Protein AF-A0A178K6M6-F1 (afdb_monomer)

Organism: NCBI:txid858640

Sequence (583 aa):
MIAKQQGAAAIYFIFIIGAIMSMGVLAIEGSRYIGKKARLGDAMEAASIAVAEADITKADFNQAKANHLAKQWLGHLVTDAQKMEISTSRKIKENHYGISNNSPTKFAYYRYDIEAVSTHESWFKFTNWPAFDKEVKVANTGAAGRIQGAPIDIVFVADFSESMDNDQKGYQPNGKEDDDDKIDLLKKIVTDVTTALHKNNPESSFAFIPFTKRIVIQRTDAKGKLRFYCVSPLLSPQGSVFESVRKSPAFPKLVLTMHKKDHKCKTSDTEAYGRKERTHIYNDYCFTKEQISVAERYLFWLCPFEDSDSKSHFDLKDNDDDCDEDEDYIIGHECSKMPFRYKNNLRIDYNPTDMTNSPQWNNHIDIKRTAKEINLSKLPLFSSIIPYDHLQDGLFDDDDDDGIDFERHCAEWEDDDNVPEHYVLDRRKYYSTKDLNKHFLDKIEEMEEDGGTDMYQGLLAAPSQFYGATNKERVIVVLSDGLENNDMFDKLEKAGLCKNIKRALSHNSKGESHNVHLLFVKFSHREKAKGDDDDDEELDHHNSLPVYKRCFGENIIDANKHDKISDAILNHLTDETGHNFYR

Foldseek 3Di:
DPPPPPPVVVVVVVVVVQVVVLVVQCVVVVVVLVVLLVLLAVLQQVLQLVLQVPDDPPDDGPFVVSQVSSCVSSCVSRVQFPDKDKGKDKDWDWDFDDPDPPDTDIFIKIKIKMKMKGKHARPDPDDPGNHDDRIDIHIDMFMWIFTQQFAAEEEEEEEQACLQAPPPPDDDPPPDPDDQGSLRLVLVLCVLLVVVSCSRPLNHKYKYFYDFLAAKAWDQDPVRDIFIWTFFLFDFPPPDLLLVLLLQPCLLVLLVVLLVVPVPVDDPVCPVVSVVVLVVSCVVSVDDPSNSVSSVLLSQLQWDDDPPPPPPDDDDDDDDDDDPPPAFDDDPPDTDGDDPPDDRNVQNRDQDPPPPVCCVSGRRTDLLCLLAVQDQALDDSGSHIHTLFPPPPPSCDPPDPGHRVSCQNYFPDDPPPSDGLDHIQAMDRAPDPVSCCVRPSVRSVSHHGYHHDDSVRSVSVQNNSCRVPPTQHYEYEYEEQQQHPDCSLVSNVVSPRLVNSQVSVQQDPVGHGGHYAYAYEHEHDDPPPPDDPDPDPPPCRPPRVVSCCSRHPPRYHYCVVSVCPSVVVVCVSRVVTMDRDDD

Nearest PDB structures (foldseek):
  6yfj-assembly1_AA  TM=5.794E-01  e=1.294E-01  Leviviridae sp.
  7nyd-assembly1_H  TM=2.644E-01  e=1.752E+00  Homo sapiens
  8jyw-assembly1_A  TM=2.861E-01  e=7.219E+00  Trichoplax adhaerens
  5iuy-assembly1_A  TM=1.462E-01  e=5.139E+00  Pseudomonas aeruginosa PAO1

Secondary structure (DSSP, 8-state):
--SS-HHHHHHHHHHHHHHHHHHHHHHHHHHHHHHHHHHHHHHHHHHHHHHHHH--TTS---HHHHHHHHHHHHHHH-TT-SEEEEEEEEEEEEEEE-SSTT-PEEEEEEEEEEEEEEEEE-S---SSSS---SEEEEEEEEEEEEEPPPPEEEEEEEE-SGGG--TTTT--STT-TT---HHHHHHHHHHHHHHHHHHH-TT-EEEEEEESSSEEEEEE-TTS-EEEEEEE-PPPPTT-HHHHHHT-TTHHHHHHHHHHH-TT---TTTHHHHHHHHHHHHHHTT--HHHHHHHHHHHHHHS----TT-------------S-TTTEEEETTEEEE-----SSSTTSSS--S--TT-GGGTTSS-HHHHHH----SSS---SEEEEE---STTSS-TT-TTS---GGGS--EETTTTEESS--EEEEE-SSHHHHIIIIIHHHHT----S---HHHHHHHHHHHTTT---SEEEEEEEE----SSSHHHHHHHTTHHHHHHHHHHB-TT--B-EEEEEEEEPPP----TT-------------HHHHHHHHTT-EEETT-GGGHHHHHHHHHHTTS-EE---

Structure (mmCIF, N/CA/C/O backbone):
data_AF-A0A178K6M6-F1
#
_entry.id   AF-A0A178K6M6-F1
#
loop_
_atom_site.group_PDB
_atom_site.id
_atom_site.type_symbol
_atom_site.label_atom_id
_atom_site.label_alt_id
_atom_site.label_comp_id
_atom_site.label_asym_id
_atom_site.label_entity_id
_atom_site.label_seq_id
_atom_site.pdbx_PDB_ins_code
_atom_site.Cartn_x
_atom_site.Cartn_y
_atom_site.Cartn_z
_atom_site.occupancy
_atom_site.B_iso_or_equiv
_atom_site.auth_seq_id
_atom_site.auth_comp_id
_atom_site.auth_asym_id
_atom_site.auth_atom_id
_atom_site.pdbx_PDB_model_num
ATOM 1 N N . MET A 1 1 ? -65.646 -40.165 69.489 1.00 41.38 1 MET A N 1
ATOM 2 C CA . MET A 1 1 ? -64.236 -39.909 69.871 1.00 41.38 1 MET A CA 1
ATOM 3 C C . MET A 1 1 ? -63.538 -38.901 68.930 1.00 41.38 1 MET A C 1
ATOM 5 O O . MET A 1 1 ? -62.335 -38.987 68.762 1.00 41.38 1 MET A O 1
ATOM 9 N N . ILE A 1 2 ? -64.258 -37.925 68.338 1.00 48.34 2 ILE A N 1
ATOM 10 C CA . ILE A 1 2 ? -63.731 -37.029 67.271 1.00 48.34 2 ILE A CA 1
ATOM 11 C C . ILE A 1 2 ? -63.681 -35.537 67.689 1.00 48.34 2 ILE A C 1
ATOM 13 O O . ILE A 1 2 ? -63.162 -34.698 66.968 1.00 48.34 2 ILE A O 1
ATOM 17 N N . ALA A 1 3 ? -64.125 -35.171 68.896 1.00 50.31 3 ALA A N 1
ATOM 18 C CA . ALA A 1 3 ? -64.266 -33.758 69.284 1.00 50.31 3 ALA A CA 1
ATOM 19 C C . ALA A 1 3 ? -63.093 -33.155 70.097 1.00 50.31 3 ALA A C 1
ATOM 21 O O . ALA A 1 3 ? -63.228 -32.047 70.603 1.00 50.31 3 ALA A O 1
ATOM 22 N N . LYS A 1 4 ? -61.949 -33.845 70.267 1.00 53.12 4 LYS A N 1
ATOM 23 C CA . LYS A 1 4 ? -60.872 -33.402 71.192 1.00 53.12 4 LYS A CA 1
ATOM 24 C C . LYS A 1 4 ? -59.502 -33.080 70.566 1.00 53.12 4 LYS A C 1
ATOM 26 O O . LYS A 1 4 ? -58.571 -32.810 71.313 1.00 53.12 4 LYS A O 1
ATOM 31 N N . GLN A 1 5 ? -59.363 -33.063 69.234 1.00 57.53 5 GLN A N 1
ATOM 32 C CA . GLN A 1 5 ? -58.074 -32.793 68.554 1.00 57.53 5 GLN A CA 1
ATOM 33 C C . GLN A 1 5 ? -58.055 -31.575 67.604 1.00 57.53 5 GLN A C 1
ATOM 35 O O . GLN A 1 5 ? -57.073 -31.363 66.899 1.00 57.53 5 GLN A O 1
ATOM 40 N N . GLN A 1 6 ? -59.082 -30.721 67.605 1.00 57.69 6 GLN A N 1
ATOM 41 C CA . GLN A 1 6 ? -59.156 -29.581 66.672 1.00 57.69 6 GLN A CA 1
ATOM 42 C C . GLN A 1 6 ? -58.151 -28.441 66.962 1.00 57.69 6 GLN A C 1
ATOM 44 O O . GLN A 1 6 ? -57.889 -27.631 66.081 1.00 57.69 6 GLN A O 1
ATOM 49 N N . GLY A 1 7 ? -57.535 -28.395 68.152 1.00 62.03 7 GLY A N 1
ATOM 50 C CA . GLY A 1 7 ? -56.570 -27.344 68.519 1.00 62.03 7 GLY A CA 1
ATOM 51 C C . GLY A 1 7 ? -55.125 -27.598 68.069 1.00 62.03 7 GLY A C 1
ATOM 52 O O . GLY A 1 7 ? -54.448 -26.677 67.625 1.00 62.03 7 GLY A O 1
ATOM 53 N N . ALA A 1 8 ? -54.642 -28.844 68.138 1.00 72.06 8 ALA A N 1
ATOM 54 C CA . ALA A 1 8 ? -53.250 -29.165 67.798 1.00 72.06 8 ALA A CA 1
ATOM 55 C C . ALA A 1 8 ? -52.990 -29.098 66.283 1.00 72.06 8 ALA A C 1
ATOM 57 O O . ALA A 1 8 ? -51.960 -28.584 65.852 1.00 72.06 8 ALA A O 1
ATOM 58 N N . ALA A 1 9 ? -53.948 -29.552 65.467 1.00 75.62 9 ALA A N 1
ATOM 59 C CA . ALA A 1 9 ? -53.846 -29.499 64.009 1.00 75.62 9 ALA A CA 1
ATOM 60 C C . ALA A 1 9 ? -53.767 -28.056 63.476 1.00 75.62 9 ALA A C 1
ATOM 62 O O . ALA A 1 9 ? -53.012 -27.792 62.544 1.00 75.62 9 ALA A O 1
ATOM 63 N N . ALA A 1 10 ? -54.479 -27.111 64.103 1.00 80.06 10 ALA A N 1
ATOM 64 C CA . ALA A 1 10 ? -54.427 -25.696 63.739 1.00 80.06 10 ALA A CA 1
ATOM 65 C C . ALA A 1 10 ? -53.040 -25.076 63.995 1.00 80.06 10 ALA A C 1
ATOM 67 O O . ALA A 1 10 ? -52.550 -24.303 63.176 1.00 80.06 10 ALA A O 1
ATOM 68 N N . ILE A 1 11 ? -52.377 -25.460 65.091 1.00 81.88 11 ILE A N 1
ATOM 69 C CA . ILE A 1 11 ? -51.025 -24.985 65.421 1.00 81.88 11 ILE A CA 1
ATOM 70 C C . ILE A 1 11 ? -50.016 -25.476 64.373 1.00 81.88 11 ILE A C 1
ATOM 72 O O . ILE A 1 11 ? -49.270 -24.670 63.820 1.00 81.88 11 ILE A O 1
ATOM 76 N N . TYR A 1 12 ? -50.028 -26.771 64.036 1.00 84.69 12 TYR A N 1
ATOM 77 C CA . TYR A 1 12 ? -49.154 -27.315 62.987 1.00 84.69 12 TYR A CA 1
ATOM 78 C C . TYR A 1 12 ? -49.420 -26.691 61.616 1.00 84.69 12 TYR A C 1
ATOM 80 O O . TYR A 1 12 ? -48.482 -26.403 60.876 1.00 84.69 12 TYR A O 1
ATOM 88 N N . PHE A 1 13 ? -50.687 -26.442 61.290 1.00 86.25 13 PHE A N 1
ATOM 89 C CA . PHE A 1 13 ? -51.074 -25.806 60.037 1.00 86.25 13 PHE A CA 1
ATOM 90 C C . PHE A 1 13 ? -50.501 -24.390 59.901 1.00 86.25 13 PHE A C 1
ATOM 92 O O . PHE A 1 13 ? -49.966 -24.058 58.847 1.00 86.25 13 PHE A O 1
ATOM 99 N N . ILE A 1 14 ? -50.530 -23.587 60.972 1.00 85.81 14 ILE A N 1
ATOM 100 C CA . ILE A 1 14 ? -49.935 -22.240 60.990 1.00 85.81 14 ILE A CA 1
ATOM 101 C C . ILE A 1 14 ? -48.424 -22.302 60.728 1.00 85.81 14 ILE A C 1
ATOM 103 O O . ILE A 1 14 ? -47.916 -21.525 59.922 1.00 85.81 14 ILE A O 1
ATOM 107 N N . PHE A 1 15 ? -47.708 -23.247 61.345 1.00 86.06 15 PHE A N 1
ATOM 108 C CA . PHE A 1 15 ? -46.267 -23.403 61.116 1.00 86.06 15 PHE A CA 1
ATOM 109 C C . PHE A 1 15 ? -45.936 -23.868 59.691 1.00 86.06 15 PHE A C 1
ATOM 111 O O . PHE A 1 15 ? -45.015 -23.332 59.077 1.00 86.06 15 PHE A O 1
ATOM 118 N N . ILE A 1 16 ? -46.691 -24.827 59.144 1.00 89.75 16 ILE A N 1
ATOM 119 C CA . ILE A 1 16 ? -46.464 -25.350 57.786 1.00 89.75 16 ILE A CA 1
ATOM 120 C C . ILE A 1 16 ? -46.780 -24.289 56.734 1.00 89.75 16 ILE A C 1
ATOM 122 O O . ILE A 1 16 ? -45.963 -24.052 55.846 1.00 89.75 16 ILE A O 1
ATOM 126 N N . ILE A 1 17 ? -47.929 -23.617 56.843 1.00 88.88 17 ILE A N 1
ATOM 127 C CA . ILE A 1 17 ? -48.256 -22.494 55.957 1.00 88.88 17 ILE A CA 1
ATOM 128 C C . ILE A 1 17 ? -47.196 -21.410 56.070 1.00 88.88 17 ILE A C 1
ATOM 130 O O . ILE A 1 17 ? -46.807 -20.836 55.053 1.00 88.88 17 ILE A O 1
ATOM 134 N N . GLY A 1 18 ? -46.707 -21.156 57.285 1.00 85.75 18 GLY A N 1
ATOM 135 C CA . GLY A 1 18 ? -45.676 -20.162 57.486 1.00 85.75 18 GLY A CA 1
ATOM 136 C C . GLY A 1 18 ? -44.391 -20.486 56.731 1.00 85.75 18 GLY A C 1
ATOM 137 O O . GLY A 1 18 ? -43.883 -19.661 55.973 1.00 85.75 18 GLY A O 1
ATOM 138 N N . ALA A 1 19 ? -43.935 -21.733 56.843 1.00 87.31 19 ALA A N 1
ATOM 139 C CA . ALA A 1 19 ? -42.780 -22.234 56.110 1.00 87.31 19 ALA A CA 1
ATOM 140 C C . ALA A 1 19 ? -42.975 -22.179 54.583 1.00 87.31 19 ALA A C 1
ATOM 142 O O . ALA A 1 19 ? -42.078 -21.724 53.872 1.00 87.31 19 ALA A O 1
ATOM 143 N N . ILE A 1 20 ? -44.144 -22.591 54.076 1.00 90.56 20 ILE A N 1
ATOM 144 C CA . ILE A 1 20 ? -44.454 -22.562 52.637 1.00 90.56 20 ILE A CA 1
ATOM 145 C C . ILE A 1 20 ? -44.460 -21.122 52.112 1.00 90.56 20 ILE A C 1
ATOM 147 O O . ILE A 1 20 ? -43.874 -20.856 51.063 1.00 90.56 20 ILE A O 1
ATOM 151 N N . MET A 1 21 ? -45.073 -20.181 52.838 1.00 87.06 21 MET A N 1
ATOM 152 C CA . MET A 1 21 ? -45.082 -18.771 52.444 1.00 87.06 21 MET A CA 1
ATOM 153 C C . MET A 1 21 ? -43.674 -18.170 52.442 1.00 87.06 21 MET A C 1
ATOM 155 O O . MET A 1 21 ? -43.315 -17.510 51.471 1.00 87.06 21 MET A O 1
ATOM 159 N N . SER A 1 22 ? -42.849 -18.441 53.459 1.00 88.00 22 SER A N 1
ATOM 160 C CA . SER A 1 22 ? -41.450 -17.989 53.476 1.00 88.00 22 SER A CA 1
ATOM 161 C C . SER A 1 22 ? -40.639 -18.556 52.310 1.00 88.00 22 SER A C 1
ATOM 163 O O . SER A 1 22 ? -39.913 -17.811 51.655 1.00 88.00 22 SER A O 1
ATOM 165 N N . MET A 1 23 ? -40.789 -19.847 51.996 1.00 89.75 23 MET A N 1
ATOM 166 C CA . MET A 1 23 ? -40.137 -20.438 50.821 1.00 89.75 23 MET A CA 1
ATOM 167 C C . MET A 1 23 ? -40.626 -19.801 49.519 1.00 89.75 23 MET A C 1
ATOM 169 O O . MET A 1 23 ? -39.811 -19.505 48.650 1.00 89.75 23 MET A O 1
ATOM 173 N N . GLY A 1 24 ? -41.931 -19.546 49.392 1.00 90.06 24 GLY A N 1
ATOM 174 C CA . GLY A 1 24 ? -42.506 -18.866 48.232 1.00 90.06 24 GLY A CA 1
ATOM 175 C C . GLY A 1 24 ? -41.950 -17.453 48.050 1.00 90.06 24 GLY A C 1
ATOM 176 O O . GLY A 1 24 ? -41.531 -17.097 46.952 1.00 90.06 24 GLY A O 1
ATOM 177 N N . VAL A 1 25 ? -41.869 -16.674 49.132 1.00 90.38 25 VAL A N 1
ATOM 178 C CA . VAL A 1 25 ? -41.295 -15.318 49.137 1.00 90.38 25 VAL A CA 1
ATOM 179 C C . VAL A 1 25 ? -39.830 -15.345 48.709 1.00 90.38 25 VAL A C 1
ATOM 181 O O . VAL A 1 25 ? -39.446 -14.619 47.792 1.00 90.38 25 VAL A O 1
ATOM 184 N N . LEU A 1 26 ? -39.027 -16.229 49.308 1.00 89.06 26 LEU A N 1
ATOM 185 C CA . LEU A 1 26 ? -37.615 -16.379 48.958 1.00 89.06 26 LEU A CA 1
ATOM 186 C C . LEU A 1 26 ? -37.425 -16.850 47.512 1.00 89.06 26 LEU A C 1
ATOM 188 O O . LEU A 1 26 ? -36.519 -16.369 46.837 1.00 89.06 26 LEU A O 1
ATOM 192 N N . ALA A 1 27 ? -38.272 -17.751 47.012 1.00 91.69 27 ALA A N 1
ATOM 193 C CA . ALA A 1 27 ? -38.206 -18.228 45.633 1.00 91.69 27 ALA A CA 1
ATOM 194 C C . ALA A 1 27 ? -38.553 -17.118 44.628 1.00 91.69 27 ALA A C 1
ATOM 196 O O . ALA A 1 27 ? -37.830 -16.916 43.648 1.00 91.69 27 ALA A O 1
ATOM 197 N N . ILE A 1 28 ? -39.620 -16.358 44.884 1.00 91.50 28 ILE A N 1
ATOM 198 C CA . ILE A 1 28 ? -40.048 -15.252 44.019 1.00 91.50 28 ILE A CA 1
ATOM 199 C C . ILE A 1 28 ? -38.983 -14.151 44.006 1.00 91.50 28 ILE A C 1
ATOM 201 O O . ILE A 1 28 ? -38.515 -13.762 42.937 1.00 91.50 28 ILE A O 1
ATOM 205 N N . GLU A 1 29 ? -38.539 -13.675 45.169 1.00 91.38 29 GLU A N 1
ATOM 206 C CA . GLU A 1 29 ? -37.521 -12.622 45.219 1.00 91.38 29 GLU A CA 1
ATOM 207 C C . GLU A 1 29 ? -36.148 -13.105 44.755 1.00 91.38 29 GLU A C 1
ATOM 209 O O . GLU A 1 29 ? -35.472 -12.392 44.014 1.00 91.38 29 GLU A O 1
ATOM 214 N N . GLY A 1 30 ? -35.756 -14.326 45.117 1.00 90.88 30 GLY A N 1
ATOM 215 C CA . GLY A 1 30 ? -34.501 -14.933 44.685 1.00 90.88 30 GLY A CA 1
ATOM 216 C C . GLY A 1 30 ? -34.424 -15.043 43.165 1.00 90.88 30 GLY A C 1
ATOM 217 O O . GLY A 1 30 ? -33.447 -14.587 42.570 1.00 90.88 30 GLY A O 1
ATOM 218 N N . SER A 1 31 ? -35.480 -15.551 42.517 1.00 92.56 31 SER A N 1
ATOM 219 C CA . SER A 1 31 ? -35.548 -15.613 41.049 1.00 92.56 31 SER A CA 1
ATOM 220 C C . SER A 1 31 ? -35.467 -14.222 40.408 1.00 92.56 31 SER A C 1
ATOM 222 O O . SER A 1 31 ? -34.730 -14.024 39.438 1.00 92.56 31 SER A O 1
ATOM 224 N N . ARG A 1 32 ? -36.126 -13.221 41.006 1.00 91.44 32 ARG A N 1
ATOM 225 C CA . ARG A 1 32 ? -36.060 -11.826 40.559 1.00 91.44 32 ARG A CA 1
ATOM 226 C C . ARG A 1 32 ? -34.644 -11.257 40.655 1.00 91.44 32 ARG A C 1
ATOM 228 O O . ARG A 1 32 ? -34.192 -10.609 39.713 1.00 91.44 32 ARG A O 1
ATOM 235 N N . TYR A 1 33 ? -33.932 -11.482 41.761 1.00 92.00 33 TYR A N 1
ATOM 236 C CA . TYR A 1 33 ? -32.566 -10.975 41.935 1.00 92.00 33 TYR A CA 1
ATOM 237 C C . TYR A 1 33 ? -31.550 -11.690 41.045 1.00 92.00 33 TYR A C 1
ATOM 239 O O . TYR A 1 33 ? -30.637 -11.037 40.541 1.00 92.00 33 TYR A O 1
ATOM 247 N N . ILE A 1 34 ? -31.730 -12.988 40.782 1.00 91.06 34 ILE A N 1
ATOM 248 C CA . ILE A 1 34 ? -30.932 -13.717 39.784 1.00 91.06 34 ILE A CA 1
ATOM 249 C C . ILE A 1 34 ? -31.122 -13.085 38.399 1.00 91.06 34 ILE A C 1
ATOM 251 O O . ILE A 1 34 ? -30.136 -12.780 37.729 1.00 91.06 34 ILE A O 1
ATOM 255 N N . GLY A 1 35 ? -32.368 -12.801 38.004 1.00 90.56 35 GLY A N 1
ATOM 256 C CA . GLY A 1 35 ? -32.665 -12.112 36.745 1.00 90.56 35 GLY A CA 1
ATOM 257 C C . GLY A 1 35 ? -32.067 -10.701 36.674 1.00 90.56 35 GLY A C 1
ATOM 258 O O . GLY A 1 35 ? -31.459 -10.340 35.668 1.00 90.56 35 GLY A O 1
ATOM 259 N N . LYS A 1 36 ? -32.161 -9.919 37.759 1.00 90.50 36 LYS A N 1
ATOM 260 C CA . LYS A 1 36 ? -31.523 -8.591 37.858 1.00 90.50 36 LYS A CA 1
ATOM 261 C C . LYS A 1 36 ? -30.000 -8.683 37.741 1.00 90.50 36 LYS A C 1
ATOM 263 O O . LYS A 1 36 ? -29.393 -7.844 37.084 1.00 90.50 36 LYS A O 1
ATOM 268 N N . LYS A 1 37 ? -29.378 -9.710 38.332 1.00 92.00 37 LYS A N 1
ATOM 269 C CA . LYS A 1 37 ? -27.933 -9.944 38.216 1.00 92.00 37 LYS A CA 1
ATOM 270 C C . LYS A 1 37 ? -27.523 -10.276 36.782 1.00 92.00 37 LYS A C 1
ATOM 272 O O . LYS A 1 37 ? -26.513 -9.746 36.331 1.00 92.00 37 LYS A O 1
ATOM 277 N N . ALA A 1 38 ? -28.295 -11.111 36.084 1.00 90.25 38 ALA A N 1
ATOM 278 C CA . ALA A 1 38 ? -28.049 -11.448 34.681 1.00 90.25 38 ALA A CA 1
ATOM 279 C C . ALA A 1 38 ? -28.136 -10.204 33.783 1.00 90.25 38 ALA A C 1
ATOM 281 O O . ALA A 1 38 ? -27.158 -9.877 33.125 1.00 90.25 38 ALA A O 1
ATOM 282 N N . ARG A 1 39 ? -29.225 -9.425 33.885 1.00 90.88 39 ARG A N 1
ATOM 283 C CA . ARG A 1 39 ? -29.380 -8.157 33.143 1.00 90.88 39 ARG A CA 1
ATOM 284 C C . ARG A 1 39 ? -28.265 -7.157 33.429 1.00 90.88 39 ARG A C 1
ATOM 286 O O . ARG A 1 39 ? -27.792 -6.490 32.518 1.00 90.88 39 ARG A O 1
ATOM 293 N N . LEU A 1 40 ? -27.841 -7.055 34.692 1.00 92.25 40 LEU A N 1
ATOM 294 C CA . LEU A 1 40 ? -26.694 -6.227 35.054 1.00 92.25 40 LEU A CA 1
ATOM 295 C C . LEU A 1 40 ? -25.410 -6.738 34.384 1.00 92.25 40 LEU A C 1
ATOM 297 O O . LEU A 1 40 ? -24.587 -5.927 33.997 1.00 92.25 40 LEU A O 1
ATOM 301 N N . GLY A 1 41 ? -25.243 -8.053 34.224 1.00 89.88 41 GLY A N 1
ATOM 302 C CA . GLY A 1 41 ? -24.118 -8.641 33.490 1.00 89.88 41 GLY A CA 1
ATOM 303 C C . GLY A 1 41 ? -24.102 -8.218 32.027 1.00 89.88 41 GLY A C 1
ATOM 304 O O . GLY A 1 41 ? -23.128 -7.611 31.594 1.00 89.88 41 GLY A O 1
ATOM 305 N N . ASP A 1 42 ? -25.209 -8.436 31.319 1.00 89.88 42 ASP A N 1
ATOM 306 C CA . ASP A 1 42 ? -25.345 -8.076 29.901 1.00 89.88 42 ASP A CA 1
ATOM 307 C C . ASP A 1 42 ? -25.109 -6.569 29.686 1.00 89.88 42 ASP A C 1
ATOM 309 O O . ASP A 1 42 ? -24.374 -6.145 28.793 1.00 89.88 42 ASP A O 1
ATOM 313 N N . ALA A 1 43 ? -25.679 -5.740 30.566 1.00 91.38 43 ALA A N 1
ATOM 314 C CA . ALA A 1 43 ? -25.503 -4.294 30.520 1.00 91.38 43 ALA A CA 1
ATOM 315 C C . ALA A 1 43 ? -24.048 -3.865 30.763 1.00 91.38 43 ALA A C 1
ATOM 317 O O . ALA A 1 43 ? -23.582 -2.885 30.181 1.00 91.38 43 ALA A O 1
ATOM 318 N N . MET A 1 44 ? -23.324 -4.584 31.621 1.00 90.88 44 MET A N 1
ATOM 319 C CA . MET A 1 44 ? -21.919 -4.311 31.909 1.00 90.88 44 MET A CA 1
ATOM 320 C C . MET A 1 44 ? -20.985 -4.745 30.788 1.00 90.88 44 MET A C 1
ATOM 322 O O . MET A 1 44 ? -19.984 -4.066 30.572 1.00 90.88 44 MET A O 1
ATOM 326 N N . GLU A 1 45 ? -21.299 -5.821 30.068 1.00 88.19 45 GLU A N 1
ATOM 327 C CA . GLU A 1 45 ? -20.562 -6.200 28.858 1.00 88.19 45 GLU A CA 1
ATOM 328 C C . GLU A 1 45 ? -20.667 -5.088 27.810 1.00 88.19 45 GLU A C 1
ATOM 330 O O . GLU A 1 45 ? -19.642 -4.532 27.407 1.00 88.19 45 GLU A O 1
ATOM 335 N N . ALA A 1 46 ? -21.890 -4.653 27.487 1.00 89.81 46 ALA A N 1
ATOM 336 C CA . ALA A 1 46 ? -22.122 -3.542 26.563 1.00 89.81 46 ALA A CA 1
ATOM 337 C C . ALA A 1 46 ? -21.430 -2.243 27.019 1.00 89.81 46 ALA A C 1
ATOM 339 O O . ALA A 1 46 ? -20.748 -1.583 26.233 1.00 89.81 46 ALA A O 1
ATOM 340 N N . ALA A 1 47 ? -21.541 -1.897 28.307 1.00 90.88 47 ALA A N 1
ATOM 341 C CA . ALA A 1 47 ? -20.875 -0.722 28.863 1.00 90.88 47 ALA A CA 1
ATOM 342 C C . ALA A 1 47 ? -19.342 -0.828 28.785 1.00 90.88 47 ALA A C 1
ATOM 344 O O . ALA A 1 47 ? -18.676 0.176 28.542 1.00 90.88 47 ALA A O 1
ATOM 345 N N . SER A 1 48 ? -18.771 -2.021 28.985 1.00 90.38 48 SER A N 1
ATOM 346 C CA . SER A 1 48 ? -17.320 -2.230 28.931 1.00 90.38 48 SER A CA 1
ATOM 347 C C . SER A 1 48 ? -16.762 -2.064 27.524 1.00 90.38 48 SER A C 1
ATOM 349 O O . SER A 1 48 ? -15.724 -1.421 27.373 1.00 90.38 48 SER A O 1
ATOM 351 N N . ILE A 1 49 ? -17.491 -2.527 26.504 1.00 84.56 49 ILE A N 1
ATOM 352 C CA . ILE A 1 49 ? -17.156 -2.285 25.096 1.00 84.56 49 ILE A CA 1
ATOM 353 C C . ILE A 1 49 ? -17.231 -0.784 24.799 1.00 84.56 49 ILE A C 1
ATOM 355 O O . ILE A 1 49 ? -16.266 -0.206 24.309 1.00 84.56 49 ILE A O 1
ATOM 359 N N . ALA A 1 50 ? -18.324 -0.117 25.178 1.00 87.56 50 ALA A N 1
ATOM 360 C CA . ALA A 1 50 ? -18.482 1.315 24.928 1.00 87.56 50 ALA A CA 1
ATOM 361 C C . ALA A 1 50 ? -17.381 2.165 25.589 1.00 87.56 50 ALA A C 1
ATOM 363 O O . ALA A 1 50 ? -16.908 3.140 25.006 1.00 87.56 50 ALA A O 1
ATOM 364 N N . VAL A 1 51 ? -16.950 1.797 26.801 1.00 88.56 51 VAL A N 1
ATOM 365 C CA . VAL A 1 51 ? -15.820 2.447 27.480 1.00 88.56 51 VAL A CA 1
ATOM 366 C C . VAL A 1 51 ? -14.494 2.166 26.770 1.00 88.56 51 VAL A C 1
ATOM 368 O O . VAL A 1 51 ? -13.678 3.080 26.676 1.00 88.56 51 VAL A O 1
ATOM 371 N N . ALA A 1 52 ? -14.274 0.948 26.265 1.00 83.44 52 ALA A N 1
ATOM 372 C CA . ALA A 1 52 ? -13.065 0.595 25.521 1.00 83.44 52 ALA A CA 1
ATOM 373 C C . ALA A 1 52 ? -12.939 1.373 24.197 1.00 83.44 52 ALA A C 1
ATOM 375 O O . ALA A 1 52 ? -11.846 1.832 23.848 1.00 83.44 52 ALA A O 1
ATOM 376 N N . GLU A 1 53 ? -14.061 1.571 23.502 1.00 76.75 53 GLU A N 1
ATOM 377 C CA . GLU A 1 53 ? -14.129 2.339 22.254 1.00 76.75 53 GLU A CA 1
ATOM 378 C C . GLU A 1 53 ? -13.946 3.844 22.480 1.00 76.75 53 GLU A C 1
ATOM 380 O O . GLU A 1 53 ? -13.189 4.507 21.772 1.00 76.75 53 GLU A O 1
ATOM 385 N N . ALA A 1 54 ? -14.585 4.397 23.514 1.00 81.81 54 ALA A N 1
ATOM 386 C CA . ALA A 1 54 ? -14.522 5.831 23.802 1.00 81.81 54 ALA A CA 1
ATOM 387 C C . ALA A 1 54 ? -13.194 6.295 24.433 1.00 81.81 54 ALA A C 1
ATOM 389 O O . ALA A 1 54 ? -12.972 7.506 24.582 1.00 81.81 54 ALA A O 1
ATOM 390 N N . ASP A 1 55 ? -12.342 5.363 24.868 1.00 78.12 55 ASP A N 1
ATOM 391 C CA . ASP A 1 55 ? -11.056 5.672 25.486 1.00 78.12 55 ASP A CA 1
ATOM 392 C C . ASP A 1 55 ? -10.000 6.091 24.453 1.00 78.12 55 ASP A C 1
ATOM 394 O O . ASP A 1 55 ? -9.867 5.515 23.371 1.00 78.12 55 ASP A O 1
ATOM 398 N N . ILE A 1 56 ? -9.193 7.084 24.830 1.00 67.75 56 ILE A N 1
ATOM 399 C CA . ILE A 1 56 ? -8.038 7.533 24.052 1.00 67.75 56 ILE A CA 1
ATOM 400 C C . ILE A 1 56 ? -6.801 6.906 24.695 1.00 67.75 56 ILE A C 1
ATOM 402 O O . ILE A 1 56 ? -6.295 7.378 25.713 1.00 67.75 56 ILE A O 1
ATOM 406 N N . THR A 1 57 ? -6.305 5.832 24.088 1.00 60.50 57 THR A N 1
ATOM 407 C CA . THR A 1 57 ? -5.247 4.967 24.640 1.00 60.50 57 THR A CA 1
ATOM 408 C C . THR A 1 57 ? -3.918 5.683 24.911 1.00 60.50 57 THR A C 1
ATOM 410 O O . THR A 1 57 ? -3.173 5.264 25.796 1.00 60.50 57 THR A O 1
ATOM 413 N N . LYS A 1 58 ? -3.638 6.785 24.197 1.00 55.53 58 LYS A N 1
ATOM 414 C CA . LYS A 1 58 ? -2.431 7.618 24.357 1.00 55.53 58 LYS A CA 1
ATOM 415 C C . LYS A 1 58 ? -2.448 8.555 25.571 1.00 55.53 58 LYS A C 1
ATOM 417 O O . LYS A 1 58 ? -1.390 9.040 25.95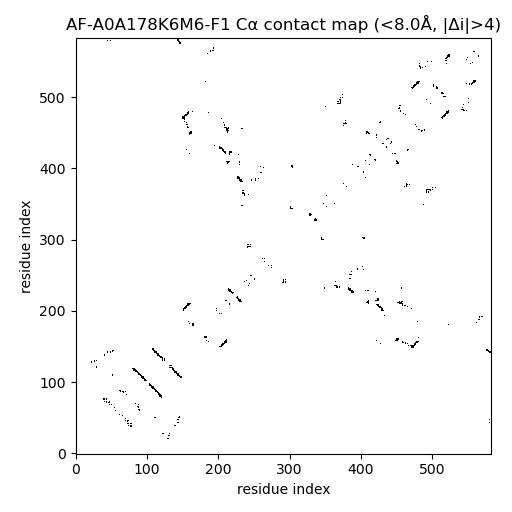8 1.00 55.53 58 LYS A O 1
ATOM 422 N N . ALA A 1 59 ? -3.616 8.835 26.147 1.00 61.34 59 ALA A N 1
ATOM 423 C CA . ALA A 1 59 ? -3.756 9.697 27.318 1.00 61.34 59 ALA A CA 1
ATOM 424 C C . ALA A 1 59 ? -3.909 8.868 28.602 1.00 61.34 59 ALA A C 1
ATOM 426 O O . ALA A 1 59 ? -4.282 7.687 28.563 1.00 61.34 59 ALA A O 1
ATOM 427 N N . ASP A 1 60 ? -3.657 9.495 29.755 1.00 74.62 60 ASP A N 1
ATOM 428 C CA . ASP A 1 60 ? -3.997 8.905 31.048 1.00 74.62 60 ASP A CA 1
ATOM 429 C C . ASP A 1 60 ? -5.488 8.560 31.091 1.00 74.62 60 ASP A C 1
ATOM 431 O O . ASP A 1 60 ? -6.341 9.318 30.623 1.00 74.62 60 ASP A O 1
ATOM 435 N N . PHE A 1 61 ? -5.802 7.383 31.636 1.00 81.50 61 PHE A N 1
ATOM 436 C CA . PHE A 1 61 ? -7.172 6.887 31.667 1.00 81.50 61 PHE A CA 1
ATOM 437 C C . PHE A 1 61 ? -8.056 7.829 32.487 1.00 81.50 61 PHE A C 1
ATOM 439 O O . PHE A 1 61 ? -7.939 7.912 33.713 1.00 81.50 61 PHE A O 1
ATOM 446 N N . ASN A 1 62 ? -8.973 8.527 31.815 1.00 85.19 62 ASN A N 1
ATOM 447 C CA . ASN A 1 62 ? -9.906 9.422 32.482 1.00 85.19 62 ASN A CA 1
ATOM 448 C C . ASN A 1 62 ? -11.057 8.616 33.095 1.00 85.19 62 ASN A C 1
ATOM 450 O O . ASN A 1 62 ? -12.124 8.441 32.499 1.00 85.19 62 ASN A O 1
ATOM 454 N N . GLN A 1 63 ? -10.834 8.161 34.326 1.00 87.25 63 GLN A N 1
ATOM 455 C CA . GLN A 1 63 ? -11.798 7.364 35.077 1.00 87.25 63 GLN A CA 1
ATOM 456 C C . GLN A 1 63 ? -13.143 8.085 35.269 1.00 87.25 63 GLN A C 1
ATOM 458 O O . GLN A 1 63 ? -14.189 7.442 35.270 1.00 87.25 63 GLN A O 1
ATOM 463 N N . ALA A 1 64 ? -13.157 9.418 35.385 1.00 86.81 64 ALA A N 1
ATOM 464 C CA . ALA A 1 64 ? -14.397 10.178 35.540 1.00 86.81 64 ALA A CA 1
ATOM 465 C C . ALA A 1 64 ? -15.261 10.130 34.268 1.00 86.81 64 ALA A C 1
ATOM 467 O O . ALA A 1 64 ? -16.465 9.874 34.352 1.00 86.81 64 ALA A O 1
ATOM 468 N N . LYS A 1 65 ? -14.647 10.308 33.089 1.00 87.75 65 LYS A N 1
ATOM 469 C CA . LYS A 1 65 ? -15.332 10.198 31.790 1.00 87.75 65 LYS A CA 1
ATOM 470 C C . LYS A 1 65 ? -15.827 8.769 31.548 1.00 87.75 65 LYS A C 1
ATOM 472 O O . LYS A 1 65 ? -16.976 8.585 31.151 1.00 87.75 65 LYS A O 1
ATOM 477 N N . ALA A 1 66 ? -14.995 7.771 31.848 1.00 89.19 66 ALA A N 1
ATOM 478 C CA . ALA A 1 66 ? -15.356 6.361 31.725 1.00 89.19 66 ALA A CA 1
ATOM 479 C C . ALA A 1 66 ? -16.512 5.971 32.664 1.00 89.19 66 ALA A C 1
ATOM 481 O O . ALA A 1 66 ? -17.476 5.350 32.221 1.00 89.19 66 ALA A O 1
ATOM 482 N N . ASN A 1 67 ? -16.480 6.405 33.931 1.00 91.00 67 ASN A N 1
ATOM 483 C CA . ASN A 1 67 ? -17.575 6.191 34.883 1.00 91.00 67 ASN A CA 1
ATOM 484 C C . ASN A 1 67 ? -18.872 6.862 34.418 1.00 91.00 67 ASN A C 1
ATOM 486 O O . ASN A 1 67 ? -19.945 6.279 34.561 1.00 91.00 67 ASN A O 1
ATOM 490 N N . HIS A 1 68 ? -18.790 8.077 33.865 1.00 91.19 68 HIS A N 1
ATOM 491 C CA . HIS A 1 68 ? -19.957 8.782 33.340 1.00 91.19 68 HIS A CA 1
ATOM 492 C C . HIS A 1 68 ? -20.594 8.026 32.168 1.00 91.19 68 HIS A C 1
ATOM 494 O O . HIS A 1 68 ? -21.803 7.797 32.177 1.00 91.19 68 HIS A O 1
ATOM 500 N N . LEU A 1 69 ? -19.784 7.582 31.201 1.00 91.12 69 LEU A N 1
ATOM 501 C CA . LEU A 1 69 ? -20.259 6.805 30.056 1.00 91.12 69 LEU A CA 1
ATOM 502 C C . LEU A 1 69 ? -20.859 5.463 30.498 1.00 91.12 69 LEU A C 1
ATOM 504 O O . LEU A 1 69 ? -21.993 5.151 30.140 1.00 91.12 69 LEU A O 1
ATOM 508 N N . ALA A 1 70 ? -20.153 4.712 31.348 1.00 92.12 70 ALA A N 1
ATOM 509 C CA . ALA A 1 70 ? -20.655 3.458 31.906 1.00 92.12 70 ALA A CA 1
ATOM 510 C C . ALA A 1 70 ? -21.992 3.656 32.640 1.00 92.12 70 ALA A C 1
ATOM 512 O O . ALA A 1 70 ? -22.903 2.845 32.500 1.00 92.12 70 ALA A O 1
ATOM 513 N N . LYS A 1 71 ? -22.152 4.765 33.375 1.00 91.62 71 LYS A N 1
ATOM 514 C CA . LYS A 1 71 ? -23.404 5.100 34.065 1.00 91.62 71 LYS A CA 1
ATOM 515 C C . LYS A 1 71 ? -24.557 5.377 33.111 1.00 91.62 71 LYS A C 1
ATOM 517 O O . LYS A 1 71 ? -25.675 4.965 33.408 1.00 91.62 71 LYS A O 1
ATOM 522 N N . GLN A 1 72 ? -24.307 6.051 31.991 1.00 90.88 72 GLN A N 1
ATOM 523 C CA . GLN A 1 72 ? -25.334 6.284 30.974 1.00 90.88 72 GLN A CA 1
ATOM 524 C C . GLN A 1 72 ? -25.801 4.967 30.344 1.00 90.88 72 GLN A C 1
ATOM 526 O O . GLN A 1 72 ? -27.004 4.718 30.283 1.00 90.88 72 GLN A O 1
ATOM 531 N N . TRP A 1 73 ? -24.863 4.093 29.966 1.00 90.69 73 TRP A N 1
ATOM 532 C CA . TRP A 1 73 ? -25.174 2.774 29.406 1.00 90.69 73 TRP A CA 1
ATOM 533 C C . TRP A 1 73 ? -25.936 1.885 30.391 1.00 90.69 73 TRP A C 1
ATOM 535 O O . TRP A 1 73 ? -27.000 1.356 30.068 1.00 90.69 73 TRP A O 1
ATOM 545 N N . LEU A 1 74 ? -25.440 1.769 31.625 1.00 90.94 74 LEU A N 1
ATOM 546 C CA . LEU A 1 74 ? -26.088 0.962 32.656 1.00 90.94 74 LEU A CA 1
ATOM 547 C C . LEU A 1 74 ? -27.449 1.531 33.070 1.00 90.94 74 LEU A C 1
ATOM 549 O O . LEU A 1 74 ? -28.373 0.760 33.304 1.00 90.94 74 LEU A O 1
ATOM 553 N N . GLY A 1 75 ? -27.607 2.856 33.124 1.00 87.75 75 GLY A N 1
ATOM 554 C CA . GLY A 1 75 ? -28.893 3.493 33.421 1.00 87.75 75 GLY A CA 1
ATOM 555 C C . GLY A 1 75 ? -29.946 3.267 32.334 1.00 87.75 75 GLY A C 1
ATOM 556 O O . GLY A 1 75 ? -31.133 3.190 32.644 1.00 87.75 75 GLY A O 1
ATOM 557 N N . HIS A 1 76 ? -29.522 3.117 31.075 1.00 88.25 76 HIS A N 1
ATOM 558 C CA . HIS A 1 76 ? -30.419 2.797 29.966 1.00 88.25 76 HIS A CA 1
ATOM 559 C C . HIS A 1 76 ? -30.849 1.322 29.965 1.00 88.25 76 HIS A C 1
ATOM 561 O O . HIS A 1 76 ? -32.008 1.016 29.697 1.00 88.25 76 HIS A O 1
ATOM 567 N N . LEU A 1 77 ? -29.931 0.406 30.291 1.00 85.88 77 LEU A N 1
ATOM 568 C CA . LEU A 1 77 ? -30.168 -1.042 30.222 1.00 85.88 77 LEU A CA 1
ATOM 569 C C . LEU A 1 77 ? -30.703 -1.647 31.535 1.00 85.88 77 LEU A C 1
ATOM 571 O O . LEU A 1 77 ? -31.348 -2.696 31.518 1.00 85.88 77 LEU A O 1
ATOM 575 N N . VAL A 1 78 ? -30.475 -0.989 32.676 1.00 88.06 78 VAL A N 1
ATOM 576 C CA . VAL A 1 78 ? -30.930 -1.405 34.014 1.00 88.06 78 VAL A CA 1
ATOM 577 C C . VAL A 1 78 ? -31.780 -0.289 34.629 1.00 88.06 78 VAL A C 1
ATOM 579 O O . VAL A 1 78 ? -31.338 0.480 35.481 1.00 88.06 78 VAL A O 1
ATOM 582 N N . THR A 1 79 ? -33.030 -0.198 34.179 1.00 82.94 79 THR A N 1
ATOM 583 C CA . THR A 1 79 ? -33.948 0.910 34.501 1.00 82.94 79 THR A CA 1
ATOM 584 C C . THR A 1 79 ? -34.597 0.821 35.884 1.00 82.94 79 THR A C 1
ATOM 586 O O . THR A 1 79 ? -35.225 1.772 36.337 1.00 82.94 79 THR A O 1
ATOM 589 N N . ASP A 1 80 ? -34.514 -0.331 36.549 1.00 81.06 80 ASP A N 1
ATOM 590 C CA . ASP A 1 80 ? -35.241 -0.642 37.784 1.00 81.06 80 ASP A CA 1
ATOM 591 C C . ASP A 1 80 ? -34.393 -0.506 39.062 1.00 81.06 80 ASP A C 1
ATOM 593 O O . ASP A 1 80 ? -34.866 -0.832 40.154 1.00 81.06 80 ASP A O 1
ATOM 597 N N . ALA A 1 81 ? -33.152 -0.028 38.938 1.00 80.69 81 ALA A N 1
ATOM 598 C CA . ALA A 1 81 ? -32.252 0.224 40.059 1.00 80.69 81 ALA A CA 1
ATOM 599 C C . ALA A 1 81 ? -32.490 1.617 40.665 1.00 80.69 81 ALA A C 1
ATOM 601 O O . ALA A 1 81 ? -32.463 2.625 39.963 1.00 80.69 81 ALA A O 1
ATOM 602 N N . GLN A 1 82 ? -32.647 1.696 41.989 1.00 80.88 82 GLN A N 1
ATOM 603 C CA . GLN A 1 82 ? -32.813 2.981 42.689 1.00 80.88 82 GLN A CA 1
ATOM 604 C C . GLN A 1 82 ? -31.497 3.739 42.852 1.00 80.88 82 GLN A C 1
ATOM 606 O O . GLN A 1 82 ? -31.450 4.967 42.813 1.00 80.88 82 GLN A O 1
ATOM 611 N N . LYS A 1 83 ? -30.415 2.987 43.060 1.00 85.75 83 LYS A N 1
ATOM 612 C CA . LYS A 1 83 ? -29.061 3.510 43.199 1.00 85.75 83 LYS A CA 1
ATOM 613 C C . LYS A 1 83 ? -28.099 2.610 42.445 1.00 85.75 83 LYS A C 1
ATOM 615 O O . LYS A 1 83 ? -28.241 1.386 42.476 1.00 85.75 83 LYS A O 1
ATOM 620 N N . MET A 1 84 ? -27.110 3.230 41.812 1.00 87.19 84 MET A N 1
ATOM 621 C CA . MET A 1 84 ? -26.061 2.542 41.077 1.00 87.19 84 MET A CA 1
ATOM 622 C C . MET A 1 84 ? -24.697 3.144 41.407 1.00 87.19 84 MET A C 1
ATOM 624 O O . MET A 1 84 ? -24.486 4.349 41.249 1.00 87.19 84 MET A O 1
ATOM 628 N N . GLU A 1 85 ? -23.793 2.300 41.890 1.00 89.94 85 GLU A N 1
ATOM 629 C CA . GLU A 1 85 ? -22.390 2.623 42.159 1.00 89.94 85 GLU A CA 1
ATOM 630 C C . GLU A 1 85 ? -21.534 1.950 41.089 1.00 89.94 85 GLU A C 1
ATOM 632 O O . GLU A 1 85 ? -21.756 0.777 40.792 1.00 89.94 85 GLU A O 1
ATOM 637 N N . ILE A 1 86 ? -20.612 2.697 40.476 1.00 89.50 86 ILE A N 1
ATOM 638 C CA . ILE A 1 86 ? -19.831 2.246 39.318 1.00 89.50 86 ILE A CA 1
ATOM 639 C C . ILE A 1 86 ? -18.364 2.597 39.533 1.00 89.50 86 ILE A C 1
ATOM 641 O O . ILE A 1 86 ? -18.041 3.716 39.937 1.00 89.50 86 ILE A O 1
ATOM 645 N N . SER A 1 87 ? -17.496 1.648 39.211 1.00 90.12 87 SER A N 1
ATOM 646 C CA . SER A 1 87 ? -16.052 1.824 39.135 1.00 90.12 87 SER A CA 1
ATOM 647 C C . SER A 1 87 ? -15.552 1.297 37.794 1.00 90.12 87 SER A C 1
ATOM 649 O O . SER A 1 87 ? -15.969 0.231 37.346 1.00 90.12 87 SER A O 1
ATOM 651 N N . THR A 1 88 ? -14.658 2.042 37.151 1.00 88.94 88 THR A N 1
ATOM 652 C CA . THR A 1 88 ? -13.993 1.644 35.907 1.00 88.94 88 THR A CA 1
ATOM 653 C C . THR A 1 88 ? -12.483 1.659 36.098 1.00 88.94 88 THR A C 1
ATOM 655 O O . THR A 1 88 ? -11.952 2.483 36.846 1.00 88.94 88 THR A O 1
ATOM 658 N N . SER A 1 89 ? -11.770 0.752 35.434 1.00 87.62 89 SER A N 1
ATOM 659 C CA . SER A 1 89 ? -10.305 0.751 35.419 1.00 87.62 89 SER A CA 1
ATOM 660 C C . SER A 1 89 ? -9.754 0.247 34.088 1.00 87.62 89 SER A C 1
ATOM 662 O O . SER A 1 89 ? -10.331 -0.653 33.479 1.00 87.62 89 SER A O 1
ATOM 664 N N . ARG A 1 90 ? -8.617 0.810 33.662 1.00 85.38 90 ARG A N 1
ATOM 665 C CA . ARG A 1 90 ? -7.843 0.356 32.500 1.00 85.38 90 ARG A CA 1
ATOM 666 C C . ARG A 1 90 ? -6.546 -0.293 32.970 1.00 85.38 90 ARG A C 1
ATOM 668 O O . ARG A 1 90 ? -5.802 0.304 33.747 1.00 85.38 90 ARG A O 1
ATOM 675 N N . LYS A 1 91 ? -6.254 -1.496 32.479 1.00 83.25 91 LYS A N 1
ATOM 676 C CA . LYS A 1 91 ? -4.996 -2.221 32.722 1.00 83.25 91 LYS A CA 1
ATOM 677 C C . LYS A 1 91 ? -4.377 -2.614 31.390 1.00 83.25 91 LYS A C 1
ATOM 679 O O . LYS A 1 91 ? -5.090 -3.045 30.492 1.00 83.25 91 LYS A O 1
ATOM 684 N N . ILE A 1 92 ? -3.059 -2.513 31.273 1.00 68.00 92 ILE A N 1
ATOM 685 C CA . ILE A 1 92 ? -2.334 -3.115 30.150 1.00 68.00 92 ILE A CA 1
ATOM 686 C C . ILE A 1 92 ? -2.104 -4.581 30.513 1.00 68.00 92 ILE A C 1
ATOM 688 O O . ILE A 1 92 ? -1.579 -4.874 31.591 1.00 68.00 92 ILE A O 1
ATOM 692 N N . LYS A 1 93 ? -2.542 -5.500 29.654 1.00 63.84 93 LYS A N 1
ATOM 693 C CA . LYS A 1 93 ? -2.270 -6.931 29.798 1.00 63.84 93 LYS A CA 1
ATOM 694 C C . LYS A 1 93 ? -1.623 -7.456 28.523 1.00 63.84 93 LYS A C 1
ATOM 696 O O . LYS A 1 93 ? -2.000 -7.088 27.417 1.00 63.84 93 LYS A O 1
ATOM 701 N N . GLU A 1 94 ? -0.678 -8.365 28.696 1.00 51.03 94 GLU A N 1
ATOM 702 C CA . GLU A 1 94 ? -0.151 -9.198 27.620 1.00 51.03 94 GLU A CA 1
ATOM 703 C C . GLU A 1 94 ? -0.775 -10.584 27.795 1.00 51.03 94 GLU A C 1
ATOM 705 O O . GLU A 1 94 ? -0.600 -11.203 28.845 1.00 51.03 94 GLU A O 1
ATOM 710 N N . ASN A 1 95 ? -1.542 -11.068 26.813 1.00 48.72 95 ASN A N 1
ATOM 711 C CA . ASN A 1 95 ? -1.975 -12.468 26.795 1.00 48.72 95 ASN A CA 1
ATOM 712 C C . ASN A 1 95 ? -1.437 -13.181 25.563 1.00 48.72 95 ASN A C 1
ATOM 714 O O . ASN A 1 95 ? -1.186 -12.597 24.511 1.00 48.72 95 ASN A O 1
ATOM 718 N N . HIS A 1 96 ? -1.304 -14.491 25.727 1.00 43.84 96 HIS A N 1
ATOM 719 C CA . HIS A 1 96 ? -1.022 -15.427 24.658 1.00 43.84 96 HIS A CA 1
ATOM 720 C C . HIS A 1 96 ? -2.368 -15.866 24.079 1.00 43.84 96 HIS A C 1
ATOM 722 O O . HIS A 1 96 ? -3.145 -16.502 24.793 1.00 43.84 96 HIS A O 1
ATOM 728 N N . TYR A 1 97 ? -2.658 -15.529 22.822 1.00 35.22 97 TYR A N 1
ATOM 729 C CA . TYR A 1 97 ? -3.783 -16.127 22.104 1.00 35.22 97 TYR A CA 1
ATOM 730 C C . TYR A 1 97 ? -3.206 -17.071 21.049 1.00 35.22 97 TYR A C 1
ATOM 732 O O . TYR A 1 97 ? -2.547 -16.655 20.099 1.00 35.22 97 TYR A O 1
ATOM 740 N N . GLY A 1 98 ? -3.367 -18.372 21.277 1.00 33.69 98 GLY A N 1
ATOM 741 C CA . GLY A 1 98 ? -2.947 -19.416 20.352 1.00 33.69 98 GLY A CA 1
ATOM 742 C C . GLY A 1 98 ? -4.152 -20.264 19.985 1.00 33.69 98 GLY A C 1
ATOM 743 O O . GLY A 1 98 ? -4.609 -21.055 20.802 1.00 33.69 98 GLY A O 1
ATOM 744 N N . ILE A 1 99 ? -4.644 -20.129 18.752 1.00 35.50 99 ILE A N 1
ATOM 745 C CA . ILE A 1 99 ? -5.638 -21.053 18.171 1.00 35.50 99 ILE A CA 1
ATOM 746 C C . ILE A 1 99 ? -4.970 -22.407 17.825 1.00 35.50 99 ILE A C 1
ATOM 748 O O . ILE A 1 99 ? -5.638 -23.398 17.546 1.00 35.50 99 ILE A O 1
ATOM 752 N N . SER A 1 100 ? -3.637 -22.508 17.936 1.00 34.88 100 SER A N 1
ATOM 753 C CA . SER A 1 100 ? -2.915 -23.782 17.935 1.00 34.88 100 SER A CA 1
ATOM 754 C C . SER A 1 100 ? -1.795 -23.799 18.979 1.00 34.88 100 SER A C 1
ATOM 756 O O . SER A 1 100 ? -1.091 -22.806 19.176 1.00 34.88 100 SER A O 1
ATOM 758 N N . ASN A 1 101 ? -1.591 -24.956 19.615 1.00 38.12 101 ASN A N 1
ATOM 759 C CA . ASN A 1 101 ? -0.558 -25.184 20.634 1.00 38.12 101 ASN A CA 1
ATOM 760 C C . ASN A 1 101 ? 0.888 -25.023 20.122 1.00 38.12 101 ASN A C 1
ATOM 762 O O . ASN A 1 101 ? 1.818 -25.068 20.924 1.00 38.12 101 ASN A O 1
ATOM 766 N N . ASN A 1 102 ? 1.097 -24.828 18.815 1.00 36.31 102 ASN A N 1
ATOM 767 C CA . ASN A 1 102 ? 2.431 -24.846 18.216 1.00 36.31 102 ASN A CA 1
ATOM 768 C C . ASN A 1 102 ? 3.031 -23.461 17.939 1.00 36.31 102 ASN A C 1
ATOM 770 O O . ASN A 1 102 ? 4.206 -23.397 17.586 1.00 36.31 102 ASN A O 1
ATOM 774 N N . SER A 1 103 ? 2.291 -22.356 18.101 1.00 36.62 103 SER A N 1
ATOM 775 C CA . SER A 1 103 ? 2.828 -20.986 17.968 1.00 36.62 103 SER A CA 1
ATOM 776 C C . SER A 1 103 ? 1.878 -19.955 18.603 1.00 36.62 103 SER A C 1
ATOM 778 O O . SER A 1 103 ? 1.005 -19.436 17.911 1.00 36.62 103 SER A O 1
ATOM 780 N N . PRO A 1 104 ? 1.984 -19.649 19.909 1.00 37.66 104 PRO A N 1
ATOM 781 C CA . PRO A 1 104 ? 1.176 -18.592 20.508 1.00 37.66 104 PRO A CA 1
ATOM 782 C C . PRO A 1 104 ? 1.652 -17.220 20.015 1.00 37.66 104 PRO A C 1
ATOM 784 O O . PRO A 1 104 ? 2.792 -16.822 20.272 1.00 37.66 104 PRO A O 1
ATOM 787 N N . THR A 1 105 ? 0.777 -16.478 19.337 1.00 36.75 105 THR A N 1
ATOM 788 C CA . THR A 1 105 ? 1.053 -15.087 18.971 1.00 36.75 105 THR A CA 1
ATOM 789 C C . THR A 1 105 ? 0.812 -14.205 20.197 1.00 36.75 105 THR A C 1
ATOM 791 O O . THR A 1 105 ? -0.214 -14.305 20.873 1.00 36.75 105 THR A O 1
ATOM 794 N N . LYS A 1 106 ? 1.812 -13.389 20.548 1.00 45.38 106 LYS A N 1
ATOM 795 C CA . LYS A 1 106 ? 1.745 -12.450 21.673 1.00 45.38 106 LYS A CA 1
ATOM 796 C C . LYS A 1 106 ? 1.189 -11.122 21.175 1.00 45.38 106 LYS A C 1
ATOM 798 O O . LYS A 1 106 ? 1.805 -10.524 20.295 1.00 45.38 106 LYS A O 1
ATOM 803 N N . PHE A 1 107 ? 0.100 -10.660 21.777 1.00 47.62 107 PHE A N 1
ATOM 804 C CA . PHE A 1 107 ? -0.439 -9.323 21.546 1.00 47.62 107 PHE A CA 1
ATOM 805 C C . PHE A 1 107 ? -0.666 -8.620 22.887 1.00 47.62 107 PHE A C 1
ATOM 807 O O . PHE A 1 107 ? -1.129 -9.227 23.861 1.00 47.62 107 PHE A O 1
ATOM 814 N N . ALA A 1 108 ? -0.308 -7.339 22.943 1.00 54.69 108 ALA A N 1
ATOM 815 C CA . ALA A 1 108 ? -0.629 -6.470 24.065 1.00 54.69 108 ALA A CA 1
ATOM 816 C C . ALA A 1 108 ? -2.028 -5.878 23.851 1.00 54.69 108 ALA A C 1
ATOM 818 O O . ALA A 1 108 ? -2.385 -5.482 22.742 1.00 54.69 108 ALA A O 1
ATOM 819 N N . TYR A 1 109 ? -2.833 -5.817 24.907 1.00 63.06 109 TYR A N 1
ATOM 820 C CA . TYR A 1 109 ? -4.171 -5.238 24.849 1.00 63.06 109 TYR A CA 1
ATOM 821 C C . TYR A 1 109 ? -4.456 -4.400 26.096 1.00 63.06 109 TYR A C 1
ATOM 823 O O . TYR A 1 109 ? -3.964 -4.667 27.200 1.00 63.06 109 TYR A O 1
ATOM 831 N N . TYR A 1 110 ? -5.276 -3.369 25.922 1.00 75.44 110 TYR A N 1
ATOM 832 C CA . TYR A 1 110 ? -5.882 -2.649 27.033 1.00 75.44 110 TYR A CA 1
ATOM 833 C C . TYR A 1 110 ? -7.107 -3.427 27.497 1.00 75.44 110 TYR A C 1
ATOM 835 O O . TYR A 1 110 ? -8.007 -3.686 26.705 1.00 75.44 110 TYR A O 1
ATOM 843 N N . ARG A 1 111 ? -7.153 -3.798 28.777 1.00 82.75 111 ARG A N 1
ATOM 844 C CA . ARG A 1 111 ? -8.326 -4.382 29.431 1.00 82.75 111 ARG A CA 1
ATOM 845 C C . ARG A 1 111 ? -9.065 -3.306 30.215 1.00 82.75 111 ARG A C 1
ATOM 847 O O . ARG A 1 111 ? -8.459 -2.637 31.055 1.00 82.75 111 ARG A O 1
ATOM 854 N N . TYR A 1 112 ? -10.364 -3.202 29.977 1.00 86.44 112 TYR A N 1
ATOM 855 C CA . TYR A 1 112 ? -11.280 -2.295 30.654 1.00 86.44 112 TYR A CA 1
ATOM 856 C C . TYR A 1 112 ? -12.173 -3.119 31.573 1.00 86.44 112 TYR A C 1
ATOM 858 O O . TYR A 1 112 ? -13.025 -3.862 31.096 1.00 86.44 112 TYR A O 1
ATOM 866 N N . ASP A 1 113 ? -11.953 -3.019 32.883 1.00 89.06 113 ASP A N 1
ATOM 867 C CA . ASP A 1 113 ? -12.799 -3.668 33.885 1.00 89.06 113 ASP A CA 1
ATOM 868 C C . ASP A 1 113 ? -13.834 -2.647 34.391 1.00 89.06 113 ASP A C 1
ATOM 870 O O . ASP A 1 113 ? -13.466 -1.546 34.821 1.00 89.06 113 ASP A O 1
ATOM 874 N N . ILE A 1 114 ? -15.114 -3.018 34.365 1.00 91.38 114 ILE A N 1
ATOM 875 C CA . ILE A 1 114 ? -16.215 -2.269 34.980 1.00 91.38 114 ILE A CA 1
ATOM 876 C C . ILE A 1 114 ? -16.769 -3.088 36.143 1.00 91.38 114 ILE A C 1
ATOM 878 O O . ILE A 1 114 ? -17.050 -4.280 36.004 1.00 91.38 114 ILE A O 1
ATOM 882 N N . GLU A 1 115 ? -16.976 -2.440 37.282 1.00 92.94 115 GLU A N 1
ATOM 883 C CA . GLU A 1 115 ? -17.651 -2.992 38.455 1.00 92.94 115 GLU A CA 1
ATOM 884 C C . GLU A 1 115 ? -18.877 -2.137 38.765 1.00 92.94 115 GLU A C 1
ATOM 886 O O . GLU A 1 115 ? -18.778 -0.909 38.819 1.00 92.94 115 GLU A O 1
ATOM 891 N N . ALA A 1 116 ? -20.035 -2.770 38.953 1.00 92.81 116 ALA A N 1
ATOM 892 C CA . ALA A 1 116 ? -21.268 -2.058 39.249 1.00 92.81 116 ALA A CA 1
ATOM 893 C C . ALA A 1 116 ? -22.066 -2.758 40.346 1.00 92.81 116 ALA A C 1
ATOM 895 O O . ALA A 1 116 ? -22.212 -3.984 40.365 1.00 92.81 116 ALA A O 1
ATOM 896 N N . VAL A 1 117 ? -22.623 -1.947 41.243 1.00 93.94 117 VAL A N 1
ATOM 897 C CA . VAL A 1 117 ? -23.524 -2.380 42.311 1.00 93.94 117 VAL A CA 1
ATOM 898 C C . VAL A 1 117 ? -24.842 -1.635 42.160 1.00 93.94 117 VAL A C 1
ATOM 900 O O . VAL A 1 117 ? -24.898 -0.411 42.277 1.00 93.94 117 VAL A O 1
ATOM 903 N N . SER A 1 118 ? -25.911 -2.385 41.904 1.00 92.38 118 SER A N 1
ATOM 904 C CA . SER A 1 118 ? -27.280 -1.875 41.813 1.00 92.38 118 SER A CA 1
ATOM 905 C C . SER A 1 118 ? -28.054 -2.183 43.096 1.00 92.38 118 SER A C 1
ATOM 907 O O . SER A 1 118 ? -27.935 -3.276 43.651 1.00 92.38 118 SER A O 1
ATOM 909 N N . THR A 1 119 ? -28.831 -1.220 43.590 1.00 93.25 119 THR A N 1
ATOM 910 C CA . THR A 1 119 ? -29.660 -1.375 44.798 1.00 93.25 119 THR A CA 1
ATOM 911 C C . THR A 1 119 ? -31.134 -1.455 44.419 1.00 93.25 119 THR A C 1
ATOM 913 O O . THR A 1 119 ? -31.625 -0.621 43.653 1.00 93.25 119 THR A O 1
ATOM 916 N N . HIS A 1 120 ? -31.827 -2.458 44.960 1.00 90.31 120 HIS A N 1
ATOM 917 C CA . HIS A 1 120 ? -33.220 -2.777 44.648 1.00 90.31 120 HIS A CA 1
ATOM 918 C C . HIS A 1 120 ? -34.041 -2.947 45.926 1.00 90.31 120 HIS A C 1
ATOM 920 O O . HIS A 1 120 ? -33.595 -3.615 46.856 1.00 90.31 120 HIS A O 1
ATOM 926 N N . GLU A 1 121 ? -35.264 -2.418 45.957 1.00 90.38 121 GLU A N 1
ATOM 927 C CA . GLU A 1 121 ? -36.180 -2.659 47.078 1.00 90.38 121 GLU A CA 1
ATOM 928 C C . GLU A 1 121 ? -36.771 -4.068 47.045 1.00 90.38 121 GLU A C 1
ATOM 930 O O . GLU A 1 121 ? -37.247 -4.536 46.001 1.00 90.38 121 GLU A O 1
ATOM 935 N N . SER A 1 122 ? -36.823 -4.710 48.211 1.00 88.75 122 SER A N 1
ATOM 936 C CA . SER A 1 122 ? -37.610 -5.925 48.418 1.00 88.75 122 SER A CA 1
ATOM 937 C C . SER A 1 122 ? -39.109 -5.639 48.276 1.00 88.75 122 SER A C 1
ATOM 939 O O . SER A 1 122 ? -39.632 -4.633 48.767 1.00 88.75 122 SER A O 1
ATOM 941 N N . TRP A 1 123 ? -39.806 -6.547 47.590 1.00 88.25 123 TRP A N 1
ATOM 942 C CA . TRP A 1 123 ? -41.266 -6.544 47.493 1.00 88.25 123 TRP A CA 1
ATOM 943 C C . TRP A 1 123 ? -41.924 -6.975 48.808 1.00 88.25 123 TRP A C 1
ATOM 945 O O . TRP A 1 123 ? -43.051 -6.567 49.086 1.00 88.25 123 TRP A O 1
ATOM 955 N N . PHE A 1 124 ? -41.226 -7.758 49.633 1.00 86.75 124 PHE A N 1
ATOM 956 C CA . PHE A 1 124 ? -41.762 -8.343 50.859 1.00 86.75 124 PHE A CA 1
ATOM 957 C C . PHE A 1 124 ? -41.012 -7.842 52.099 1.00 86.75 124 PHE A C 1
ATOM 959 O O . PHE A 1 124 ? -39.991 -8.382 52.507 1.00 86.75 124 PHE A O 1
ATOM 966 N N . LYS A 1 125 ? -41.563 -6.824 52.768 1.00 80.31 125 LYS A N 1
ATOM 967 C CA . LYS A 1 125 ? -40.939 -6.161 53.932 1.00 80.31 125 LYS A CA 1
ATOM 968 C C . LYS A 1 125 ? -41.275 -6.854 55.265 1.00 80.31 125 LYS A C 1
ATOM 970 O O . LYS A 1 125 ? -41.703 -6.195 56.214 1.00 80.31 125 LYS A O 1
ATOM 975 N N . PHE A 1 126 ? -41.132 -8.178 55.342 1.00 77.75 126 PHE A N 1
ATOM 976 C CA . PHE A 1 126 ? -41.415 -8.928 56.573 1.00 77.75 126 PHE A CA 1
ATOM 977 C C . PHE A 1 126 ? -40.322 -8.707 57.630 1.00 77.75 126 PHE A C 1
ATOM 979 O O . PHE A 1 126 ? -39.139 -8.771 57.324 1.00 77.75 126 PHE A O 1
ATOM 986 N N . THR A 1 127 ? -40.706 -8.463 58.888 1.00 71.62 127 THR A N 1
ATOM 987 C CA . THR A 1 127 ? -39.752 -8.280 60.005 1.00 71.62 127 THR A CA 1
ATOM 988 C C . THR A 1 127 ? -39.560 -9.527 60.861 1.00 71.62 127 THR A C 1
ATOM 990 O O . THR A 1 127 ? -38.511 -9.692 61.471 1.00 71.62 127 THR A O 1
ATOM 993 N N . ASN A 1 128 ? -40.567 -10.400 60.926 1.00 76.44 128 ASN A N 1
ATOM 994 C CA . ASN A 1 128 ? -40.591 -11.528 61.866 1.00 76.44 128 ASN A CA 1
ATOM 995 C C . ASN A 1 128 ? -40.431 -12.890 61.172 1.00 76.44 128 ASN A C 1
ATOM 997 O O . ASN A 1 128 ? -40.530 -13.925 61.827 1.00 76.44 128 ASN A O 1
ATOM 1001 N N . TRP A 1 129 ? -40.304 -12.897 59.844 1.00 74.88 129 TRP A N 1
ATOM 1002 C CA . TRP A 1 129 ? -40.319 -14.092 59.003 1.00 74.88 129 TRP A CA 1
ATOM 1003 C C . TRP A 1 129 ? -39.123 -14.045 58.046 1.00 74.88 129 TRP A C 1
ATOM 1005 O O . TRP A 1 129 ? -38.758 -12.947 57.626 1.00 74.88 129 TRP A O 1
ATOM 1015 N N . PRO A 1 130 ? -38.521 -15.194 57.684 1.00 78.69 130 PRO A N 1
ATOM 1016 C CA . PRO A 1 130 ? -37.423 -15.234 56.723 1.00 78.69 130 PRO A CA 1
ATOM 1017 C C . PRO A 1 130 ? -37.821 -14.592 55.387 1.00 78.69 130 PRO A C 1
ATOM 1019 O O . PRO A 1 130 ? -38.749 -15.059 54.724 1.00 78.69 130 PRO A O 1
ATOM 1022 N N . ALA A 1 131 ? -37.118 -13.525 55.022 1.00 82.94 131 ALA A N 1
ATOM 1023 C CA . ALA A 1 131 ? -37.263 -12.759 53.789 1.00 82.94 131 ALA A CA 1
ATOM 1024 C C . ALA A 1 131 ? -35.927 -12.061 53.482 1.00 82.94 131 ALA A C 1
ATOM 1026 O O . ALA A 1 131 ? -35.010 -12.089 54.307 1.00 82.94 131 ALA A O 1
ATOM 1027 N N . PHE A 1 132 ? -35.804 -11.459 52.300 1.00 86.81 132 PHE A N 1
ATOM 1028 C CA . PHE A 1 132 ? -34.646 -10.625 51.990 1.00 86.81 132 PHE A CA 1
ATOM 1029 C C . PHE A 1 132 ? -34.685 -9.304 52.767 1.00 86.81 132 PHE A C 1
ATOM 1031 O O . PHE A 1 132 ? -35.734 -8.860 53.238 1.00 86.81 132 PHE A O 1
ATOM 1038 N N . ASP A 1 133 ? -33.525 -8.656 52.874 1.00 86.75 133 ASP A N 1
ATOM 1039 C CA . ASP A 1 133 ? -33.428 -7.313 53.434 1.00 86.75 133 ASP A CA 1
ATOM 1040 C C . ASP A 1 133 ? -34.274 -6.309 52.636 1.00 86.75 133 ASP A C 1
ATOM 1042 O O . ASP A 1 133 ? -34.538 -6.482 51.445 1.00 86.75 133 ASP A O 1
ATOM 1046 N N . LYS A 1 134 ? -34.666 -5.207 53.290 1.00 86.38 134 LYS A N 1
ATOM 1047 C CA . LYS A 1 134 ? -35.472 -4.141 52.664 1.00 86.38 134 LYS A CA 1
ATOM 1048 C C . LYS A 1 134 ? -34.824 -3.588 51.391 1.00 86.38 134 LYS A C 1
ATOM 1050 O O . LYS A 1 134 ? -35.538 -3.264 50.445 1.00 86.38 134 LYS A O 1
ATOM 1055 N N . GLU A 1 135 ? -33.497 -3.510 51.383 1.00 89.25 135 GLU A N 1
ATOM 1056 C CA . GLU A 1 135 ? -32.683 -3.136 50.232 1.00 89.25 135 GLU A CA 1
ATOM 1057 C C . GLU A 1 135 ? -31.706 -4.266 49.921 1.00 89.25 135 GLU A C 1
ATOM 1059 O O . GLU A 1 135 ? -30.889 -4.647 50.759 1.00 89.25 135 GLU A O 1
ATOM 1064 N N . VAL A 1 136 ? -31.766 -4.781 48.696 1.00 90.62 136 VAL A N 1
ATOM 1065 C CA . VAL A 1 136 ? -30.878 -5.841 48.223 1.00 90.62 136 VAL A CA 1
ATOM 1066 C C . VAL A 1 136 ? -29.904 -5.261 47.209 1.00 90.62 136 VAL A C 1
ATOM 1068 O O . VAL A 1 136 ? -30.299 -4.687 46.190 1.00 90.62 136 VAL A O 1
ATOM 1071 N N . LYS A 1 137 ? -28.611 -5.432 47.490 1.00 92.06 137 LYS A N 1
ATOM 1072 C CA . LYS A 1 137 ? -27.524 -5.033 46.595 1.00 92.06 137 LYS A CA 1
ATOM 1073 C C . LYS A 1 137 ? -27.178 -6.178 45.652 1.00 92.06 137 LYS A C 1
ATOM 1075 O O . LYS A 1 137 ? -26.851 -7.279 46.088 1.00 92.06 137 LYS A O 1
ATOM 1080 N N . VAL A 1 138 ? -27.212 -5.899 44.356 1.00 91.50 138 VAL A N 1
ATOM 1081 C CA . VAL A 1 138 ? -26.833 -6.829 43.293 1.00 91.50 138 VAL A CA 1
ATOM 10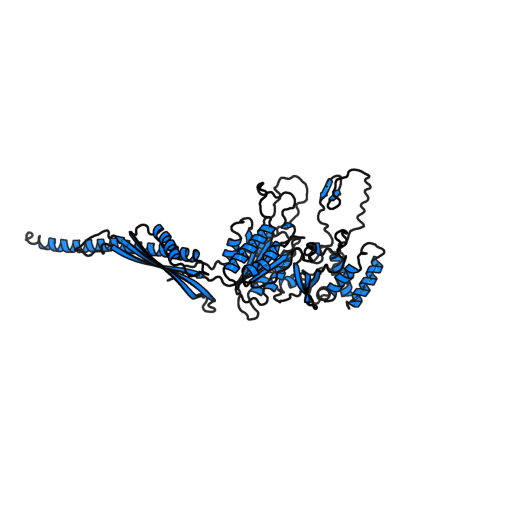82 C C . VAL A 1 138 ? -25.586 -6.286 42.610 1.00 91.50 138 VAL A C 1
ATOM 1084 O O . VAL A 1 138 ? -25.628 -5.217 42.001 1.00 91.50 138 VAL A O 1
ATOM 1087 N N . ALA A 1 139 ? -24.487 -7.030 42.720 1.00 92.31 139 ALA A N 1
ATOM 1088 C CA . ALA A 1 139 ? -23.198 -6.686 42.132 1.00 92.31 139 ALA A CA 1
ATOM 1089 C C . ALA A 1 139 ? -22.864 -7.595 40.944 1.00 92.31 139 ALA A C 1
ATOM 1091 O O . ALA A 1 139 ? -23.124 -8.807 40.977 1.00 92.31 139 ALA A O 1
ATOM 1092 N N . ASN A 1 140 ? -22.260 -7.012 39.912 1.00 92.31 140 ASN A N 1
ATOM 1093 C CA . ASN A 1 140 ? -21.684 -7.741 38.789 1.00 92.31 140 ASN A CA 1
ATOM 1094 C C . ASN A 1 140 ? -20.420 -7.016 38.279 1.00 92.31 140 ASN A C 1
ATOM 1096 O O . ASN A 1 140 ? -20.098 -5.919 38.739 1.00 92.31 140 ASN A O 1
ATOM 1100 N N . THR A 1 141 ? -19.677 -7.657 37.376 1.00 89.88 141 THR A N 1
ATOM 1101 C CA . THR A 1 141 ? -18.488 -7.100 36.709 1.00 89.88 141 THR A CA 1
ATOM 1102 C C . THR A 1 141 ? -18.560 -7.382 35.209 1.00 89.88 141 THR A C 1
ATOM 1104 O O . THR A 1 141 ? -19.109 -8.408 34.811 1.00 89.88 141 THR A O 1
ATOM 1107 N N . GLY A 1 142 ? -18.018 -6.486 34.393 1.00 86.69 142 GLY A N 1
ATOM 1108 C CA . GLY A 1 142 ? -17.895 -6.635 32.942 1.00 86.69 142 GLY A CA 1
ATOM 1109 C C . GLY A 1 142 ? -16.469 -6.315 32.518 1.00 86.69 142 GLY A C 1
ATOM 1110 O O . GLY A 1 142 ? -15.800 -5.515 33.177 1.00 86.69 142 GLY A O 1
ATOM 1111 N N . ALA A 1 143 ? -15.989 -6.963 31.460 1.00 86.44 143 ALA A N 1
ATOM 1112 C CA . ALA A 1 143 ? -14.656 -6.719 30.936 1.00 86.44 143 ALA A CA 1
ATOM 1113 C C . ALA A 1 143 ? -14.659 -6.727 29.409 1.00 86.44 143 ALA A C 1
ATOM 1115 O O . ALA A 1 143 ? -15.145 -7.669 28.790 1.00 86.44 143 ALA A O 1
ATOM 1116 N N . ALA A 1 144 ? -14.028 -5.713 28.829 1.00 82.38 144 ALA A N 1
ATOM 1117 C CA . ALA A 1 144 ? -13.729 -5.647 27.407 1.00 82.38 144 ALA A CA 1
ATOM 1118 C C . ALA A 1 144 ? -12.230 -5.450 27.219 1.00 82.38 144 ALA A C 1
ATOM 1120 O O . ALA A 1 144 ? -11.517 -5.024 28.139 1.00 82.38 144 ALA A O 1
ATOM 1121 N N . GLY A 1 145 ? -11.735 -5.745 26.024 1.00 70.94 145 GLY A N 1
ATOM 1122 C CA . GLY A 1 145 ? -10.367 -5.412 25.691 1.00 70.94 145 GLY A CA 1
ATOM 1123 C C . GLY A 1 145 ? -10.209 -4.921 24.269 1.00 70.94 145 GLY A C 1
ATOM 1124 O O . GLY A 1 145 ? -10.932 -5.314 23.356 1.00 70.94 145 GLY A O 1
ATOM 1125 N N . ARG A 1 146 ? -9.223 -4.045 24.120 1.00 70.06 146 ARG A N 1
ATOM 1126 C CA . ARG A 1 146 ? -8.847 -3.413 22.867 1.00 70.06 146 ARG A CA 1
ATOM 1127 C C . ARG A 1 146 ? -7.403 -3.771 22.577 1.00 70.06 146 ARG A C 1
ATOM 1129 O O . ARG A 1 146 ? -6.518 -3.434 23.370 1.00 70.06 146 ARG A O 1
ATOM 1136 N N . ILE A 1 147 ? -7.179 -4.488 21.483 1.00 61.47 147 ILE A N 1
ATOM 1137 C CA . ILE A 1 147 ? -5.833 -4.826 21.027 1.00 61.47 147 ILE A CA 1
ATOM 1138 C C . ILE A 1 147 ? -5.087 -3.515 20.753 1.00 61.47 147 ILE A C 1
ATOM 1140 O O . ILE A 1 147 ? -5.641 -2.576 20.176 1.00 61.47 147 ILE A O 1
ATOM 1144 N N . GLN A 1 148 ? -3.857 -3.401 21.263 1.00 59.31 148 GLN A N 1
ATOM 1145 C CA . GLN A 1 148 ? -2.984 -2.296 20.880 1.00 59.31 148 GLN A CA 1
ATOM 1146 C C . GLN A 1 148 ? -2.698 -2.474 19.397 1.00 59.31 148 GLN A C 1
ATOM 1148 O O . GLN A 1 148 ? -2.136 -3.503 19.029 1.00 59.31 148 GLN A O 1
ATOM 1153 N N . GLY A 1 149 ? -3.114 -1.511 18.563 1.00 60.09 149 GLY A N 1
ATOM 1154 C CA . GLY A 1 149 ? -2.842 -1.575 17.130 1.00 60.09 149 GLY A CA 1
ATOM 1155 C C . GLY A 1 149 ? -1.362 -1.887 16.936 1.00 60.09 149 GLY A C 1
ATOM 1156 O O . GLY A 1 149 ? -0.515 -1.204 17.512 1.00 60.09 149 GLY A O 1
ATOM 1157 N N . ALA A 1 150 ? -1.042 -2.961 16.228 1.00 66.62 150 ALA A N 1
ATOM 1158 C CA . ALA A 1 150 ? 0.346 -3.267 15.942 1.00 66.62 150 ALA A CA 1
ATOM 1159 C C . ALA A 1 150 ? 0.907 -2.173 15.014 1.00 66.62 150 ALA A C 1
ATOM 1161 O O . ALA A 1 150 ? 0.156 -1.594 14.224 1.00 66.62 150 ALA A O 1
ATOM 1162 N N . PRO A 1 151 ? 2.206 -1.847 15.099 1.00 80.81 151 PRO A N 1
ATOM 1163 C CA . PRO A 1 151 ? 2.817 -1.012 14.080 1.00 80.81 151 PRO A CA 1
ATOM 1164 C C . PRO A 1 151 ? 2.704 -1.713 12.725 1.00 80.81 151 PRO A C 1
ATOM 1166 O O . PRO A 1 151 ? 2.915 -2.925 12.624 1.00 80.81 151 PRO A O 1
ATOM 1169 N N . ILE A 1 152 ? 2.363 -0.934 11.705 1.00 86.00 152 ILE A N 1
ATOM 1170 C CA . ILE A 1 152 ? 2.063 -1.410 10.357 1.00 86.00 152 ILE A CA 1
ATOM 1171 C C . ILE A 1 152 ? 3.028 -0.783 9.355 1.00 86.00 152 ILE A C 1
ATOM 1173 O O . ILE A 1 152 ? 3.400 0.385 9.476 1.00 86.00 152 ILE A O 1
ATOM 1177 N N . ASP A 1 153 ? 3.452 -1.570 8.373 1.00 92.31 153 ASP A N 1
ATOM 1178 C CA . ASP A 1 153 ? 4.145 -1.067 7.192 1.00 92.31 153 ASP A CA 1
ATOM 1179 C C . ASP A 1 153 ? 3.135 -1.001 6.044 1.00 92.31 153 ASP A C 1
ATOM 1181 O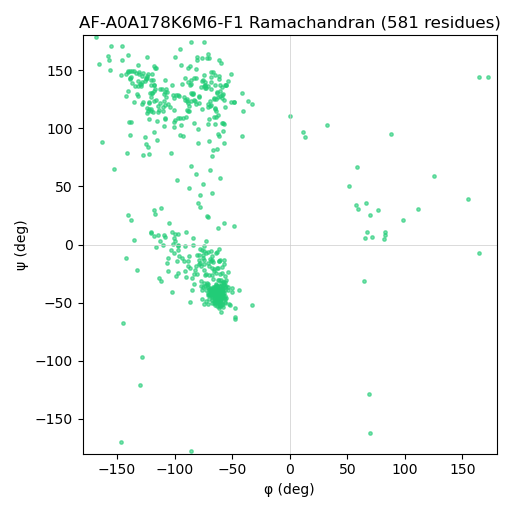 O . ASP A 1 153 ? 2.611 -2.033 5.622 1.00 92.31 153 ASP A O 1
ATOM 1185 N N . ILE A 1 154 ? 2.848 0.207 5.561 1.00 93.69 154 ILE A N 1
ATOM 1186 C CA . ILE A 1 154 ? 1.890 0.445 4.480 1.00 93.69 154 ILE A CA 1
ATOM 1187 C C . ILE A 1 154 ? 2.587 1.064 3.270 1.00 93.69 154 ILE A C 1
ATOM 1189 O O . ILE A 1 154 ? 3.438 1.947 3.396 1.00 93.69 154 ILE A O 1
ATOM 1193 N N . VAL A 1 155 ? 2.228 0.567 2.093 1.00 97.19 155 VAL A N 1
ATOM 1194 C CA . VAL A 1 155 ? 2.671 1.079 0.800 1.00 97.19 155 VAL A CA 1
ATOM 1195 C C . VAL A 1 155 ? 1.424 1.429 0.007 1.00 97.19 155 VAL A C 1
ATOM 1197 O O . VAL A 1 155 ? 0.625 0.546 -0.315 1.00 97.19 155 VAL A O 1
ATOM 1200 N N . PHE A 1 156 ? 1.261 2.712 -0.282 1.00 97.50 156 PHE A N 1
ATOM 1201 C CA . PHE A 1 156 ? 0.234 3.189 -1.194 1.00 97.50 156 PHE A CA 1
ATOM 1202 C C . PHE A 1 156 ? 0.770 3.101 -2.619 1.00 97.50 156 PHE A C 1
ATOM 1204 O O . PHE A 1 156 ? 1.889 3.533 -2.891 1.00 97.50 156 PHE A O 1
ATOM 1211 N N . VAL A 1 157 ? -0.013 2.497 -3.500 1.00 97.12 157 VAL A N 1
ATOM 1212 C CA . VAL A 1 157 ? 0.234 2.422 -4.938 1.00 97.12 157 VAL A CA 1
ATOM 1213 C C . VAL A 1 157 ? -0.901 3.195 -5.582 1.00 97.12 157 VAL A C 1
ATOM 1215 O O . VAL A 1 157 ? -2.044 2.746 -5.538 1.00 97.12 157 VAL A O 1
ATOM 1218 N N . ALA A 1 158 ? -0.604 4.384 -6.073 1.00 95.31 158 ALA A N 1
ATOM 1219 C CA . ALA A 1 158 ? -1.609 5.368 -6.423 1.00 95.31 158 ALA A CA 1
ATOM 1220 C C . ALA A 1 158 ? -1.570 5.676 -7.912 1.00 95.31 158 ALA A C 1
ATOM 1222 O O . ALA A 1 158 ? -0.496 5.874 -8.473 1.00 95.31 158 ALA A O 1
ATOM 1223 N N . ASP A 1 159 ? -2.746 5.689 -8.512 1.00 92.06 159 ASP A N 1
ATOM 1224 C CA . ASP A 1 159 ? -2.962 6.060 -9.897 1.00 92.06 159 ASP A CA 1
ATOM 1225 C C . ASP A 1 159 ? -2.885 7.577 -10.037 1.00 92.06 159 ASP A C 1
ATOM 1227 O O . ASP A 1 159 ? -3.667 8.289 -9.409 1.00 92.06 159 ASP A O 1
ATOM 1231 N N . PHE A 1 160 ? -1.900 8.032 -10.802 1.00 90.06 160 PHE A N 1
ATOM 1232 C CA . PHE A 1 160 ? -1.696 9.430 -11.182 1.00 90.06 160 PHE A CA 1
ATOM 1233 C C . PHE A 1 160 ? -1.803 9.556 -12.702 1.00 90.06 160 PHE A C 1
ATOM 1235 O O . PHE A 1 160 ? -1.111 10.362 -13.294 1.00 90.06 160 PHE A O 1
ATOM 1242 N N . SER A 1 161 ? -2.592 8.700 -13.357 1.00 83.44 161 SER A N 1
ATOM 1243 C CA . SER A 1 161 ? -2.869 8.849 -14.786 1.00 83.44 161 SER A CA 1
ATOM 1244 C C . SER A 1 161 ? -3.948 9.896 -15.045 1.00 83.44 161 SER A C 1
ATOM 1246 O O . SER A 1 161 ? -4.797 10.131 -14.187 1.00 83.44 161 SER A O 1
ATOM 1248 N N . GLU A 1 162 ? -3.988 10.438 -16.262 1.00 78.19 162 GLU A N 1
ATOM 1249 C CA . GLU A 1 162 ? -5.006 11.402 -16.714 1.00 78.19 162 GLU A CA 1
ATOM 1250 C C . GLU A 1 162 ? -6.451 10.911 -16.502 1.00 78.19 162 GLU A C 1
ATOM 1252 O O . GLU A 1 162 ? -7.375 11.707 -16.396 1.00 78.19 162 GLU A O 1
ATOM 1257 N N . SER A 1 163 ? -6.709 9.598 -16.410 1.00 75.00 163 SER A N 1
ATOM 1258 C CA . SER A 1 163 ? -8.071 9.106 -16.130 1.00 75.00 163 SER A CA 1
ATOM 1259 C C . SER A 1 163 ? -8.551 9.404 -14.699 1.00 75.00 163 SER A C 1
ATOM 1261 O O . SER A 1 163 ? -9.746 9.259 -14.385 1.00 75.00 163 SER A O 1
ATOM 1263 N N . MET A 1 164 ? -7.626 9.813 -13.830 1.00 79.12 164 MET A N 1
ATOM 1264 C CA . MET A 1 164 ? -7.874 10.281 -12.471 1.00 79.12 164 MET A CA 1
ATOM 1265 C C . MET A 1 164 ? -8.164 11.787 -12.403 1.00 79.12 164 MET A C 1
ATOM 1267 O O . MET A 1 164 ? -8.659 12.231 -11.364 1.00 79.12 164 MET A O 1
ATOM 1271 N N . ASP A 1 165 ? -7.958 12.517 -13.500 1.00 75.50 165 ASP A N 1
ATOM 1272 C CA . ASP A 1 165 ? -8.434 13.885 -13.692 1.00 75.50 165 ASP A CA 1
ATOM 1273 C C . ASP A 1 165 ? -9.919 13.879 -14.132 1.00 75.50 165 ASP A C 1
ATOM 1275 O O . ASP A 1 165 ? -10.395 12.984 -14.847 1.00 75.50 165 ASP A O 1
ATOM 1279 N N . ASN A 1 166 ? -10.697 14.850 -13.656 1.00 57.03 166 ASN A N 1
ATOM 1280 C CA . ASN A 1 166 ? -12.091 15.069 -14.046 1.00 57.03 166 ASN A CA 1
ATOM 1281 C C . ASN A 1 166 ? -12.272 16.245 -15.024 1.00 57.03 166 ASN A C 1
ATOM 1283 O O . ASN A 1 166 ? -13.398 16.422 -15.517 1.00 57.03 166 ASN A O 1
ATOM 1287 N N . ASP A 1 167 ? -11.220 16.999 -15.358 1.00 50.56 167 ASP A N 1
ATOM 1288 C CA . ASP A 1 167 ? -11.290 18.143 -16.278 1.00 50.56 167 ASP A CA 1
ATOM 1289 C C . ASP A 1 167 ? -11.477 17.743 -17.755 1.00 50.56 167 ASP A C 1
ATOM 1291 O O . ASP A 1 167 ? -11.684 18.591 -18.634 1.00 50.56 167 ASP A O 1
ATOM 1295 N N . GLN A 1 168 ? -11.616 16.441 -18.041 1.00 44.28 168 GLN A N 1
ATOM 1296 C CA . GLN A 1 168 ? -12.245 15.945 -19.269 1.00 44.28 168 GLN A CA 1
ATOM 1297 C C . GLN A 1 168 ? -13.732 16.363 -19.353 1.00 44.28 168 GLN A C 1
ATOM 1299 O O . GLN A 1 168 ? -14.653 15.607 -19.027 1.00 44.28 168 GLN A O 1
ATOM 1304 N N . LYS A 1 169 ? -13.950 17.609 -19.804 1.00 37.78 169 LYS A N 1
ATOM 1305 C CA . LYS A 1 169 ? -15.209 18.299 -20.151 1.00 37.78 169 LYS A CA 1
ATOM 1306 C C . LYS A 1 169 ? -16.489 17.587 -19.678 1.00 37.78 169 LYS A C 1
ATOM 1308 O O . LYS A 1 169 ? -17.125 16.815 -20.399 1.00 37.78 169 LYS A O 1
ATOM 1313 N N . GLY A 1 170 ? -16.954 17.973 -18.488 1.00 39.94 170 GLY A N 1
ATOM 1314 C CA . GLY A 1 170 ? -18.377 17.911 -18.135 1.00 39.94 170 GLY A CA 1
ATOM 1315 C C . GLY A 1 170 ? -18.779 16.895 -17.068 1.00 39.94 170 GLY A C 1
ATOM 1316 O O . GLY A 1 170 ? -19.911 16.396 -17.116 1.00 39.94 170 GLY A O 1
ATOM 1317 N N . TYR A 1 171 ? -17.910 16.580 -16.106 1.00 39.09 171 TYR A N 1
ATOM 1318 C CA . TYR A 1 171 ? -18.344 15.976 -14.848 1.00 39.09 171 TYR A CA 1
ATOM 1319 C C . TYR A 1 171 ? -18.908 17.069 -13.922 1.00 39.09 171 TYR A C 1
ATOM 1321 O O . TYR A 1 171 ? -18.185 17.801 -13.267 1.00 39.09 171 TYR A O 1
ATOM 1329 N N . GLN A 1 172 ? -20.238 17.193 -13.885 1.00 37.16 172 GLN A N 1
ATOM 1330 C CA . GLN A 1 172 ? -20.946 17.824 -12.769 1.00 37.16 172 GLN A CA 1
ATOM 1331 C C . GLN A 1 172 ? -21.807 16.759 -12.089 1.00 37.16 172 GLN A C 1
ATOM 1333 O O . GLN A 1 172 ? -22.968 16.563 -12.471 1.00 37.16 172 GLN A O 1
ATOM 1338 N N . PRO A 1 173 ? -21.288 16.046 -11.083 1.00 37.25 173 PRO A N 1
ATOM 1339 C CA . PRO A 1 173 ? -22.132 15.265 -10.201 1.00 37.25 173 PRO A CA 1
ATOM 1340 C C . PRO A 1 173 ? -23.025 16.255 -9.441 1.00 37.25 173 PRO A C 1
ATOM 1342 O O . PRO A 1 173 ? -22.623 16.956 -8.525 1.00 37.25 173 PRO A O 1
ATOM 1345 N N . ASN A 1 174 ? -24.287 16.348 -9.849 1.00 36.44 174 ASN A N 1
ATOM 1346 C CA . ASN A 1 174 ? -25.323 17.129 -9.162 1.00 36.44 174 ASN A CA 1
ATOM 1347 C C . ASN A 1 174 ? -25.214 18.666 -9.212 1.00 36.44 174 ASN A C 1
ATOM 1349 O O . ASN A 1 174 ? -25.800 19.322 -8.346 1.00 36.44 174 ASN A O 1
ATOM 1353 N N . GLY A 1 175 ? -24.560 19.257 -10.217 1.00 36.78 175 GLY A N 1
ATOM 1354 C CA . GLY A 1 175 ? -24.626 20.711 -10.443 1.00 36.78 175 GLY A CA 1
ATOM 1355 C C . GLY A 1 175 ? -24.172 21.551 -9.243 1.00 36.78 175 GLY A C 1
ATOM 1356 O O . GLY A 1 175 ? -24.749 22.607 -8.971 1.00 36.78 175 GLY A O 1
ATOM 1357 N N . LYS A 1 176 ? -23.186 21.053 -8.492 1.00 35.62 176 LYS A N 1
ATOM 1358 C CA . LYS A 1 176 ? -22.476 21.801 -7.456 1.00 35.62 176 LYS A CA 1
ATOM 1359 C C . LYS A 1 176 ? -20.999 21.826 -7.821 1.00 35.62 176 LYS A C 1
ATOM 1361 O O . LYS A 1 176 ? -20.423 20.781 -8.075 1.00 35.62 176 LYS A O 1
ATOM 1366 N N . GLU A 1 177 ? -20.435 23.022 -7.855 1.00 39.75 177 GLU A N 1
ATOM 1367 C CA . GLU A 1 177 ? -19.049 23.343 -8.226 1.00 39.75 177 GLU A CA 1
ATOM 1368 C C . GLU A 1 177 ? -18.004 22.890 -7.171 1.00 39.75 177 GLU A C 1
ATOM 1370 O O . GLU A 1 177 ? -16.936 23.475 -7.108 1.00 39.75 177 GLU A O 1
ATOM 1375 N N . ASP A 1 178 ? -18.308 21.896 -6.321 1.00 39.84 178 ASP A N 1
ATOM 1376 C CA . ASP A 1 178 ? -17.578 21.599 -5.065 1.00 39.84 178 ASP A CA 1
ATOM 1377 C C . ASP A 1 178 ? -17.338 20.080 -4.824 1.00 39.84 178 ASP A C 1
ATOM 1379 O O . ASP A 1 178 ? -17.170 19.657 -3.677 1.00 39.84 178 ASP A O 1
ATOM 1383 N N . ASP A 1 179 ? -17.387 19.221 -5.849 1.00 48.00 179 ASP A N 1
ATOM 1384 C CA . ASP A 1 179 ? -17.071 17.790 -5.670 1.00 48.00 179 ASP A CA 1
ATOM 1385 C C . ASP A 1 179 ? -15.562 17.570 -5.903 1.00 48.00 179 ASP A C 1
ATOM 1387 O O . ASP A 1 179 ? -15.114 17.700 -7.035 1.00 48.00 179 ASP A O 1
ATOM 1391 N N . ASP A 1 180 ? -14.813 17.260 -4.827 1.00 53.81 180 ASP A N 1
ATOM 1392 C CA . ASP A 1 180 ? -13.375 16.912 -4.831 1.00 53.81 180 ASP A CA 1
ATOM 1393 C C . ASP A 1 180 ? -13.039 15.977 -6.022 1.00 53.81 180 ASP A C 1
ATOM 1395 O O . ASP A 1 180 ? -13.699 14.940 -6.202 1.00 53.81 180 ASP A O 1
ATOM 1399 N N . ASP A 1 181 ? -12.004 16.299 -6.806 1.00 72.00 181 ASP A N 1
ATOM 1400 C CA . ASP A 1 181 ? -11.578 15.470 -7.936 1.00 72.00 181 ASP A CA 1
ATOM 1401 C C . ASP A 1 181 ? -11.145 14.066 -7.497 1.00 72.00 181 ASP A C 1
ATOM 1403 O O . ASP A 1 181 ? -10.848 13.822 -6.323 1.00 72.00 181 ASP A O 1
ATOM 1407 N N . LYS A 1 182 ? -11.136 13.068 -8.402 1.00 80.00 182 LYS A N 1
ATOM 1408 C CA . LYS A 1 182 ? -10.747 11.699 -7.988 1.00 80.00 182 LYS A CA 1
ATOM 1409 C C . LYS A 1 182 ? -9.329 11.699 -7.418 1.00 80.00 182 LYS A C 1
ATOM 1411 O O . LYS A 1 182 ? -9.066 10.954 -6.467 1.00 80.00 182 LYS A O 1
ATOM 1416 N N . ILE A 1 183 ? -8.451 12.529 -7.983 1.00 84.94 183 ILE A N 1
ATOM 1417 C CA . ILE A 1 183 ? -7.093 12.733 -7.494 1.00 84.94 183 ILE A CA 1
ATOM 1418 C C . ILE A 1 183 ? -7.075 13.397 -6.108 1.00 84.94 183 ILE A C 1
ATOM 1420 O O . ILE A 1 183 ? -6.405 12.895 -5.204 1.00 84.94 183 ILE A O 1
ATOM 1424 N N . ASP A 1 184 ? -7.904 14.413 -5.865 1.00 83.56 184 ASP A N 1
ATOM 1425 C CA . ASP A 1 184 ? -8.041 15.048 -4.548 1.00 83.56 184 ASP A CA 1
ATOM 1426 C C . ASP A 1 184 ? -8.576 14.076 -3.498 1.00 83.56 184 ASP A C 1
ATOM 1428 O O . ASP A 1 184 ? -8.060 13.981 -2.379 1.00 83.56 184 ASP A O 1
ATOM 1432 N N . LEU A 1 185 ? -9.575 13.271 -3.860 1.00 81.31 185 LEU A N 1
ATOM 1433 C CA . LEU A 1 185 ? -10.087 12.213 -3.000 1.00 81.31 185 LEU A CA 1
ATOM 1434 C C . LEU A 1 185 ? -9.006 11.166 -2.701 1.00 81.31 185 LEU A C 1
ATOM 1436 O O . LEU A 1 185 ? -8.893 10.702 -1.561 1.00 81.31 185 LEU A O 1
ATOM 1440 N N . LEU A 1 186 ? -8.188 10.794 -3.686 1.00 88.69 186 LEU A N 1
ATOM 1441 C CA . LEU A 1 186 ? -7.043 9.909 -3.484 1.00 88.69 186 LEU A CA 1
ATOM 1442 C C . LEU A 1 186 ? -6.063 10.514 -2.469 1.00 88.69 186 LEU A C 1
ATOM 1444 O O . LEU A 1 186 ? -5.729 9.845 -1.479 1.00 88.69 186 LEU A O 1
ATOM 1448 N N . LYS A 1 187 ? -5.648 11.772 -2.668 1.00 89.94 187 LYS A N 1
ATOM 1449 C CA . LYS A 1 187 ? -4.742 12.516 -1.772 1.00 89.94 187 LYS A CA 1
ATOM 1450 C C . LYS A 1 187 ? -5.318 12.595 -0.353 1.00 89.94 187 LYS A C 1
ATOM 1452 O O . LYS A 1 187 ? -4.631 12.292 0.633 1.00 89.94 187 LYS A O 1
ATOM 1457 N N . LYS A 1 188 ? -6.620 12.858 -0.233 1.00 84.75 188 LYS A N 1
ATOM 1458 C CA . LYS A 1 188 ? -7.372 12.900 1.030 1.00 84.75 188 LYS A CA 1
ATOM 1459 C C . LYS A 1 188 ? -7.416 11.553 1.748 1.00 84.75 188 LYS A C 1
ATOM 1461 O O . LYS A 1 188 ? -7.119 11.497 2.942 1.00 84.75 188 LYS A O 1
ATOM 1466 N N . ILE A 1 189 ? -7.714 10.453 1.046 1.00 84.56 189 ILE A N 1
ATOM 1467 C CA . ILE A 1 189 ? -7.711 9.094 1.625 1.00 84.56 189 ILE A CA 1
ATOM 1468 C C . ILE A 1 189 ? -6.330 8.765 2.191 1.00 84.56 189 ILE A C 1
ATOM 1470 O O . ILE A 1 189 ? -6.213 8.258 3.312 1.00 84.56 189 ILE A O 1
ATOM 1474 N N . VAL A 1 190 ? -5.276 9.059 1.430 1.00 90.50 190 VAL A N 1
ATOM 1475 C CA . VAL A 1 190 ? -3.896 8.812 1.857 1.00 90.50 190 VAL A CA 1
ATOM 1476 C C . VAL A 1 190 ? -3.573 9.644 3.097 1.00 90.50 190 VAL A C 1
ATOM 1478 O O . VAL A 1 190 ? -3.052 9.094 4.074 1.00 90.50 190 VAL A O 1
ATOM 1481 N N . THR A 1 191 ? -3.949 10.922 3.113 1.00 88.94 191 THR A N 1
ATOM 1482 C CA . THR A 1 191 ? -3.778 11.828 4.257 1.00 88.94 191 THR A CA 1
ATOM 1483 C C . THR A 1 191 ? -4.502 11.338 5.508 1.00 88.94 191 THR A C 1
ATOM 1485 O O . THR A 1 191 ? -3.883 11.233 6.577 1.00 88.94 191 THR A O 1
ATOM 1488 N N . ASP A 1 192 ? -5.774 10.970 5.391 1.00 81.31 192 ASP A N 1
ATOM 1489 C CA . ASP A 1 192 ? -6.604 10.520 6.507 1.00 81.31 192 ASP A CA 1
ATOM 1490 C C . ASP A 1 192 ? -6.094 9.207 7.106 1.00 81.31 192 ASP A C 1
ATOM 1492 O O . ASP A 1 192 ? -5.871 9.110 8.321 1.00 81.31 192 ASP A O 1
ATOM 1496 N N . VAL A 1 193 ? -5.858 8.198 6.260 1.00 82.31 193 VAL A N 1
ATOM 1497 C CA . VAL A 1 193 ? -5.379 6.878 6.691 1.00 82.31 193 VAL A CA 1
ATOM 1498 C C . VAL A 1 193 ? -4.001 7.004 7.336 1.00 82.31 193 VAL A C 1
ATOM 1500 O O . VAL A 1 193 ? -3.777 6.488 8.435 1.00 82.31 193 VAL A O 1
ATOM 1503 N N . THR A 1 194 ? -3.080 7.730 6.702 1.00 88.56 194 THR A N 1
ATOM 1504 C CA . THR A 1 194 ? -1.714 7.918 7.210 1.00 88.56 194 THR A CA 1
ATOM 1505 C C . THR A 1 194 ? -1.722 8.666 8.543 1.00 88.56 194 THR A C 1
ATOM 1507 O O . THR A 1 194 ? -1.076 8.234 9.505 1.00 88.56 194 THR A O 1
ATOM 1510 N N . THR A 1 195 ? -2.504 9.744 8.652 1.00 83.81 195 THR A N 1
ATOM 1511 C CA . THR A 1 195 ? -2.626 10.530 9.886 1.00 83.81 195 THR A CA 1
ATOM 1512 C C . THR A 1 195 ? -3.227 9.698 11.014 1.00 83.81 195 THR A C 1
ATOM 1514 O O . THR A 1 195 ? -2.699 9.710 12.132 1.00 83.81 195 THR A O 1
ATOM 1517 N N . ALA A 1 196 ? -4.290 8.937 10.743 1.00 74.12 196 ALA A N 1
ATOM 1518 C CA . ALA A 1 196 ? -4.926 8.068 11.728 1.00 74.12 196 ALA A CA 1
ATOM 1519 C C . ALA A 1 196 ? -3.975 6.961 12.212 1.00 74.12 196 ALA A C 1
ATOM 1521 O O . ALA A 1 196 ? -3.817 6.765 13.423 1.00 74.12 196 ALA A O 1
ATOM 1522 N N . LEU A 1 197 ? -3.279 6.284 11.294 1.00 80.94 197 LEU A N 1
ATOM 1523 C CA . LEU A 1 197 ? -2.323 5.225 11.626 1.00 80.94 197 LEU A CA 1
ATOM 1524 C C . LEU A 1 197 ? -1.116 5.762 12.401 1.00 80.94 197 LEU A C 1
ATOM 1526 O O . LEU A 1 197 ? -0.749 5.186 13.426 1.00 80.94 197 LEU A O 1
ATOM 1530 N N . HIS A 1 198 ? -0.541 6.895 11.991 1.00 84.81 198 HIS A N 1
ATOM 1531 C CA . HIS A 1 198 ? 0.579 7.519 12.699 1.00 84.81 198 HIS A CA 1
ATOM 1532 C C . HIS A 1 198 ? 0.158 8.018 14.094 1.00 84.81 198 HIS A C 1
ATOM 1534 O O . HIS A 1 198 ? 0.852 7.808 15.101 1.00 84.81 198 HIS A O 1
ATOM 1540 N N . LYS A 1 199 ? -1.041 8.611 14.195 1.00 78.62 199 LYS A N 1
ATOM 1541 C CA . LYS A 1 199 ? -1.646 9.011 15.472 1.00 78.62 199 LYS A CA 1
ATOM 1542 C C . LYS A 1 199 ? -1.979 7.820 16.361 1.00 78.62 199 LYS A C 1
ATOM 1544 O O . LYS A 1 199 ? -2.010 8.019 17.570 1.00 78.62 199 LYS A O 1
ATOM 1549 N N . ASN A 1 200 ? -2.155 6.614 15.842 1.00 72.62 200 ASN A N 1
ATOM 1550 C CA . ASN A 1 200 ? -2.327 5.422 16.668 1.00 72.62 200 ASN A CA 1
ATOM 1551 C C . ASN A 1 200 ? -0.968 4.814 17.049 1.00 72.62 200 ASN A C 1
ATOM 1553 O O . ASN A 1 200 ? -0.695 4.653 18.239 1.00 72.62 200 ASN A O 1
ATOM 1557 N N . ASN A 1 201 ? -0.068 4.615 16.082 1.00 76.62 201 ASN A N 1
ATOM 1558 C CA . ASN A 1 201 ? 1.250 4.008 16.268 1.00 76.62 201 ASN A CA 1
ATOM 1559 C C . ASN A 1 201 ? 2.348 4.751 15.489 1.00 76.62 201 ASN A C 1
ATOM 1561 O O . ASN A 1 201 ? 2.474 4.551 14.279 1.00 76.62 201 ASN A O 1
ATOM 1565 N N . PRO A 1 202 ? 3.211 5.530 16.172 1.00 83.06 202 PRO A N 1
ATOM 1566 C CA . PRO A 1 202 ? 4.335 6.232 15.540 1.00 83.06 202 PRO A CA 1
ATOM 1567 C C . PRO A 1 202 ? 5.385 5.306 14.910 1.00 83.06 202 PRO A C 1
ATOM 1569 O O . PRO A 1 202 ? 6.143 5.729 14.048 1.00 83.06 202 PRO A O 1
ATOM 1572 N N . GLU A 1 203 ? 5.420 4.037 15.327 1.00 85.56 203 GLU A N 1
ATOM 1573 C CA . GLU A 1 203 ? 6.312 3.008 14.778 1.00 85.56 203 GLU A CA 1
ATOM 1574 C C . GLU A 1 203 ? 5.859 2.463 13.411 1.00 85.56 203 GLU A C 1
ATOM 1576 O O . GLU A 1 203 ? 6.570 1.651 12.808 1.00 85.56 203 GLU A O 1
ATOM 1581 N N . SER A 1 204 ? 4.691 2.895 12.929 1.00 88.69 204 SER A N 1
ATOM 1582 C CA . SER A 1 204 ? 4.220 2.602 11.575 1.00 88.69 204 SER A CA 1
ATOM 1583 C C . SER A 1 204 ? 5.077 3.335 10.546 1.00 88.69 204 SER A C 1
ATOM 1585 O O . SER A 1 204 ? 5.599 4.422 10.811 1.00 88.69 204 SER A O 1
ATOM 1587 N N . SER A 1 205 ? 5.234 2.737 9.371 1.00 93.75 205 SER A N 1
ATOM 1588 C CA . SER A 1 205 ? 5.980 3.346 8.274 1.00 93.75 205 SER A CA 1
ATOM 1589 C C . SER A 1 205 ? 5.159 3.360 6.997 1.00 93.75 205 SER A C 1
ATOM 1591 O O . SER A 1 205 ? 4.353 2.459 6.764 1.00 93.75 205 SER A O 1
ATOM 1593 N N . PHE A 1 206 ? 5.376 4.396 6.195 1.00 95.38 206 PHE A N 1
ATOM 1594 C CA . PHE A 1 206 ? 4.563 4.708 5.026 1.00 95.38 206 PHE A CA 1
ATOM 1595 C C . PHE A 1 206 ? 5.482 4.877 3.822 1.00 95.38 206 PHE A C 1
ATOM 1597 O O . PHE A 1 206 ? 6.576 5.430 3.965 1.00 95.38 206 PHE A O 1
ATOM 1604 N N . ALA A 1 207 ? 5.049 4.370 2.674 1.00 96.56 207 ALA A N 1
ATOM 1605 C CA . ALA A 1 207 ? 5.653 4.599 1.368 1.00 96.56 207 ALA A CA 1
ATOM 1606 C C . ALA A 1 207 ? 4.559 4.972 0.369 1.00 96.56 207 ALA A C 1
ATOM 1608 O O . ALA A 1 207 ? 3.408 4.552 0.533 1.00 96.56 207 ALA A O 1
ATOM 1609 N N . PHE A 1 208 ? 4.937 5.704 -0.671 1.00 97.50 208 PHE A N 1
ATOM 1610 C CA . PHE A 1 208 ? 4.030 6.142 -1.722 1.00 97.50 208 PHE A CA 1
ATOM 1611 C C . PHE A 1 208 ? 4.647 5.850 -3.084 1.00 97.50 208 PHE A C 1
ATOM 1613 O O . PHE A 1 208 ? 5.804 6.188 -3.328 1.00 97.50 208 PHE A O 1
ATOM 1620 N N . ILE A 1 209 ? 3.901 5.169 -3.944 1.00 96.12 209 ILE A N 1
ATOM 1621 C CA . ILE A 1 209 ? 4.311 4.818 -5.300 1.00 96.12 209 ILE A CA 1
ATOM 1622 C C . ILE A 1 209 ? 3.227 5.344 -6.238 1.00 96.12 209 ILE A C 1
ATOM 1624 O O . ILE A 1 209 ? 2.249 4.625 -6.460 1.00 96.12 209 ILE A O 1
ATOM 1628 N N . PRO A 1 210 ? 3.379 6.569 -6.762 1.00 94.75 210 PRO A N 1
ATOM 1629 C CA . PRO A 1 210 ? 2.557 7.008 -7.872 1.00 94.75 210 PRO A CA 1
ATOM 1630 C C . PRO A 1 210 ? 2.943 6.192 -9.110 1.00 94.75 210 PRO A C 1
ATOM 1632 O O . PRO A 1 210 ? 4.111 5.800 -9.273 1.00 94.75 210 PRO A O 1
ATOM 1635 N N . PHE A 1 211 ? 1.960 5.869 -9.937 1.00 91.56 211 PHE A N 1
ATOM 1636 C CA . PHE A 1 211 ? 2.174 5.182 -11.198 1.00 91.56 211 PHE A CA 1
ATOM 1637 C C . PHE A 1 211 ? 1.323 5.794 -12.303 1.00 91.56 211 PHE A C 1
ATOM 1639 O O . PHE A 1 211 ? 0.191 6.216 -12.079 1.00 91.56 211 PHE A O 1
ATOM 1646 N N . THR A 1 212 ? 1.887 5.710 -13.498 1.00 87.12 212 THR A N 1
ATOM 1647 C CA . THR A 1 212 ? 1.247 5.989 -14.782 1.00 87.12 212 THR A CA 1
ATOM 1648 C C . THR A 1 212 ? 1.553 4.788 -15.684 1.00 87.12 212 THR A C 1
ATOM 1650 O O . THR A 1 212 ? 1.276 3.647 -15.295 1.00 87.12 212 THR A O 1
ATOM 1653 N N . LYS A 1 213 ? 2.219 4.974 -16.833 1.00 82.31 213 LYS A N 1
ATOM 1654 C CA . LYS A 1 213 ? 2.794 3.882 -17.638 1.00 82.31 213 LYS A CA 1
ATOM 1655 C C . LYS A 1 213 ? 4.060 3.298 -17.008 1.00 82.31 213 LYS A C 1
ATOM 1657 O O . LYS A 1 213 ? 4.442 2.162 -17.310 1.00 82.31 213 LYS A O 1
ATOM 1662 N N . ARG A 1 214 ? 4.731 4.052 -16.135 1.00 87.19 214 ARG A N 1
ATOM 1663 C CA . ARG A 1 214 ? 5.918 3.647 -15.366 1.00 87.19 214 ARG A CA 1
ATOM 1664 C C . ARG A 1 214 ? 5.910 4.326 -13.999 1.00 87.19 214 ARG A C 1
ATOM 1666 O O . ARG A 1 214 ? 4.907 4.874 -13.565 1.00 87.19 214 ARG A O 1
ATOM 1673 N N . ILE A 1 215 ? 7.027 4.209 -13.285 1.00 90.44 215 ILE A N 1
ATOM 1674 C CA . ILE A 1 215 ? 7.245 4.886 -12.009 1.00 90.44 215 ILE A CA 1
ATOM 1675 C C . ILE A 1 215 ? 8.517 5.728 -12.084 1.00 90.44 215 ILE A C 1
ATOM 1677 O O . ILE A 1 215 ? 9.521 5.318 -12.685 1.00 90.44 215 ILE A O 1
ATOM 1681 N N . VAL A 1 216 ? 8.502 6.870 -11.407 1.00 89.69 216 VAL A N 1
ATOM 1682 C CA . VAL A 1 216 ? 9.667 7.742 -11.260 1.00 89.69 216 VAL A CA 1
ATOM 1683 C C . VAL A 1 216 ? 10.294 7.515 -9.892 1.00 89.69 216 VAL A C 1
ATOM 1685 O O . VAL A 1 216 ? 9.629 7.592 -8.864 1.00 89.69 216 VAL A O 1
ATOM 1688 N N . ILE A 1 217 ? 11.590 7.209 -9.850 1.00 88.94 217 ILE A N 1
ATOM 1689 C CA . ILE A 1 217 ? 12.323 7.001 -8.594 1.00 88.94 217 ILE A CA 1
ATOM 1690 C C . ILE A 1 217 ? 13.419 8.037 -8.410 1.00 88.94 217 ILE A C 1
ATOM 1692 O O . ILE A 1 217 ? 14.068 8.475 -9.358 1.00 88.94 217 ILE A O 1
ATOM 1696 N N . GLN A 1 218 ? 13.727 8.317 -7.155 1.00 87.50 218 GLN A N 1
ATOM 1697 C CA . GLN A 1 218 ? 14.781 9.236 -6.763 1.00 87.50 218 GLN A CA 1
ATOM 1698 C C . GLN A 1 218 ? 16.036 8.454 -6.335 1.00 87.50 218 GLN A C 1
ATOM 1700 O O . GLN A 1 218 ? 15.973 7.542 -5.506 1.00 87.50 218 GLN A O 1
ATOM 1705 N N . ARG A 1 219 ? 17.214 8.781 -6.886 1.00 83.62 219 ARG A N 1
ATOM 1706 C CA . ARG A 1 219 ? 18.503 8.216 -6.439 1.00 83.62 219 ARG A CA 1
ATOM 1707 C C . ARG A 1 219 ? 19.595 9.270 -6.364 1.00 83.62 219 ARG A C 1
ATOM 1709 O O . ARG A 1 219 ? 19.715 10.141 -7.218 1.00 83.62 219 ARG A O 1
ATOM 1716 N N . THR A 1 220 ? 20.462 9.128 -5.369 1.00 81.56 220 THR A N 1
ATOM 1717 C CA . THR A 1 220 ? 21.691 9.916 -5.275 1.00 81.56 220 THR A CA 1
ATOM 1718 C C . THR A 1 220 ? 22.757 9.344 -6.208 1.00 81.56 220 THR A C 1
ATOM 1720 O O . THR A 1 220 ? 23.059 8.148 -6.161 1.00 81.56 220 THR A O 1
ATOM 1723 N N . ASP A 1 221 ? 23.335 10.187 -7.059 1.00 73.50 221 ASP A N 1
ATOM 1724 C CA . ASP A 1 221 ? 24.435 9.812 -7.939 1.00 73.50 221 ASP A CA 1
ATOM 1725 C C . ASP A 1 221 ? 25.774 9.676 -7.185 1.00 73.50 221 ASP A C 1
ATOM 1727 O O . ASP A 1 221 ? 25.899 9.977 -5.996 1.00 73.50 221 ASP A O 1
ATOM 1731 N N . ALA A 1 222 ? 26.816 9.225 -7.890 1.00 73.31 222 ALA A N 1
ATOM 1732 C CA . ALA A 1 222 ? 28.154 9.049 -7.315 1.00 73.31 222 ALA A CA 1
ATOM 1733 C C . ALA A 1 222 ? 28.795 10.355 -6.796 1.00 73.31 222 ALA A C 1
ATOM 1735 O O . ALA A 1 222 ? 29.802 10.298 -6.091 1.00 73.31 222 ALA A O 1
ATOM 1736 N N . LYS A 1 223 ? 28.245 11.520 -7.156 1.00 76.38 223 LYS A N 1
ATOM 1737 C CA . LYS A 1 223 ? 28.700 12.848 -6.727 1.00 76.38 223 LYS A CA 1
ATOM 1738 C C . LYS A 1 223 ? 27.855 13.412 -5.579 1.00 76.38 223 LYS A C 1
ATOM 1740 O O . LYS A 1 223 ? 28.105 14.538 -5.159 1.00 76.38 223 LYS A O 1
ATOM 1745 N N . GLY A 1 224 ? 26.887 12.655 -5.060 1.00 78.44 224 GLY A N 1
ATOM 1746 C CA . GLY A 1 224 ? 26.001 13.114 -3.992 1.00 78.44 224 GLY A CA 1
ATOM 1747 C C . GLY A 1 224 ? 24.824 13.962 -4.480 1.00 78.44 224 GLY A C 1
ATOM 1748 O O . GLY A 1 224 ? 24.080 14.470 -3.644 1.00 78.44 224 GLY A O 1
ATOM 1749 N N . LYS A 1 225 ? 24.637 14.125 -5.798 1.00 80.38 225 LYS A N 1
ATOM 1750 C CA . LYS A 1 225 ? 23.519 14.888 -6.365 1.00 80.38 225 LYS A CA 1
ATOM 1751 C C . LYS A 1 225 ? 22.303 13.984 -6.519 1.00 80.38 225 LYS A C 1
ATOM 1753 O O . LYS A 1 225 ? 22.410 12.835 -6.947 1.00 80.38 225 LYS A O 1
ATOM 1758 N N . LEU A 1 226 ? 21.148 14.512 -6.154 1.00 81.12 226 LEU A N 1
ATOM 1759 C CA . LEU A 1 226 ? 19.871 13.854 -6.346 1.00 81.12 226 LEU A CA 1
ATOM 1760 C C . LEU A 1 226 ? 19.490 13.836 -7.828 1.00 81.12 226 LEU A C 1
ATOM 1762 O O . LEU A 1 226 ? 19.669 14.843 -8.508 1.00 81.12 226 LEU A O 1
ATOM 1766 N N . ARG A 1 227 ? 18.995 12.703 -8.321 1.00 80.88 227 ARG A N 1
ATOM 1767 C CA . ARG A 1 227 ? 18.501 12.551 -9.692 1.00 80.88 227 ARG A CA 1
ATOM 1768 C C . ARG A 1 227 ? 17.248 11.696 -9.710 1.00 80.88 227 ARG A C 1
ATOM 1770 O O . ARG A 1 227 ? 17.150 10.749 -8.920 1.00 80.88 227 ARG A O 1
ATOM 1777 N N . PHE A 1 228 ? 16.365 11.984 -10.650 1.00 84.38 228 PHE A N 1
ATOM 1778 C CA . PHE A 1 228 ? 15.196 11.170 -10.920 1.00 84.38 228 PHE A CA 1
ATOM 1779 C C . PHE A 1 228 ? 15.491 10.175 -12.039 1.00 84.38 228 PHE A C 1
ATOM 1781 O O . PHE A 1 228 ? 16.415 10.344 -12.844 1.00 84.38 228 PHE A O 1
ATOM 1788 N N . TYR A 1 229 ? 14.757 9.071 -12.035 1.00 83.00 229 TYR A N 1
ATOM 1789 C CA . TYR A 1 229 ? 14.870 8.032 -13.041 1.00 83.00 229 TYR A CA 1
ATOM 1790 C C . TYR A 1 229 ? 13.490 7.481 -13.356 1.00 83.00 229 TYR A C 1
ATOM 1792 O O . TYR A 1 229 ? 12.799 7.008 -12.456 1.00 83.00 229 TYR A O 1
ATOM 1800 N N . CYS A 1 230 ? 13.157 7.458 -14.638 1.00 83.25 230 CYS A N 1
ATOM 1801 C CA . CYS A 1 230 ? 11.996 6.765 -15.163 1.00 83.25 230 CYS A CA 1
ATOM 1802 C C . CYS A 1 230 ? 12.323 5.270 -15.265 1.00 83.25 230 CYS A C 1
ATOM 1804 O O . CYS A 1 230 ? 13.320 4.888 -15.904 1.00 83.25 230 CYS A O 1
ATOM 1806 N N . VAL A 1 231 ? 11.547 4.412 -14.594 1.00 86.38 231 VAL A N 1
ATOM 1807 C CA . VAL A 1 231 ? 11.877 2.987 -14.474 1.00 86.38 231 VAL A CA 1
ATOM 1808 C C . VAL A 1 231 ? 10.704 2.041 -14.706 1.00 86.38 231 VAL A C 1
ATOM 1810 O O . VAL A 1 231 ? 9.570 2.341 -14.362 1.00 86.38 231 VAL A O 1
ATOM 1813 N N . SER A 1 232 ? 11.002 0.844 -15.227 1.00 87.31 232 SER A N 1
ATOM 1814 C CA . SER A 1 232 ? 10.054 -0.280 -15.249 1.00 87.31 232 SER A CA 1
ATOM 1815 C C . SER A 1 232 ? 10.615 -1.500 -14.493 1.00 87.31 232 SER A C 1
ATOM 1817 O O . SER A 1 232 ? 11.797 -1.842 -14.657 1.00 87.31 232 SER A O 1
ATOM 1819 N N . PRO A 1 233 ? 9.800 -2.195 -13.671 1.00 89.25 233 PRO A N 1
ATOM 1820 C CA . PRO A 1 233 ? 10.156 -3.445 -13.011 1.00 89.25 233 PRO A CA 1
ATOM 1821 C C . PRO A 1 233 ? 9.953 -4.692 -13.894 1.00 89.25 233 PRO A C 1
ATOM 1823 O O . PRO A 1 233 ? 10.244 -5.802 -13.445 1.00 89.25 233 PRO A O 1
ATOM 1826 N N . LEU A 1 234 ? 9.485 -4.554 -15.142 1.00 89.75 234 LEU A N 1
ATOM 1827 C CA . LEU A 1 234 ? 9.257 -5.680 -16.057 1.00 89.75 234 LEU A CA 1
ATOM 1828 C C . LEU A 1 234 ? 10.561 -6.403 -16.417 1.00 89.75 234 LEU A C 1
ATOM 1830 O O . LEU A 1 234 ? 11.495 -5.801 -16.940 1.00 89.75 234 LEU A O 1
ATOM 1834 N N . LEU A 1 235 ? 10.646 -7.714 -16.212 1.00 90.19 235 LEU A N 1
ATOM 1835 C CA . LEU A 1 235 ? 11.873 -8.468 -16.478 1.00 90.19 235 LEU A CA 1
ATOM 1836 C C . LEU A 1 235 ? 11.924 -8.968 -17.920 1.00 90.19 235 LEU A C 1
ATOM 1838 O O . LEU A 1 235 ? 10.945 -9.480 -18.449 1.00 90.19 235 LEU A O 1
ATOM 1842 N N . SER A 1 236 ? 13.101 -8.896 -18.538 1.00 89.75 236 SER A N 1
ATOM 1843 C CA . SER A 1 236 ? 13.371 -9.572 -19.811 1.00 89.75 236 SER A CA 1
ATOM 1844 C C . SER A 1 236 ? 13.704 -11.059 -19.610 1.00 89.75 236 SER A C 1
ATOM 1846 O O . SER A 1 236 ? 14.088 -11.453 -18.500 1.00 89.75 236 SER A O 1
ATOM 1848 N N . PRO A 1 237 ? 13.613 -11.901 -20.659 1.00 90.38 237 PRO A N 1
ATOM 1849 C CA . PRO A 1 237 ? 13.970 -13.313 -20.559 1.00 90.38 237 PRO A CA 1
ATOM 1850 C C . PRO A 1 237 ? 15.396 -13.510 -20.045 1.00 90.38 237 PRO A C 1
ATOM 1852 O O . PRO A 1 237 ? 16.322 -12.799 -20.449 1.00 90.38 237 PRO A O 1
ATOM 1855 N N . GLN A 1 238 ? 15.572 -14.464 -19.134 1.00 90.19 238 GLN A N 1
ATOM 1856 C CA . GLN A 1 238 ? 16.855 -14.682 -18.472 1.00 90.19 238 GLN A CA 1
ATOM 1857 C C . GLN A 1 238 ? 17.945 -15.104 -19.469 1.00 90.19 238 GLN A C 1
ATOM 1859 O O . GLN A 1 238 ? 17.744 -16.006 -20.279 1.00 90.19 238 GLN A O 1
ATOM 1864 N N . GLY A 1 239 ? 19.106 -14.454 -19.402 1.00 87.81 239 GLY A N 1
ATOM 1865 C CA . GLY A 1 239 ? 20.241 -14.688 -20.294 1.00 87.81 239 GLY A CA 1
ATOM 1866 C C . GLY A 1 239 ? 20.037 -14.177 -21.722 1.00 87.81 239 GLY A C 1
ATOM 1867 O O . GLY A 1 239 ? 20.882 -14.435 -22.576 1.00 87.81 239 GLY A O 1
ATOM 1868 N N . SER A 1 240 ? 18.939 -13.469 -22.002 1.00 89.44 240 SER A N 1
ATOM 1869 C CA . SER A 1 240 ? 18.681 -12.914 -23.331 1.00 89.44 240 SER A CA 1
ATOM 1870 C C . SER A 1 240 ? 19.519 -11.671 -23.617 1.00 89.44 240 SER A C 1
ATOM 1872 O O . SER A 1 240 ? 19.979 -10.964 -22.714 1.00 89.44 240 SER A O 1
ATOM 1874 N N . VAL A 1 241 ? 19.646 -11.351 -24.906 1.00 86.81 241 VAL A N 1
ATOM 1875 C CA . VAL A 1 241 ? 20.273 -10.101 -25.341 1.00 86.81 241 VAL A CA 1
ATOM 1876 C C . VAL A 1 241 ? 19.502 -8.891 -24.794 1.00 86.81 241 VAL A C 1
ATOM 1878 O O . VAL A 1 241 ? 20.134 -7.936 -24.347 1.00 86.81 241 VAL A O 1
ATOM 1881 N N . PHE A 1 242 ? 18.167 -8.971 -24.694 1.00 86.62 242 PHE A N 1
ATOM 1882 C CA . PHE A 1 242 ? 17.333 -7.950 -24.048 1.00 86.62 242 PHE A CA 1
ATOM 1883 C C . PHE A 1 242 ? 17.742 -7.686 -22.604 1.00 86.62 242 PHE A C 1
ATOM 1885 O O . PHE A 1 242 ? 17.969 -6.534 -22.248 1.00 86.62 242 PHE A O 1
ATOM 1892 N N . GLU A 1 243 ? 17.894 -8.735 -21.789 1.00 86.81 243 GLU A N 1
ATOM 1893 C CA . GLU A 1 243 ? 18.344 -8.587 -20.402 1.00 86.81 243 GLU A CA 1
ATOM 1894 C C . GLU A 1 243 ? 19.753 -7.982 -20.336 1.00 86.81 243 GLU A C 1
ATOM 1896 O O . GLU A 1 243 ? 20.010 -7.126 -19.490 1.00 86.81 243 GLU A O 1
ATOM 1901 N N . SER A 1 244 ? 20.652 -8.384 -21.240 1.00 85.38 244 SER A N 1
ATOM 1902 C CA . SER A 1 244 ? 22.020 -7.856 -21.280 1.00 85.38 244 SER A CA 1
ATOM 1903 C C . SER A 1 244 ? 22.079 -6.360 -21.615 1.00 85.38 244 SER A C 1
ATOM 1905 O O . SER A 1 244 ? 22.870 -5.636 -21.013 1.00 85.38 244 SER A O 1
ATOM 1907 N N . VAL A 1 245 ? 21.218 -5.886 -22.524 1.00 83.00 245 VAL A N 1
ATOM 1908 C CA . VAL A 1 245 ? 21.109 -4.465 -22.887 1.00 83.00 245 VAL A CA 1
ATOM 1909 C C . VAL A 1 245 ? 20.489 -3.680 -21.736 1.00 83.00 245 VAL A C 1
ATOM 1911 O O . VAL A 1 245 ? 21.095 -2.731 -21.252 1.00 83.00 245 VAL A O 1
ATOM 1914 N N . ARG A 1 246 ? 19.343 -4.139 -21.228 1.00 78.94 246 ARG A N 1
ATOM 1915 C CA . ARG A 1 246 ? 18.599 -3.524 -20.119 1.00 78.94 246 ARG A CA 1
ATOM 1916 C C . ARG A 1 246 ? 19.422 -3.369 -18.837 1.00 78.94 246 ARG A C 1
ATOM 1918 O O . ARG A 1 246 ? 19.394 -2.327 -18.193 1.00 78.94 246 ARG A O 1
ATOM 1925 N N . LYS A 1 247 ? 20.222 -4.382 -18.490 1.00 79.00 247 LYS A N 1
ATOM 1926 C CA . LYS A 1 247 ? 21.113 -4.344 -17.316 1.00 79.00 247 LYS A CA 1
ATOM 1927 C C . LYS A 1 247 ? 22.422 -3.591 -17.550 1.00 79.00 247 LYS A C 1
ATOM 1929 O O . LYS A 1 247 ? 23.170 -3.396 -16.591 1.00 79.00 247 LYS A O 1
ATOM 1934 N N . SER A 1 248 ? 22.740 -3.211 -18.787 1.00 80.00 248 SER A N 1
ATOM 1935 C CA . SER A 1 248 ? 23.998 -2.536 -19.088 1.00 80.00 248 SER A CA 1
ATOM 1936 C C . SER A 1 248 ? 24.002 -1.128 -18.484 1.00 80.00 248 SER A C 1
ATOM 1938 O O . SER A 1 248 ? 23.163 -0.310 -18.857 1.00 80.00 248 SER A O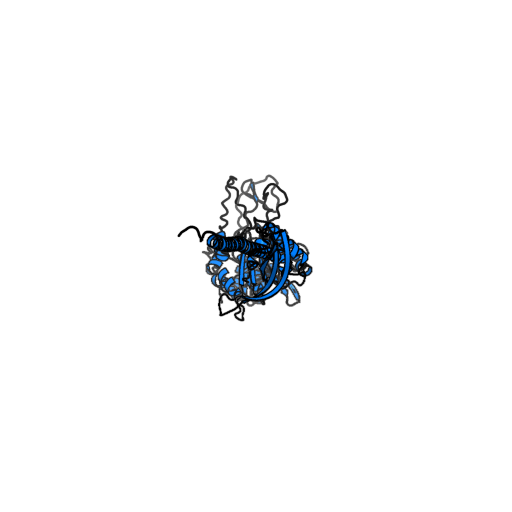 1
ATOM 1940 N N . PRO A 1 249 ? 24.984 -0.766 -17.634 1.00 74.25 249 PRO A N 1
ATOM 1941 C CA . PRO A 1 249 ? 25.136 0.607 -17.139 1.00 74.25 249 PRO A CA 1
ATOM 1942 C C . PRO A 1 249 ? 25.388 1.635 -18.253 1.00 74.25 249 PRO A C 1
ATOM 1944 O O . PRO A 1 249 ? 25.322 2.843 -18.015 1.00 74.25 249 PRO A O 1
ATOM 1947 N N . ALA A 1 250 ? 25.732 1.163 -19.453 1.00 73.81 250 ALA A N 1
ATOM 1948 C CA . ALA A 1 250 ? 25.919 1.988 -20.630 1.00 73.81 250 ALA A CA 1
ATOM 1949 C C . ALA A 1 250 ? 24.611 2.303 -21.362 1.00 73.81 250 ALA A C 1
ATOM 1951 O O . ALA A 1 250 ? 24.542 3.338 -22.011 1.00 73.81 250 ALA A O 1
ATOM 1952 N N . PHE A 1 251 ? 23.576 1.466 -21.245 1.00 75.00 251 PHE A N 1
ATOM 1953 C CA . PHE A 1 251 ? 22.311 1.669 -21.955 1.00 75.00 251 PHE A CA 1
ATOM 1954 C C . PHE A 1 251 ? 21.599 2.988 -21.579 1.00 75.00 251 PHE A C 1
ATOM 1956 O O . PHE A 1 251 ? 21.240 3.730 -22.485 1.00 75.00 251 PHE A O 1
ATOM 1963 N N . PRO A 1 252 ? 21.505 3.390 -20.296 1.00 70.19 252 PRO A N 1
ATOM 1964 C CA . PRO A 1 252 ? 20.949 4.697 -19.930 1.00 70.19 252 PRO A CA 1
ATOM 1965 C C . PRO A 1 252 ? 21.748 5.868 -20.527 1.00 70.19 252 PRO A C 1
ATOM 1967 O O . PRO A 1 252 ? 21.191 6.855 -20.996 1.00 70.19 252 PRO A O 1
ATOM 1970 N N . LYS A 1 253 ? 23.085 5.750 -20.541 1.00 70.00 253 LYS A N 1
ATOM 1971 C CA . LYS A 1 253 ? 23.980 6.772 -21.106 1.00 70.00 253 LYS A CA 1
ATOM 1972 C C . LYS A 1 253 ? 23.863 6.848 -22.618 1.00 70.00 253 LYS A C 1
ATOM 1974 O O . LYS A 1 253 ? 23.952 7.935 -23.173 1.00 70.00 253 LYS A O 1
ATOM 1979 N N . LEU A 1 254 ? 23.688 5.701 -23.262 1.00 70.06 254 LEU A N 1
ATOM 1980 C CA . LEU A 1 254 ? 23.434 5.590 -24.684 1.00 70.06 254 LEU A CA 1
ATOM 1981 C C . LEU A 1 254 ? 22.143 6.324 -25.046 1.00 70.06 254 LEU A C 1
ATOM 1983 O O . LEU A 1 254 ? 22.207 7.177 -25.918 1.00 70.06 254 LEU A O 1
ATOM 1987 N N . VAL A 1 255 ? 21.032 6.055 -24.349 1.00 67.62 255 VAL A N 1
ATOM 1988 C CA . VAL A 1 255 ? 19.740 6.739 -24.563 1.00 67.62 255 VAL A CA 1
ATOM 1989 C C . VAL A 1 255 ? 19.911 8.257 -24.498 1.00 67.62 255 VAL A C 1
ATOM 1991 O O . VAL A 1 255 ? 19.607 8.946 -25.465 1.00 67.62 255 VAL A O 1
ATOM 1994 N N . LEU A 1 256 ? 20.541 8.765 -23.434 1.00 65.50 256 LEU A N 1
ATOM 1995 C CA . LEU A 1 256 ? 20.832 10.198 -23.301 1.00 65.50 256 LEU A CA 1
ATOM 1996 C C . LEU A 1 256 ? 21.784 10.747 -24.378 1.00 65.50 256 LEU A C 1
ATOM 1998 O O . LEU A 1 256 ? 21.659 11.889 -24.805 1.00 65.50 256 LEU A O 1
ATOM 2002 N N . THR A 1 257 ? 22.803 9.979 -24.769 1.00 65.12 257 THR A N 1
ATOM 2003 C CA . THR A 1 257 ? 23.802 10.421 -25.760 1.00 65.12 257 THR A CA 1
ATOM 2004 C C . THR A 1 257 ? 23.208 10.460 -27.158 1.00 65.12 257 THR A C 1
ATOM 2006 O O . THR A 1 257 ? 23.592 11.319 -27.947 1.00 65.12 257 THR A O 1
ATOM 2009 N N . MET A 1 258 ? 22.306 9.528 -27.464 1.00 62.88 258 MET A N 1
ATOM 2010 C CA . MET A 1 258 ? 21.560 9.533 -28.712 1.00 62.88 258 MET A CA 1
ATOM 2011 C C . MET A 1 258 ? 20.634 10.735 -28.757 1.00 62.88 258 MET A C 1
ATOM 2013 O O . MET A 1 258 ? 20.779 11.510 -29.689 1.00 62.88 258 MET A O 1
ATOM 2017 N N . HIS A 1 259 ? 19.837 10.969 -27.709 1.00 57.78 259 HIS A N 1
ATOM 2018 C CA . HIS A 1 259 ? 18.963 12.145 -27.607 1.00 57.78 259 HIS A CA 1
ATOM 2019 C C . HIS A 1 259 ? 19.690 13.452 -27.946 1.00 57.78 259 HIS A C 1
ATOM 2021 O O . HIS A 1 259 ? 19.364 14.134 -28.908 1.00 57.78 259 HIS A O 1
ATOM 2027 N N . LYS A 1 260 ? 20.810 13.712 -27.261 1.00 59.25 260 LYS A N 1
ATOM 2028 C CA . LYS A 1 260 ? 21.653 14.904 -27.477 1.00 59.25 260 LYS A CA 1
ATOM 2029 C C . LYS A 1 260 ? 22.164 15.116 -28.891 1.00 59.25 260 LYS A C 1
ATOM 2031 O O . LYS A 1 260 ? 22.568 16.221 -29.241 1.00 59.25 260 LYS A O 1
ATOM 2036 N N . LYS A 1 261 ? 22.313 14.035 -29.645 1.00 56.59 261 LYS A N 1
ATOM 2037 C CA . LYS A 1 261 ? 22.870 14.072 -30.996 1.00 56.59 261 LYS A CA 1
ATOM 2038 C C . LYS A 1 261 ? 21.781 14.072 -32.062 1.00 56.59 261 LYS A C 1
ATOM 2040 O O . LYS A 1 261 ? 22.103 14.378 -33.208 1.00 56.59 261 LYS A O 1
ATOM 2045 N N . ASP A 1 262 ? 20.538 13.761 -31.691 1.00 50.44 262 ASP A N 1
ATOM 2046 C CA . ASP A 1 262 ? 19.434 13.476 -32.607 1.00 50.44 262 ASP A CA 1
ATOM 2047 C C . ASP A 1 262 ? 18.315 14.534 -32.616 1.00 50.44 262 ASP A C 1
ATOM 2049 O O . ASP A 1 262 ? 17.223 14.228 -33.085 1.00 50.44 262 ASP A O 1
ATOM 2053 N N . HIS A 1 263 ? 18.614 15.824 -32.372 1.00 48.88 263 HIS A N 1
ATOM 2054 C CA . HIS A 1 263 ? 17.824 16.949 -32.945 1.00 48.88 263 HIS A CA 1
ATOM 2055 C C . HIS A 1 263 ? 17.760 16.914 -34.507 1.00 48.88 263 HIS A C 1
ATOM 2057 O O . HIS A 1 263 ? 17.550 17.925 -35.172 1.00 48.88 263 HIS A O 1
ATOM 2063 N N . LYS A 1 264 ? 18.045 15.764 -35.141 1.00 45.88 264 LYS A N 1
ATOM 2064 C CA . LYS A 1 264 ? 18.082 15.486 -36.581 1.00 45.88 264 LYS A CA 1
ATOM 2065 C C . LYS A 1 264 ? 17.510 14.102 -36.940 1.00 45.88 264 LYS A C 1
ATOM 2067 O O . LYS A 1 264 ? 17.837 13.579 -38.012 1.00 45.88 264 LYS A O 1
ATOM 2072 N N . CYS A 1 265 ? 16.622 13.537 -36.113 1.00 41.97 265 CYS A N 1
ATOM 2073 C CA . CYS A 1 265 ? 15.811 12.363 -36.475 1.00 41.97 265 CYS A CA 1
ATOM 2074 C C . CYS A 1 265 ? 14.951 12.590 -37.738 1.00 41.97 265 CYS A C 1
ATOM 2076 O O . CYS A 1 265 ? 14.523 11.630 -38.378 1.00 41.97 265 CYS A O 1
ATOM 2078 N N . LYS A 1 266 ? 14.744 13.845 -38.153 1.00 44.22 266 LYS A N 1
ATOM 2079 C CA . LYS A 1 266 ? 13.981 14.212 -39.349 1.00 44.22 266 LYS A CA 1
ATOM 2080 C C . LYS A 1 266 ? 14.906 14.415 -40.558 1.00 44.22 266 LYS A C 1
ATOM 2082 O O . LYS A 1 266 ? 15.496 15.477 -40.735 1.00 44.22 266 LYS A O 1
ATOM 2087 N N . THR A 1 267 ? 15.087 13.370 -41.372 1.00 39.78 267 THR A N 1
ATOM 2088 C CA . THR A 1 267 ? 15.137 13.373 -42.862 1.00 39.78 267 THR A CA 1
ATOM 2089 C C . THR A 1 267 ? 15.746 12.068 -43.398 1.00 39.78 267 THR A C 1
ATOM 2091 O O . THR A 1 267 ? 16.693 11.509 -42.849 1.00 39.78 267 THR A O 1
ATOM 2094 N N . SER A 1 268 ? 15.240 11.572 -44.530 1.00 44.47 268 SER A N 1
ATOM 2095 C CA . SER A 1 268 ? 15.702 10.328 -45.175 1.00 44.47 268 SER A CA 1
ATOM 2096 C C . SER A 1 268 ? 17.194 10.322 -45.552 1.00 44.47 268 SER A C 1
ATOM 2098 O O . SER A 1 268 ? 17.787 9.255 -45.713 1.00 44.47 268 SER A O 1
ATOM 2100 N N . ASP A 1 269 ? 17.822 11.498 -45.653 1.00 41.06 269 ASP A N 1
ATOM 2101 C CA . ASP A 1 269 ? 19.242 11.652 -45.984 1.00 41.06 269 ASP A CA 1
ATOM 2102 C C . ASP A 1 269 ? 20.165 11.613 -44.741 1.00 41.06 269 ASP A C 1
ATOM 2104 O O . ASP A 1 269 ? 21.360 11.316 -44.870 1.00 41.06 269 ASP A O 1
ATOM 2108 N N . THR A 1 270 ? 19.642 11.832 -43.523 1.00 46.22 270 THR A N 1
ATOM 2109 C CA . THR A 1 270 ? 20.409 11.749 -42.260 1.00 46.22 270 THR A CA 1
ATOM 2110 C C . THR A 1 270 ? 20.425 10.349 -41.655 1.00 46.22 270 THR A C 1
ATOM 2112 O O . THR A 1 270 ? 21.298 10.050 -40.842 1.00 46.22 270 THR A O 1
ATOM 2115 N N . GLU A 1 271 ? 19.570 9.430 -42.102 1.00 46.34 271 GLU A N 1
ATOM 2116 C CA . GLU A 1 271 ? 19.462 8.078 -41.540 1.00 46.34 271 GLU A CA 1
ATOM 2117 C C . GLU A 1 271 ? 20.768 7.259 -41.670 1.00 46.34 271 GLU A C 1
ATOM 2119 O O . GLU A 1 271 ? 21.097 6.427 -40.818 1.00 46.34 271 GLU A O 1
ATOM 2124 N N . ALA A 1 272 ? 21.565 7.509 -42.718 1.00 46.03 272 ALA A N 1
ATOM 2125 C CA . ALA A 1 272 ? 22.885 6.899 -42.902 1.00 46.03 272 ALA A CA 1
ATOM 2126 C C . ALA A 1 272 ? 23.974 7.538 -42.015 1.00 46.03 272 ALA A C 1
ATOM 2128 O O . ALA A 1 272 ? 24.916 6.851 -41.603 1.00 46.03 272 ALA A O 1
ATOM 2129 N N . TYR A 1 273 ? 23.853 8.837 -41.718 1.00 41.66 273 TYR A N 1
ATOM 2130 C CA . TYR A 1 273 ? 24.759 9.570 -40.830 1.00 41.66 273 TYR A CA 1
ATOM 2131 C C . TYR A 1 273 ? 24.467 9.231 -39.362 1.00 41.66 273 TYR A C 1
ATOM 2133 O O . TYR A 1 273 ? 25.373 8.801 -38.647 1.00 41.66 273 TYR A O 1
ATOM 2141 N N . GLY A 1 274 ? 23.188 9.249 -38.975 1.00 49.91 274 GLY A N 1
ATOM 2142 C CA . GLY A 1 274 ? 22.692 8.762 -37.692 1.00 49.91 274 GLY A CA 1
ATOM 2143 C C . GLY A 1 274 ? 23.096 7.309 -37.448 1.00 49.91 274 GLY A C 1
ATOM 2144 O O . GLY A 1 274 ? 23.679 7.012 -36.413 1.00 49.91 274 GLY A O 1
ATOM 2145 N N . ARG A 1 275 ? 22.949 6.395 -38.424 1.00 55.38 275 ARG A N 1
ATOM 2146 C CA . ARG A 1 275 ? 23.427 5.001 -38.275 1.00 55.38 275 ARG A CA 1
ATOM 2147 C C . ARG A 1 275 ? 24.932 4.888 -38.008 1.00 55.38 275 ARG A C 1
ATOM 2149 O O . ARG A 1 275 ? 25.339 4.075 -37.175 1.00 55.38 275 ARG A O 1
ATOM 2156 N N . LYS A 1 276 ? 25.775 5.677 -38.685 1.00 55.91 276 LYS A N 1
ATOM 2157 C CA . LYS A 1 276 ? 27.237 5.664 -38.462 1.00 55.91 276 LYS A CA 1
ATOM 2158 C C . LYS A 1 276 ? 27.615 6.231 -37.097 1.00 55.91 276 LYS A C 1
ATOM 2160 O O . LYS A 1 276 ? 28.471 5.660 -36.422 1.00 55.91 276 LYS A O 1
ATOM 2165 N N . GLU A 1 277 ? 26.976 7.318 -36.685 1.00 54.91 277 GLU A N 1
ATOM 2166 C CA . GLU A 1 277 ? 27.243 7.956 -35.400 1.00 54.91 277 GLU A CA 1
ATOM 2167 C C . GLU A 1 277 ? 26.733 7.102 -34.233 1.00 54.91 277 GLU A C 1
ATOM 2169 O O . GLU A 1 277 ? 27.479 6.862 -33.284 1.00 54.91 277 GLU A O 1
ATOM 2174 N N . ARG A 1 278 ? 25.542 6.505 -34.370 1.00 60.47 278 ARG A N 1
ATOM 2175 C CA . ARG A 1 278 ? 25.016 5.482 -33.457 1.00 60.47 278 ARG A CA 1
ATOM 2176 C C . ARG A 1 278 ? 25.969 4.303 -33.334 1.00 60.47 278 ARG A C 1
ATOM 2178 O O . ARG A 1 278 ? 26.343 3.948 -32.223 1.00 60.47 278 ARG A O 1
ATOM 2185 N N . THR A 1 279 ? 26.446 3.751 -34.453 1.00 59.59 279 THR A N 1
ATOM 2186 C CA . THR A 1 279 ? 27.427 2.648 -34.453 1.00 59.59 279 THR A CA 1
ATOM 2187 C C . THR A 1 279 ? 28.715 3.022 -33.710 1.00 59.59 279 THR A C 1
ATOM 2189 O O . THR A 1 279 ? 29.257 2.192 -32.982 1.00 59.59 279 THR A O 1
ATOM 2192 N N . HIS A 1 280 ? 29.201 4.261 -33.839 1.00 61.22 280 HIS A N 1
ATOM 2193 C CA . HIS A 1 280 ? 30.348 4.738 -33.061 1.00 61.22 280 HIS A CA 1
ATOM 2194 C C . HIS A 1 280 ? 30.050 4.806 -31.560 1.00 61.22 280 HIS A C 1
ATOM 2196 O O . HIS A 1 280 ? 30.819 4.252 -30.779 1.00 61.22 280 HIS A O 1
ATOM 2202 N N . ILE A 1 281 ? 28.909 5.375 -31.166 1.00 62.03 281 ILE A N 1
ATOM 2203 C CA . ILE A 1 281 ? 28.491 5.459 -29.757 1.00 62.03 281 ILE A CA 1
ATOM 2204 C C . ILE A 1 281 ? 28.330 4.051 -29.161 1.00 62.03 281 ILE A C 1
ATOM 2206 O O . ILE A 1 281 ? 28.792 3.773 -28.058 1.00 62.03 281 ILE A O 1
ATOM 2210 N N . TYR A 1 282 ? 27.733 3.122 -29.904 1.00 65.00 282 TYR A N 1
ATOM 2211 C CA . TYR A 1 282 ? 27.603 1.728 -29.489 1.00 65.00 282 TYR A CA 1
ATOM 2212 C C . TYR A 1 282 ? 28.947 1.027 -29.271 1.00 65.00 282 TYR A C 1
ATOM 2214 O O . TYR A 1 282 ? 29.093 0.259 -28.315 1.00 65.00 282 TYR A O 1
ATOM 2222 N N . ASN A 1 283 ? 29.919 1.295 -30.147 1.00 66.38 283 ASN A N 1
ATOM 2223 C CA . ASN A 1 283 ? 31.272 0.762 -30.024 1.00 66.38 283 ASN A CA 1
ATOM 2224 C C . ASN A 1 283 ? 31.993 1.338 -28.795 1.00 66.38 283 ASN A C 1
ATOM 2226 O O . ASN A 1 283 ? 32.693 0.589 -28.113 1.00 66.38 283 ASN A O 1
ATOM 2230 N N . ASP A 1 284 ? 31.764 2.613 -28.461 1.00 66.75 284 ASP A N 1
ATOM 2231 C CA . ASP A 1 284 ? 32.317 3.257 -27.258 1.00 66.75 284 ASP A CA 1
ATOM 2232 C C . ASP A 1 284 ? 31.783 2.628 -25.956 1.00 66.75 284 ASP A C 1
ATOM 2234 O O . ASP A 1 284 ? 32.445 2.661 -24.916 1.00 66.75 284 ASP A O 1
ATOM 2238 N N . TYR A 1 285 ? 30.603 2.005 -26.019 1.00 66.88 285 TYR A N 1
ATOM 2239 C CA . TYR A 1 285 ? 29.958 1.309 -24.905 1.00 66.88 285 TYR A CA 1
ATOM 2240 C C . TYR A 1 285 ? 30.127 -0.222 -24.922 1.00 66.88 285 TYR A C 1
ATOM 2242 O O . TYR A 1 285 ? 29.533 -0.910 -24.088 1.00 66.88 285 TYR A O 1
ATOM 2250 N N . CYS A 1 286 ? 30.969 -0.758 -25.814 1.00 76.56 286 CYS A N 1
ATOM 2251 C CA . CYS A 1 286 ? 31.315 -2.183 -25.910 1.00 76.56 286 CYS A CA 1
ATOM 2252 C C . CYS A 1 286 ? 30.126 -3.138 -26.159 1.00 76.56 286 CYS A C 1
ATOM 2254 O O . CYS A 1 286 ? 30.174 -4.295 -25.731 1.00 76.56 286 CYS A O 1
ATOM 2256 N N . PHE A 1 287 ? 29.067 -2.699 -26.847 1.00 78.38 287 PHE A N 1
ATOM 2257 C CA . PHE A 1 287 ? 27.956 -3.586 -27.210 1.00 78.38 287 PHE A CA 1
ATOM 2258 C C . PHE A 1 287 ? 28.318 -4.526 -28.376 1.00 78.38 287 PHE A C 1
ATOM 2260 O O . PHE A 1 287 ? 28.978 -4.134 -29.339 1.00 78.38 287 PHE A O 1
ATOM 2267 N N . THR A 1 288 ? 27.861 -5.781 -28.325 1.00 84.06 288 THR A N 1
ATOM 2268 C CA . THR A 1 288 ? 27.931 -6.704 -29.472 1.00 84.06 288 THR A CA 1
ATOM 2269 C C . THR A 1 288 ? 26.960 -6.273 -30.572 1.00 84.06 288 THR A C 1
ATOM 2271 O O . THR A 1 288 ? 25.981 -5.585 -30.306 1.00 84.06 288 THR A O 1
ATOM 2274 N N . LYS A 1 289 ? 27.154 -6.732 -31.815 1.00 79.81 289 LYS A N 1
ATOM 2275 C CA . LYS A 1 289 ? 26.234 -6.418 -32.930 1.00 79.81 289 LYS A CA 1
ATOM 2276 C C . LYS A 1 289 ? 24.767 -6.762 -32.628 1.00 79.81 289 LYS A C 1
ATOM 2278 O O . LYS A 1 289 ? 23.871 -6.028 -33.024 1.00 79.81 289 LYS A O 1
ATOM 2283 N N . GLU A 1 290 ? 24.530 -7.860 -31.914 1.00 81.31 290 GLU A N 1
ATOM 2284 C CA . GLU A 1 290 ? 23.186 -8.269 -31.490 1.00 81.31 290 GLU A CA 1
ATOM 2285 C C . GLU A 1 290 ? 22.618 -7.319 -30.427 1.00 81.31 290 GLU A C 1
ATOM 2287 O O . GLU A 1 290 ? 21.462 -6.913 -30.516 1.00 81.31 290 GLU A O 1
ATOM 2292 N N . GLN A 1 291 ? 23.440 -6.909 -29.456 1.00 83.19 291 GLN A N 1
ATOM 2293 C CA . GLN A 1 291 ? 23.051 -5.931 -28.436 1.00 83.19 291 GLN A CA 1
ATOM 2294 C C . GLN A 1 291 ? 22.756 -4.559 -29.038 1.00 83.19 291 GLN A C 1
ATOM 2296 O O . GLN A 1 291 ? 21.813 -3.907 -28.607 1.00 83.19 291 GLN A O 1
ATOM 2301 N N . ILE A 1 292 ? 23.524 -4.149 -30.048 1.00 79.56 292 ILE A N 1
ATOM 2302 C CA . ILE A 1 292 ? 23.290 -2.916 -30.802 1.00 79.56 292 ILE A CA 1
ATOM 2303 C C . ILE A 1 292 ? 21.907 -2.950 -31.439 1.00 79.56 292 ILE A C 1
ATOM 2305 O O . ILE A 1 292 ? 21.113 -2.051 -31.199 1.00 79.56 292 ILE A O 1
ATOM 2309 N N . SER A 1 293 ? 21.577 -4.021 -32.165 1.00 79.62 293 SER A N 1
ATOM 2310 C CA . SER A 1 293 ? 20.268 -4.145 -32.813 1.00 79.62 293 SER A CA 1
ATOM 2311 C C . SER A 1 293 ? 19.107 -4.092 -31.812 1.00 79.62 293 SER A C 1
ATOM 2313 O O . SER A 1 293 ? 18.069 -3.505 -32.108 1.00 79.62 293 SER A O 1
ATOM 2315 N N . VAL A 1 294 ? 19.280 -4.684 -30.627 1.00 81.62 294 VAL A N 1
ATOM 2316 C CA . VAL A 1 294 ? 18.282 -4.643 -29.548 1.00 81.62 294 VAL A CA 1
ATOM 2317 C C . VAL A 1 294 ? 18.173 -3.244 -28.940 1.00 81.62 294 VAL A C 1
ATOM 2319 O O . VAL A 1 294 ? 17.070 -2.762 -28.698 1.00 81.62 294 VAL A O 1
ATOM 2322 N N . ALA A 1 295 ? 19.301 -2.583 -28.687 1.00 78.62 295 ALA A N 1
ATOM 2323 C CA . ALA A 1 295 ? 19.332 -1.239 -28.127 1.00 78.62 295 ALA A CA 1
ATOM 2324 C C . ALA A 1 295 ? 18.742 -0.203 -29.097 1.00 78.62 295 ALA A C 1
ATOM 2326 O O . ALA A 1 295 ? 17.940 0.621 -28.671 1.00 78.62 295 ALA A O 1
ATOM 2327 N N . GLU A 1 296 ? 19.038 -0.307 -30.397 1.00 73.75 296 GLU A N 1
ATOM 2328 C CA . GLU A 1 296 ? 18.411 0.508 -31.448 1.00 73.75 296 GLU A CA 1
ATOM 2329 C C . GLU A 1 296 ? 16.896 0.322 -31.468 1.00 73.75 296 GLU A C 1
ATOM 2331 O O . GLU A 1 296 ? 16.161 1.285 -31.661 1.00 73.75 296 GLU A O 1
ATOM 2336 N N . ARG A 1 297 ? 16.414 -0.901 -31.222 1.00 77.69 297 ARG A N 1
ATOM 2337 C CA . ARG A 1 297 ? 14.979 -1.179 -31.165 1.00 77.69 297 ARG A CA 1
ATOM 2338 C C . ARG A 1 297 ? 14.311 -0.562 -29.941 1.00 77.69 297 ARG A C 1
ATOM 2340 O O . ARG A 1 297 ? 13.231 -0.003 -30.084 1.00 77.69 297 ARG A O 1
ATOM 2347 N N . TYR A 1 298 ? 14.943 -0.639 -28.770 1.00 76.94 298 TYR A N 1
ATOM 2348 C CA . TYR A 1 298 ? 14.429 0.036 -27.578 1.00 76.94 298 TYR A CA 1
ATOM 2349 C C . TYR A 1 298 ? 14.367 1.551 -27.760 1.00 76.94 298 TYR A C 1
ATOM 2351 O O . TYR A 1 298 ? 13.397 2.161 -27.335 1.00 76.94 298 TYR A O 1
ATOM 2359 N N . LEU A 1 299 ? 15.371 2.142 -28.408 1.00 71.56 299 LEU A N 1
ATOM 2360 C CA . LEU A 1 299 ? 15.368 3.570 -28.725 1.00 71.56 299 LEU A CA 1
ATOM 2361 C C . LEU A 1 299 ? 14.272 3.923 -29.722 1.00 71.56 299 LEU A C 1
ATOM 2363 O O . LEU A 1 299 ? 13.539 4.872 -29.499 1.00 71.56 299 LEU A O 1
ATOM 2367 N N . PHE A 1 300 ? 14.096 3.111 -30.764 1.00 70.19 300 PHE A N 1
ATOM 2368 C CA . PHE A 1 300 ? 12.999 3.285 -31.711 1.00 70.19 300 PHE A CA 1
ATOM 2369 C C . PHE A 1 300 ? 11.617 3.238 -31.038 1.00 70.19 300 PHE A C 1
ATOM 2371 O O . PHE A 1 300 ? 10.700 3.893 -31.504 1.00 70.19 300 PHE A O 1
ATOM 2378 N N . TRP A 1 301 ? 11.447 2.466 -29.960 1.00 73.12 301 TRP A N 1
ATOM 2379 C CA . TRP A 1 301 ? 10.201 2.458 -29.181 1.00 73.12 301 TRP A CA 1
ATOM 2380 C C . TRP A 1 301 ? 10.051 3.641 -28.220 1.00 73.12 301 TRP A C 1
ATOM 2382 O O . TRP A 1 301 ? 8.949 3.856 -27.732 1.00 73.12 301 TRP A O 1
ATOM 2392 N N . LEU A 1 302 ? 11.139 4.349 -27.908 1.00 66.06 302 LEU A N 1
ATOM 2393 C CA . LEU A 1 302 ? 11.128 5.546 -27.064 1.00 66.06 302 LEU A CA 1
ATOM 2394 C C . LEU A 1 302 ? 10.931 6.825 -27.887 1.00 66.06 302 LEU A C 1
ATOM 2396 O O . LEU A 1 302 ? 10.411 7.795 -27.358 1.00 66.06 302 LEU A O 1
ATOM 2400 N N . CYS A 1 303 ? 11.351 6.843 -29.152 1.00 58.00 303 CYS A N 1
ATOM 2401 C CA . CYS A 1 303 ? 11.200 8.013 -30.009 1.00 58.00 303 CYS A CA 1
ATOM 2402 C C . CYS A 1 303 ? 9.800 8.054 -30.647 1.00 58.00 303 CYS A C 1
ATOM 2404 O O . CYS A 1 303 ? 9.410 7.063 -31.282 1.00 58.00 303 CYS A O 1
ATOM 2406 N N . PRO A 1 304 ? 9.078 9.185 -30.569 1.00 51.81 304 PRO A N 1
ATOM 2407 C CA . PRO A 1 304 ? 7.900 9.393 -31.394 1.00 51.81 304 PRO A CA 1
ATOM 2408 C C . PRO A 1 304 ? 8.328 9.352 -32.865 1.00 51.81 304 PRO A C 1
ATOM 2410 O O . PRO A 1 304 ? 9.287 9.995 -33.287 1.00 51.81 304 PRO A O 1
ATOM 2413 N N . PHE A 1 305 ? 7.658 8.521 -33.661 1.00 45.72 305 PHE A N 1
ATOM 2414 C CA . PHE A 1 305 ? 7.827 8.541 -35.110 1.00 45.72 305 PHE A CA 1
ATOM 2415 C C . PHE A 1 305 ? 6.642 9.303 -35.682 1.00 45.72 305 PHE A C 1
ATOM 2417 O O . PHE A 1 305 ? 5.534 8.765 -35.725 1.00 45.72 305 PHE A O 1
ATOM 2424 N N . GLU A 1 306 ? 6.871 10.539 -36.115 1.00 43.41 306 GLU A N 1
ATOM 2425 C CA . GLU A 1 306 ? 5.954 11.191 -37.039 1.00 43.41 306 GLU A CA 1
ATOM 2426 C C . GLU A 1 306 ? 5.982 10.414 -38.358 1.00 43.41 306 GLU A C 1
ATOM 2428 O O . GLU A 1 306 ? 7.011 10.336 -39.037 1.00 43.41 306 GLU A O 1
ATOM 2433 N N . ASP A 1 307 ? 4.849 9.825 -38.737 1.00 39.69 307 ASP A N 1
ATOM 2434 C CA . ASP A 1 307 ? 4.643 9.324 -40.094 1.00 39.69 307 ASP A CA 1
ATOM 2435 C C . ASP A 1 307 ? 4.614 10.530 -41.054 1.00 39.69 307 ASP A C 1
ATOM 2437 O O . ASP A 1 307 ? 3.559 11.014 -41.469 1.00 39.69 307 ASP A O 1
ATOM 2441 N N . SER A 1 308 ? 5.799 11.014 -41.432 1.00 37.81 308 SER A N 1
ATOM 2442 C CA . SER A 1 308 ? 6.000 12.092 -42.417 1.00 37.81 308 SER A CA 1
ATOM 2443 C C . SER A 1 308 ? 5.481 11.756 -43.829 1.00 37.81 308 SER A C 1
ATOM 2445 O O . SER A 1 308 ? 5.473 12.620 -44.706 1.00 37.81 308 SER A O 1
ATOM 2447 N N . ASP A 1 309 ? 4.981 10.533 -44.041 1.00 38.25 309 ASP A N 1
ATOM 2448 C CA . ASP A 1 309 ? 4.415 10.056 -45.305 1.00 38.25 309 ASP A CA 1
ATOM 2449 C C . ASP A 1 309 ? 2.887 9.885 -45.300 1.00 38.25 309 ASP A C 1
ATOM 2451 O O . ASP A 1 309 ? 2.315 9.485 -46.317 1.00 38.25 309 ASP A O 1
ATOM 2455 N N . SER A 1 310 ? 2.172 10.295 -44.245 1.00 36.81 310 SER A N 1
ATOM 2456 C CA . SER A 1 310 ? 0.714 10.490 -44.349 1.00 36.81 310 SER A CA 1
ATOM 2457 C C . SER A 1 310 ? 0.351 11.814 -45.043 1.00 36.81 310 SER A C 1
ATOM 2459 O O . SER A 1 310 ? -0.604 12.497 -44.687 1.00 36.81 310 SER A O 1
ATOM 2461 N N . LYS A 1 311 ? 1.056 12.153 -46.132 1.00 36.97 311 LYS A N 1
ATOM 2462 C CA . LYS A 1 311 ? 0.514 13.040 -47.168 1.00 36.97 311 LYS A CA 1
ATOM 2463 C C . LYS A 1 311 ? -0.632 12.313 -47.866 1.00 36.97 311 LYS A C 1
ATOM 2465 O O . LYS A 1 311 ? -0.492 11.822 -48.987 1.00 36.97 311 LYS A O 1
ATOM 2470 N N . SER A 1 312 ? -1.786 12.241 -47.207 1.00 33.53 312 SER A N 1
ATOM 2471 C CA . SER A 1 312 ? -3.028 12.087 -47.943 1.00 33.53 312 SER A CA 1
ATOM 2472 C C . SER A 1 312 ? -3.185 13.357 -48.783 1.00 33.53 312 SER A C 1
ATOM 2474 O O . SER A 1 312 ? -3.293 14.473 -48.287 1.00 33.53 312 SER A O 1
ATOM 2476 N N . HIS A 1 313 ? -3.036 13.196 -50.094 1.00 34.59 313 HIS A N 1
ATOM 2477 C CA . HIS A 1 313 ? -3.362 14.219 -51.071 1.00 34.59 313 HIS A CA 1
ATOM 2478 C C . HIS A 1 313 ? -4.842 14.591 -50.918 1.00 34.59 313 HIS A C 1
ATOM 2480 O O . HIS A 1 313 ? -5.692 13.920 -51.497 1.00 34.59 313 HIS A O 1
ATOM 2486 N N . PHE A 1 314 ? -5.152 15.666 -50.201 1.00 32.16 314 PHE A N 1
ATOM 2487 C CA . PHE A 1 314 ? -6.378 16.420 -50.432 1.00 32.16 314 PHE A CA 1
ATOM 2488 C C . PHE A 1 314 ? -6.071 17.914 -50.336 1.00 32.16 314 PHE A C 1
ATOM 2490 O O . PHE A 1 314 ? -6.029 18.507 -49.267 1.00 32.16 314 PHE A O 1
ATOM 2497 N N . ASP A 1 315 ? -5.803 18.498 -51.507 1.00 40.12 315 ASP A N 1
ATOM 2498 C CA . ASP A 1 315 ? -5.870 19.939 -51.745 1.00 40.12 315 ASP A CA 1
ATOM 2499 C C . ASP A 1 315 ? -7.296 20.402 -51.404 1.00 40.12 315 ASP A C 1
ATOM 2501 O O . ASP A 1 315 ? -8.227 20.172 -52.183 1.00 40.12 315 ASP A O 1
ATOM 2505 N N . LEU A 1 316 ? -7.481 21.063 -50.264 1.00 33.31 316 LEU A N 1
ATOM 2506 C CA . LEU A 1 316 ? -8.629 21.934 -50.046 1.00 33.31 316 LEU A CA 1
ATOM 2507 C C . LEU A 1 316 ? -8.114 23.319 -49.677 1.00 33.31 316 LEU A C 1
ATOM 2509 O O . LEU A 1 316 ? -7.456 23.531 -48.667 1.00 33.31 316 LEU A O 1
ATOM 2513 N N . LYS A 1 317 ? -8.377 24.232 -50.609 1.00 37.22 317 LYS A N 1
ATOM 2514 C CA . LYS A 1 317 ? -8.149 25.666 -50.507 1.00 37.22 317 LYS A CA 1
ATOM 2515 C C . LYS A 1 317 ? -8.979 26.254 -49.374 1.00 37.22 317 LYS A C 1
ATOM 2517 O O . LYS A 1 317 ? -10.145 25.889 -49.262 1.00 37.22 317 LYS A O 1
ATOM 2522 N N . ASP A 1 318 ? -8.370 27.217 -48.688 1.00 47.34 318 ASP A N 1
ATOM 2523 C CA . ASP A 1 318 ? -8.964 28.434 -48.131 1.00 47.34 318 ASP A CA 1
ATOM 2524 C C . ASP A 1 318 ? -10.427 28.313 -47.671 1.00 47.34 318 ASP A C 1
ATOM 2526 O O . ASP A 1 318 ? -11.343 28.383 -48.497 1.00 47.34 318 ASP A O 1
ATOM 2530 N N . ASN A 1 319 ? -10.646 28.201 -46.358 1.00 39.28 319 ASN A N 1
ATOM 2531 C CA . ASN A 1 319 ? -11.367 29.217 -45.577 1.00 39.28 319 ASN A CA 1
ATOM 2532 C C . ASN A 1 319 ? -11.637 28.755 -44.136 1.00 39.28 319 ASN A C 1
ATOM 2534 O O . ASN A 1 319 ? -12.018 27.609 -43.908 1.00 39.28 319 ASN A O 1
ATOM 2538 N N . ASP A 1 320 ? -11.550 29.753 -43.258 1.00 38.59 320 ASP A N 1
ATOM 2539 C CA . ASP A 1 320 ? -12.109 29.883 -41.912 1.00 38.59 320 ASP A CA 1
ATOM 2540 C C . ASP A 1 320 ? -11.276 29.335 -40.736 1.00 38.59 320 ASP A C 1
ATOM 2542 O O . ASP A 1 320 ? -11.302 28.161 -40.375 1.00 38.59 320 ASP A O 1
ATOM 2546 N N . ASP A 1 321 ? -10.539 30.302 -40.181 1.00 48.09 321 ASP A N 1
ATOM 2547 C CA . ASP A 1 321 ? -10.042 30.480 -38.815 1.00 48.09 321 ASP A CA 1
ATOM 2548 C C . ASP A 1 321 ? -11.039 29.980 -37.741 1.00 48.09 321 ASP A C 1
ATOM 2550 O O . ASP A 1 321 ? -12.180 30.439 -37.746 1.00 48.09 321 ASP A O 1
ATOM 2554 N N . ASP A 1 322 ? -10.608 29.058 -36.862 1.00 45.25 322 ASP A N 1
ATOM 2555 C CA . ASP A 1 322 ? -11.089 28.806 -35.471 1.00 45.25 322 ASP A CA 1
ATOM 2556 C C . ASP A 1 322 ? -10.837 27.343 -34.997 1.00 45.25 322 ASP A C 1
ATOM 2558 O O . ASP A 1 322 ? -11.670 26.750 -34.311 1.00 45.25 322 ASP A O 1
ATOM 2562 N N . CYS A 1 323 ? -9.696 26.724 -35.326 1.00 38.84 323 CYS A N 1
ATOM 2563 C CA . CYS A 1 323 ? -9.189 25.617 -34.501 1.00 38.84 323 CYS A CA 1
ATOM 2564 C C . CYS A 1 323 ? -7.861 26.105 -33.889 1.00 38.84 323 CYS A C 1
ATOM 2566 O O . CYS A 1 323 ? -6.964 26.501 -34.638 1.00 38.84 323 CYS A O 1
ATOM 2568 N N . ASP A 1 324 ? -7.778 26.164 -32.556 1.00 40.69 324 ASP A N 1
ATOM 2569 C CA . ASP A 1 324 ? -6.582 26.609 -31.830 1.00 40.69 324 ASP A CA 1
ATOM 2570 C C . ASP A 1 324 ? -5.386 25.713 -32.207 1.00 40.69 324 ASP A C 1
ATOM 2572 O O . ASP A 1 324 ? -5.523 24.491 -32.306 1.00 40.69 324 ASP A O 1
ATOM 2576 N N . GLU A 1 325 ? -4.226 26.331 -32.464 1.00 41.41 325 GLU A N 1
ATOM 2577 C CA . GLU A 1 325 ? -3.046 25.700 -33.086 1.00 41.41 325 GLU A CA 1
ATOM 2578 C C . GLU A 1 325 ? -2.421 24.562 -32.251 1.00 41.41 325 GLU A C 1
ATOM 2580 O O . GLU A 1 325 ? -1.588 23.822 -32.774 1.00 41.41 325 GLU A O 1
ATOM 2585 N N . ASP A 1 326 ? -2.891 24.350 -31.018 1.00 40.41 326 ASP A N 1
ATOM 2586 C CA . ASP A 1 326 ? -2.249 23.461 -30.049 1.00 40.41 326 ASP A CA 1
ATOM 2587 C C . ASP A 1 326 ? -2.975 22.110 -29.834 1.00 40.41 326 ASP A C 1
ATOM 2589 O O . ASP A 1 326 ? -2.383 21.204 -29.252 1.00 40.41 326 ASP A O 1
ATOM 2593 N N . GLU A 1 327 ? -4.214 21.891 -30.322 1.00 36.47 327 GLU A N 1
ATOM 2594 C CA . GLU A 1 327 ? -4.961 20.651 -29.972 1.00 36.47 327 GLU A CA 1
ATOM 2595 C C . GLU A 1 327 ? -5.836 19.970 -31.051 1.00 36.47 327 GLU A C 1
ATOM 2597 O O . GLU A 1 327 ? -6.236 18.815 -30.853 1.00 36.47 327 GLU A O 1
ATOM 2602 N N . ASP A 1 328 ? -6.118 20.589 -32.203 1.00 37.62 328 ASP A N 1
ATOM 2603 C CA . ASP A 1 328 ? -7.160 20.084 -33.119 1.00 37.62 328 ASP A CA 1
ATOM 2604 C C . ASP A 1 328 ? -6.664 19.809 -34.558 1.00 37.62 328 ASP A C 1
ATOM 2606 O O . ASP A 1 328 ? -5.862 20.547 -35.130 1.00 37.62 328 ASP A O 1
ATOM 2610 N N . TYR A 1 329 ? -7.187 18.752 -35.202 1.00 39.81 329 TYR A N 1
ATOM 2611 C CA . TYR A 1 329 ? -7.048 18.532 -36.655 1.00 39.81 329 TYR A CA 1
ATOM 2612 C C . TYR A 1 329 ? -8.416 18.362 -37.326 1.00 39.81 329 TYR A C 1
ATOM 2614 O O . TYR A 1 329 ? -9.333 17.744 -36.784 1.00 39.81 329 TYR A O 1
ATOM 2622 N N . ILE A 1 330 ? -8.540 18.887 -38.548 1.00 36.41 330 ILE A N 1
ATOM 2623 C CA . ILE A 1 330 ? -9.791 18.901 -39.313 1.00 36.41 330 ILE A CA 1
ATOM 2624 C C . ILE A 1 330 ? -9.935 17.615 -40.132 1.00 36.41 330 ILE A C 1
ATOM 2626 O O . ILE A 1 330 ? -9.223 17.405 -41.119 1.00 36.41 330 ILE A O 1
ATOM 2630 N N . ILE A 1 331 ? -10.943 16.801 -39.811 1.00 36.50 331 ILE A N 1
ATOM 2631 C CA . ILE A 1 331 ? -11.444 15.749 -40.705 1.00 36.50 331 ILE A CA 1
ATOM 2632 C C . ILE A 1 331 ? -12.818 16.187 -41.209 1.00 36.50 331 ILE A C 1
ATOM 2634 O O . ILE A 1 331 ? -13.808 16.074 -40.505 1.00 36.50 331 ILE A O 1
ATOM 2638 N N . GLY A 1 332 ? -12.888 16.684 -42.447 1.00 41.16 332 GLY A N 1
ATOM 2639 C CA . GLY A 1 332 ? -14.166 16.982 -43.101 1.00 41.16 332 GLY A CA 1
ATOM 2640 C C . GLY A 1 332 ? -15.046 17.991 -42.349 1.00 41.16 332 GLY A C 1
ATOM 2641 O O . GLY A 1 332 ? -16.136 17.644 -41.925 1.00 41.16 332 GLY A O 1
ATOM 2642 N N . HIS A 1 333 ? -14.604 19.249 -42.268 1.00 38.69 333 HIS A N 1
ATOM 2643 C CA . HIS A 1 333 ? -15.357 20.404 -41.740 1.00 38.69 333 HIS A CA 1
ATOM 2644 C C . HIS A 1 333 ? -15.725 20.404 -40.241 1.00 38.69 333 HIS A C 1
ATOM 2646 O O . HIS A 1 333 ? -16.378 21.350 -39.809 1.00 38.69 333 HIS A O 1
ATOM 2652 N N . GLU A 1 334 ? -15.271 19.440 -39.439 1.00 35.88 334 GLU A N 1
ATOM 2653 C CA . GLU A 1 334 ? -15.433 19.452 -37.975 1.00 35.88 334 GLU A CA 1
ATOM 2654 C C . GLU A 1 334 ? -14.047 19.449 -37.289 1.00 35.88 334 GLU A C 1
ATOM 2656 O O . GLU A 1 334 ? -13.177 18.660 -37.672 1.00 35.88 334 GLU A O 1
ATOM 2661 N N . CYS A 1 335 ? -13.812 20.354 -36.317 1.00 32.62 335 CYS A N 1
ATOM 2662 C CA . CYS A 1 335 ? -12.628 20.293 -35.441 1.00 32.62 335 CYS A CA 1
ATOM 2663 C C . CYS A 1 335 ? -12.829 19.087 -34.499 1.00 32.62 335 CYS A C 1
ATOM 2665 O O . CYS A 1 335 ? -13.824 19.020 -33.772 1.00 32.62 335 CYS A O 1
ATOM 2667 N N . SER A 1 336 ? -11.914 18.117 -34.535 1.00 35.72 336 SER A N 1
ATOM 2668 C CA . SER A 1 336 ? -11.920 16.942 -33.660 1.00 35.72 336 SER A CA 1
ATOM 2669 C C . SER A 1 336 ? -10.671 16.974 -32.780 1.00 35.72 336 SER A C 1
ATOM 2671 O O . SER A 1 336 ? -9.555 17.022 -33.308 1.00 35.72 336 SER A O 1
ATOM 2673 N N . LYS A 1 337 ? -10.868 16.919 -31.453 1.00 31.88 337 LYS A N 1
ATOM 2674 C CA . LYS A 1 337 ? -9.788 16.740 -30.472 1.00 31.88 337 LYS A CA 1
ATOM 2675 C C . LYS A 1 337 ? -9.056 15.438 -30.772 1.00 31.88 337 LYS A C 1
ATOM 2677 O O . LYS A 1 337 ? -9.702 14.399 -30.930 1.00 31.88 337 LYS A O 1
ATOM 2682 N N . MET A 1 338 ? -7.727 15.487 -30.864 1.00 31.45 338 MET A N 1
ATOM 2683 C CA . MET A 1 338 ? -6.919 14.343 -31.292 1.00 31.45 338 MET A CA 1
ATOM 2684 C C . MET A 1 338 ? -7.257 13.056 -30.512 1.00 31.45 338 MET A C 1
ATOM 2686 O O . MET A 1 338 ? -7.061 12.997 -29.298 1.00 31.45 338 MET A O 1
ATOM 2690 N N . PRO A 1 339 ? -7.653 11.960 -31.184 1.00 30.55 339 PRO A N 1
ATOM 2691 C CA . PRO A 1 339 ? -7.585 10.645 -30.575 1.00 30.55 339 PRO A CA 1
ATOM 2692 C C . PRO A 1 339 ? -6.101 10.269 -30.469 1.00 30.55 339 PRO A C 1
ATOM 2694 O O . PRO A 1 339 ? -5.452 10.025 -31.487 1.00 30.55 339 PRO A O 1
ATOM 2697 N N . PHE A 1 340 ? -5.567 10.284 -29.243 1.00 37.19 340 PHE A N 1
ATOM 2698 C CA . PHE A 1 340 ? -4.271 9.752 -28.794 1.00 37.19 340 PHE A CA 1
ATOM 2699 C C . PHE A 1 340 ? -3.420 9.095 -29.910 1.00 37.19 340 PHE A C 1
ATOM 2701 O O . PHE A 1 340 ? -3.748 8.021 -30.414 1.00 37.19 340 PHE A O 1
ATOM 2708 N N . ARG A 1 341 ? -2.292 9.697 -30.318 1.00 40.06 341 ARG A N 1
ATOM 2709 C CA . ARG A 1 341 ? -1.406 9.159 -31.380 1.00 40.06 341 ARG A CA 1
ATOM 2710 C C . ARG A 1 341 ? -0.887 7.741 -31.023 1.00 40.06 341 ARG A C 1
ATOM 2712 O O . ARG A 1 341 ? 0.019 7.557 -30.216 1.00 40.06 341 ARG A O 1
ATOM 2719 N N . TYR A 1 342 ? -1.455 6.711 -31.667 1.00 40.75 342 TYR A N 1
ATOM 2720 C CA . TYR A 1 342 ? -1.616 5.352 -31.105 1.00 40.75 342 TYR A CA 1
ATOM 2721 C C . TYR A 1 342 ? -0.650 4.223 -31.561 1.00 40.75 342 TYR A C 1
ATOM 2723 O O . TYR A 1 342 ? -0.944 3.060 -31.300 1.00 40.75 342 TYR A O 1
ATOM 2731 N N . LYS A 1 343 ? 0.470 4.428 -32.283 1.00 43.16 343 LYS A N 1
ATOM 2732 C CA . LYS A 1 343 ? 1.102 3.269 -32.997 1.00 43.16 343 LYS A CA 1
ATOM 2733 C C . LYS A 1 343 ? 2.466 2.744 -32.538 1.00 43.16 343 LYS A C 1
ATOM 2735 O O . LYS A 1 343 ? 2.689 1.532 -32.665 1.00 43.16 343 LYS A O 1
ATOM 2740 N N . ASN A 1 344 ? 3.365 3.569 -31.999 1.00 42.06 344 ASN A N 1
ATOM 2741 C CA . ASN A 1 344 ? 4.742 3.125 -31.708 1.00 42.06 344 ASN A CA 1
ATOM 2742 C C . ASN A 1 344 ? 5.106 3.076 -30.217 1.00 42.06 344 ASN A C 1
ATOM 2744 O O . ASN A 1 344 ? 5.861 2.181 -29.831 1.00 42.06 344 ASN A O 1
ATOM 2748 N N . ASN A 1 345 ? 4.484 3.918 -29.389 1.00 47.47 345 ASN A N 1
ATOM 2749 C CA . ASN A 1 345 ? 4.794 4.040 -27.957 1.00 47.47 345 ASN A CA 1
ATOM 2750 C C . ASN A 1 345 ? 4.255 2.847 -27.129 1.00 47.47 345 ASN A C 1
ATOM 2752 O O . ASN A 1 345 ? 4.760 2.531 -26.056 1.00 47.47 345 ASN A O 1
ATOM 2756 N N . LEU A 1 346 ? 3.315 2.069 -27.681 1.00 53.75 346 LEU A N 1
ATOM 2757 C CA . LEU A 1 346 ? 2.745 0.851 -27.084 1.00 53.75 346 LEU A CA 1
ATOM 2758 C C . LEU A 1 346 ? 3.655 -0.391 -27.194 1.00 53.75 346 LEU A C 1
ATOM 2760 O O . LEU A 1 346 ? 3.163 -1.501 -27.412 1.00 53.75 346 LEU A O 1
ATOM 2764 N N . ARG A 1 347 ? 4.985 -0.275 -27.162 1.00 66.38 347 ARG A N 1
ATOM 2765 C CA . ARG A 1 347 ? 5.841 -1.447 -27.471 1.00 66.38 347 ARG A CA 1
ATOM 2766 C C . ARG A 1 347 ? 6.973 -1.707 -26.504 1.00 66.38 347 ARG A C 1
ATOM 2768 O O . ARG A 1 347 ? 7.421 -2.847 -26.422 1.00 66.38 347 ARG A O 1
ATOM 2775 N N . ILE A 1 348 ? 7.427 -0.713 -25.749 1.00 73.50 348 ILE A N 1
ATOM 2776 C CA . ILE A 1 348 ? 8.561 -0.930 -24.851 1.00 73.50 348 ILE A CA 1
ATOM 2777 C C . ILE A 1 348 ? 8.191 -1.768 -23.621 1.00 73.50 348 ILE A C 1
ATOM 2779 O O . ILE A 1 348 ? 8.988 -2.619 -23.217 1.00 73.50 348 ILE A O 1
ATOM 2783 N N . ASP A 1 349 ? 6.976 -1.605 -23.097 1.00 76.12 349 ASP A N 1
ATOM 2784 C CA . ASP A 1 349 ? 6.491 -2.298 -21.895 1.00 76.12 349 ASP A CA 1
ATOM 2785 C C . ASP A 1 349 ? 5.417 -3.360 -22.179 1.00 76.12 349 ASP A C 1
ATOM 2787 O O . ASP A 1 349 ? 4.910 -4.004 -21.262 1.00 76.12 349 ASP A O 1
ATOM 2791 N N . TYR A 1 350 ? 5.158 -3.660 -23.456 1.00 78.50 350 TYR A N 1
ATOM 2792 C CA . TYR A 1 350 ? 4.197 -4.685 -23.873 1.00 78.50 350 TYR A CA 1
ATOM 2793 C C . TYR A 1 350 ? 4.824 -5.659 -24.860 1.00 78.50 350 TYR A C 1
ATOM 2795 O O . TYR A 1 350 ? 5.616 -5.262 -25.699 1.00 78.50 350 TYR A O 1
ATOM 2803 N N . ASN A 1 351 ? 4.445 -6.938 -24.813 1.00 75.94 351 ASN A N 1
ATOM 2804 C CA . ASN A 1 351 ? 4.818 -7.888 -25.863 1.00 75.94 351 ASN A CA 1
ATOM 2805 C C . ASN A 1 351 ? 3.819 -7.750 -27.027 1.00 75.94 351 ASN A C 1
ATOM 2807 O O . ASN A 1 351 ? 2.696 -8.249 -26.879 1.00 75.94 351 ASN A O 1
ATOM 2811 N N . PRO A 1 352 ? 4.176 -7.113 -28.161 1.00 65.25 352 PRO A N 1
ATOM 2812 C CA . PRO A 1 352 ? 3.238 -6.920 -29.260 1.00 65.25 352 PRO A CA 1
ATOM 2813 C C . PRO A 1 352 ? 2.812 -8.277 -29.831 1.00 65.25 352 PRO A C 1
ATOM 2815 O O . PRO A 1 352 ? 3.643 -9.136 -30.128 1.00 65.25 352 PRO A O 1
ATOM 2818 N N . THR A 1 353 ? 1.506 -8.481 -29.977 1.00 56.22 353 THR A N 1
ATOM 2819 C CA . THR A 1 353 ? 0.931 -9.728 -30.503 1.00 56.22 353 THR A CA 1
ATOM 2820 C C . THR A 1 353 ? 0.947 -9.790 -32.033 1.00 56.22 353 THR A C 1
ATOM 2822 O O . THR A 1 353 ? 0.896 -10.890 -32.578 1.00 56.22 353 THR A O 1
ATOM 2825 N N . ASP A 1 354 ? 1.093 -8.649 -32.720 1.00 51.84 354 ASP A N 1
ATOM 2826 C CA . ASP A 1 354 ? 0.925 -8.525 -34.180 1.00 51.84 354 ASP A CA 1
ATOM 2827 C C . ASP A 1 354 ? 2.199 -8.104 -34.950 1.00 51.84 354 ASP A C 1
ATOM 2829 O O . ASP A 1 354 ? 2.162 -7.545 -36.044 1.00 51.84 354 ASP A O 1
ATOM 2833 N N . MET A 1 355 ? 3.392 -8.391 -34.417 1.00 54.50 355 MET A N 1
ATOM 2834 C CA . MET A 1 355 ? 4.640 -8.238 -35.185 1.00 54.50 355 MET A CA 1
ATOM 2835 C C . MET A 1 355 ? 4.888 -9.453 -36.094 1.00 54.50 355 MET A C 1
ATOM 2837 O O . MET A 1 355 ? 5.906 -10.143 -35.992 1.00 54.50 355 MET A O 1
ATOM 2841 N N . THR A 1 356 ? 3.964 -9.714 -37.019 1.00 52.44 356 THR A N 1
ATOM 2842 C CA . THR A 1 356 ? 4.098 -10.770 -38.044 1.00 52.44 356 THR A CA 1
ATOM 2843 C C . THR A 1 356 ? 5.380 -10.619 -38.874 1.00 52.44 356 THR A C 1
ATOM 2845 O O . THR A 1 356 ? 6.002 -11.614 -39.246 1.00 52.44 356 THR A O 1
ATOM 2848 N N . ASN A 1 357 ? 5.845 -9.381 -39.068 1.00 53.00 357 ASN A N 1
ATOM 2849 C CA . ASN A 1 357 ? 7.043 -9.053 -39.845 1.00 53.00 357 ASN A CA 1
ATOM 2850 C C . ASN A 1 357 ? 8.348 -8.995 -39.028 1.00 53.00 357 ASN A C 1
ATOM 2852 O O . ASN A 1 357 ? 9.409 -8.732 -39.598 1.00 53.00 357 ASN A O 1
ATOM 2856 N N . SER A 1 358 ? 8.329 -9.204 -37.704 1.00 58.66 358 SER A N 1
ATOM 2857 C CA . SER A 1 358 ? 9.571 -9.256 -36.910 1.00 58.66 358 SER A CA 1
ATOM 2858 C C . SER A 1 358 ? 9.467 -10.113 -35.634 1.00 58.66 358 SER A C 1
ATOM 2860 O O . SER A 1 358 ? 9.632 -9.600 -34.524 1.00 58.66 358 SER A O 1
ATOM 2862 N N . PRO A 1 359 ? 9.261 -11.435 -35.769 1.00 61.88 359 PRO A N 1
ATOM 2863 C CA . PRO A 1 359 ? 9.040 -12.342 -34.642 1.00 61.88 359 PRO A CA 1
ATOM 2864 C C . PRO A 1 359 ? 10.221 -12.442 -33.667 1.00 61.88 359 PRO A C 1
ATOM 2866 O O . PRO A 1 359 ? 10.013 -12.818 -32.515 1.00 61.88 359 PRO A O 1
ATOM 2869 N N . GLN A 1 360 ? 11.447 -12.081 -34.076 1.00 62.84 360 GLN A N 1
ATOM 2870 C CA . GLN A 1 360 ? 12.600 -12.053 -33.164 1.00 62.84 360 GLN A CA 1
ATOM 2871 C C . GLN A 1 360 ? 12.499 -10.985 -32.058 1.00 62.84 360 GLN A C 1
ATOM 2873 O O . GLN A 1 360 ? 13.259 -11.043 -31.094 1.00 62.84 360 GLN A O 1
ATOM 2878 N N . TRP A 1 361 ? 11.583 -10.020 -32.199 1.00 66.75 361 TRP A N 1
ATOM 2879 C CA . TRP A 1 361 ? 11.344 -8.950 -31.225 1.00 66.75 361 TRP A CA 1
ATOM 2880 C C . TRP A 1 361 ? 10.108 -9.200 -30.355 1.00 66.75 361 TRP A C 1
ATOM 2882 O O . TRP A 1 361 ? 9.815 -8.397 -29.476 1.00 66.75 361 TRP A O 1
ATOM 2892 N N . ASN A 1 362 ? 9.413 -10.324 -30.560 1.00 69.81 362 ASN A N 1
ATOM 2893 C CA . ASN A 1 362 ? 8.335 -10.757 -29.679 1.00 69.81 362 ASN A CA 1
ATOM 2894 C C . ASN A 1 362 ? 8.930 -11.305 -28.374 1.00 69.81 362 ASN A C 1
ATOM 2896 O O . ASN A 1 362 ? 9.962 -11.979 -28.388 1.00 69.81 362 ASN A O 1
ATOM 2900 N N . ASN A 1 363 ? 8.237 -11.094 -27.253 1.00 78.81 363 ASN A N 1
ATOM 2901 C CA . ASN A 1 363 ? 8.622 -11.607 -25.931 1.00 78.81 363 ASN A CA 1
ATOM 2902 C C . ASN A 1 363 ? 9.920 -11.012 -25.355 1.00 78.81 363 ASN A C 1
ATOM 2904 O O . ASN A 1 363 ? 10.664 -11.712 -24.662 1.00 78.81 363 ASN A O 1
ATOM 2908 N N . HIS A 1 364 ? 10.205 -9.728 -25.591 1.00 82.81 364 HIS A N 1
ATOM 2909 C CA . HIS A 1 364 ? 11.299 -9.044 -24.885 1.00 82.81 364 HIS A CA 1
ATOM 2910 C C . HIS A 1 364 ? 11.009 -8.851 -23.388 1.00 82.81 364 HIS A C 1
ATOM 2912 O O . HIS A 1 364 ? 11.942 -8.586 -22.618 1.00 82.81 364 HIS A O 1
ATOM 2918 N N . ILE A 1 365 ? 9.751 -9.044 -22.971 1.00 88.81 365 ILE A N 1
ATOM 2919 C CA . ILE A 1 365 ? 9.309 -9.142 -21.577 1.00 88.81 365 ILE A CA 1
ATOM 2920 C C . ILE A 1 365 ? 8.942 -10.591 -21.251 1.00 88.81 365 ILE A C 1
ATOM 2922 O O . ILE A 1 365 ? 8.112 -11.226 -21.907 1.00 88.81 365 ILE A O 1
ATOM 2926 N N . ASP A 1 366 ? 9.527 -11.112 -20.180 1.00 92.19 366 ASP A N 1
ATOM 2927 C CA . ASP A 1 366 ? 9.205 -12.416 -19.619 1.00 92.19 366 ASP A CA 1
ATOM 2928 C C . ASP A 1 366 ? 8.147 -12.263 -18.521 1.00 92.19 366 ASP A C 1
ATOM 2930 O O . ASP A 1 366 ? 8.444 -12.013 -17.350 1.00 92.19 366 ASP A O 1
ATOM 2934 N N . ILE A 1 367 ? 6.885 -12.421 -18.916 1.00 92.38 367 ILE A N 1
ATOM 2935 C CA . ILE A 1 367 ? 5.710 -12.276 -18.043 1.00 92.38 367 ILE A CA 1
ATOM 2936 C C . ILE A 1 367 ? 5.766 -13.267 -16.874 1.00 92.38 367 ILE A C 1
ATOM 2938 O O . ILE A 1 367 ? 5.502 -12.907 -15.726 1.00 92.38 367 ILE A O 1
ATOM 2942 N N . LYS A 1 368 ? 6.150 -14.523 -17.140 1.00 94.31 368 LYS A N 1
ATOM 2943 C CA . LYS A 1 368 ? 6.206 -15.571 -16.109 1.00 94.31 368 LYS A CA 1
ATOM 2944 C C . LYS A 1 368 ? 7.286 -15.273 -15.085 1.00 94.31 368 LYS A C 1
ATOM 2946 O O . LYS A 1 368 ? 7.069 -15.470 -13.890 1.00 94.31 368 LYS A O 1
ATOM 2951 N N . ARG A 1 369 ? 8.448 -14.824 -15.554 1.00 93.25 369 ARG A N 1
ATOM 2952 C CA . ARG A 1 369 ? 9.552 -14.428 -14.690 1.00 93.25 369 ARG A CA 1
ATOM 2953 C C . ARG A 1 369 ? 9.192 -13.193 -13.875 1.00 93.25 369 ARG A C 1
ATOM 2955 O O . ARG A 1 369 ? 9.341 -13.236 -12.661 1.00 93.25 369 ARG A O 1
ATOM 2962 N N . THR A 1 370 ? 8.645 -12.161 -14.512 1.00 93.38 370 THR A N 1
ATOM 2963 C CA . THR A 1 370 ? 8.204 -10.917 -13.858 1.00 93.38 370 THR A CA 1
ATOM 2964 C C . THR A 1 370 ? 7.195 -11.195 -12.744 1.00 93.38 370 THR A C 1
ATOM 2966 O O . THR A 1 370 ? 7.376 -10.747 -11.618 1.00 93.38 370 THR A O 1
ATOM 2969 N N . ALA A 1 371 ? 6.186 -12.029 -13.007 1.00 94.88 371 ALA A N 1
ATOM 2970 C CA . ALA A 1 371 ? 5.192 -12.400 -12.003 1.00 94.88 371 ALA A CA 1
ATOM 2971 C C . ALA A 1 371 ? 5.756 -13.254 -10.851 1.00 94.88 371 ALA A C 1
ATOM 2973 O O . ALA A 1 371 ? 5.122 -13.360 -9.800 1.00 94.88 371 ALA A O 1
ATOM 2974 N N . LYS A 1 372 ? 6.906 -13.917 -11.036 1.00 94.44 372 LYS A N 1
ATOM 2975 C CA . LYS A 1 372 ? 7.480 -14.882 -10.082 1.00 94.44 372 LYS A CA 1
ATOM 2976 C C . LYS A 1 372 ? 8.637 -14.315 -9.262 1.00 94.44 372 LYS A C 1
ATOM 2978 O O . LYS A 1 372 ? 8.740 -14.628 -8.076 1.00 94.44 372 LYS A O 1
ATOM 2983 N N . GLU A 1 373 ? 9.518 -13.536 -9.876 1.00 91.69 373 GLU A N 1
ATOM 2984 C CA . GLU A 1 373 ? 10.728 -12.975 -9.266 1.00 91.69 373 GLU A CA 1
ATOM 2985 C C . GLU A 1 373 ? 10.418 -11.658 -8.542 1.00 91.69 373 GLU A C 1
ATOM 2987 O O . GLU A 1 373 ? 10.860 -10.585 -8.943 1.00 91.69 373 GLU A O 1
ATOM 2992 N N . ILE A 1 374 ? 9.657 -11.746 -7.448 1.00 91.25 374 ILE A N 1
ATOM 2993 C CA . ILE A 1 374 ? 9.311 -10.579 -6.629 1.00 91.25 374 ILE A CA 1
ATOM 2994 C C . ILE A 1 374 ? 10.557 -10.038 -5.922 1.00 91.25 374 ILE A C 1
ATOM 2996 O O . ILE A 1 374 ? 11.194 -10.737 -5.127 1.00 91.25 374 ILE A O 1
ATOM 3000 N N . ASN A 1 375 ? 10.902 -8.782 -6.205 1.00 82.88 375 ASN A N 1
ATOM 3001 C CA . ASN A 1 375 ? 12.113 -8.156 -5.699 1.00 82.88 375 ASN A CA 1
ATOM 3002 C C . ASN A 1 375 ? 11.873 -7.476 -4.343 1.00 82.88 375 ASN A C 1
ATOM 3004 O O . ASN A 1 375 ? 11.142 -6.498 -4.249 1.00 82.88 375 ASN A O 1
ATOM 3008 N N . LEU A 1 376 ? 12.540 -7.973 -3.300 1.00 85.50 376 LEU A N 1
ATOM 3009 C CA . LEU A 1 376 ? 12.508 -7.396 -1.952 1.00 85.50 376 LEU A CA 1
ATOM 3010 C C . LEU A 1 376 ? 13.793 -6.641 -1.599 1.00 85.50 376 LEU A C 1
ATOM 3012 O O . LEU A 1 376 ? 14.084 -6.499 -0.423 1.00 85.50 376 LEU A O 1
ATOM 3016 N N . SER A 1 377 ? 14.628 -6.239 -2.557 1.00 82.00 377 SER A N 1
ATOM 3017 C CA . SER A 1 377 ? 15.905 -5.565 -2.267 1.00 82.00 377 SER A CA 1
ATOM 3018 C C . SER A 1 377 ? 15.752 -4.051 -2.106 1.00 82.00 377 SER A C 1
ATOM 3020 O O . SER A 1 377 ? 14.867 -3.449 -2.701 1.00 82.00 377 SER A O 1
ATOM 3022 N N . LYS A 1 378 ? 16.660 -3.429 -1.333 1.00 73.00 378 LYS A N 1
ATOM 3023 C CA . LYS A 1 378 ? 16.685 -1.972 -1.079 1.00 73.00 378 LYS A CA 1
ATOM 3024 C C . LYS A 1 378 ? 16.692 -1.127 -2.352 1.00 73.00 378 LYS A C 1
ATOM 3026 O O . LYS A 1 3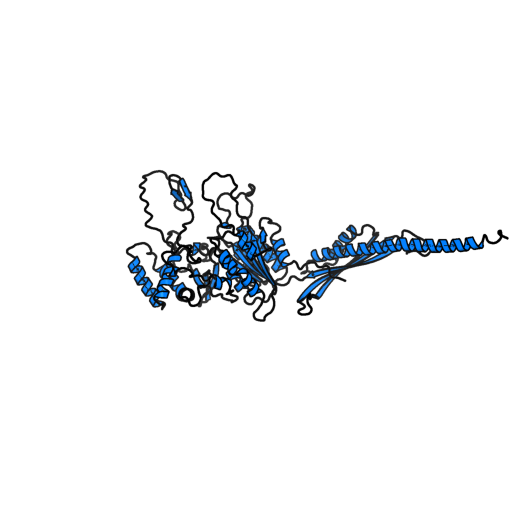78 ? 16.129 -0.047 -2.389 1.00 73.00 378 LYS A O 1
ATOM 3031 N N . LEU A 1 379 ? 17.429 -1.593 -3.352 1.00 69.38 379 LEU A N 1
ATOM 3032 C CA . LEU A 1 379 ? 17.551 -0.954 -4.651 1.00 69.38 379 LEU A CA 1
ATOM 3033 C C . LEU A 1 379 ? 17.169 -2.018 -5.666 1.00 69.38 379 LEU A C 1
ATOM 3035 O O . LEU A 1 379 ? 18.055 -2.747 -6.127 1.00 69.38 379 LEU A O 1
ATOM 3039 N N . PRO A 1 380 ? 15.871 -2.167 -5.969 1.00 62.19 380 PRO A N 1
ATOM 3040 C CA . PRO A 1 380 ? 15.462 -3.126 -6.969 1.00 62.19 380 PRO A CA 1
ATOM 3041 C C . PRO A 1 380 ? 16.199 -2.830 -8.279 1.00 62.19 380 PRO A C 1
ATOM 3043 O O . PRO A 1 380 ? 16.420 -1.678 -8.682 1.00 62.19 380 PRO A O 1
ATOM 3046 N N . LEU A 1 381 ? 16.658 -3.912 -8.907 1.00 58.12 381 LEU A N 1
ATOM 3047 C CA . LEU A 1 381 ? 17.173 -3.887 -10.264 1.00 58.12 381 LEU A CA 1
ATOM 3048 C C . LEU A 1 381 ? 15.977 -3.648 -11.174 1.00 58.12 381 LEU A C 1
ATOM 3050 O O . LEU A 1 381 ? 15.329 -4.597 -11.609 1.00 58.12 381 LEU A O 1
ATOM 3054 N N . PHE A 1 382 ? 15.681 -2.378 -11.419 1.00 68.00 382 PHE A N 1
ATOM 3055 C CA . PHE A 1 382 ? 14.824 -2.007 -12.5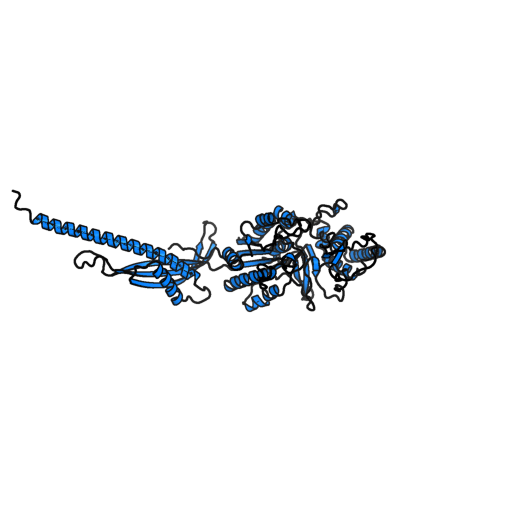25 1.00 68.00 382 PHE A CA 1
ATOM 3056 C C . PHE A 1 382 ? 15.566 -2.307 -13.818 1.00 68.00 382 PHE A C 1
ATOM 3058 O O . PHE A 1 382 ? 16.769 -2.069 -13.955 1.00 68.00 382 PHE A O 1
ATOM 3065 N N . SER A 1 383 ? 14.850 -2.933 -14.729 1.00 57.88 383 SER A N 1
ATOM 3066 C CA . SER A 1 383 ? 15.381 -3.453 -15.981 1.00 57.88 383 SER A CA 1
ATOM 3067 C C . SER A 1 383 ? 15.510 -2.345 -17.026 1.00 57.88 383 SER A C 1
ATOM 3069 O O . SER A 1 383 ? 16.347 -2.431 -17.908 1.00 57.88 383 SER A O 1
ATOM 3071 N N . SER A 1 384 ? 14.733 -1.275 -16.943 1.00 61.78 384 SER A N 1
ATOM 3072 C CA . SER A 1 384 ? 14.990 -0.034 -17.677 1.00 61.78 384 SER A CA 1
ATOM 3073 C C . SER A 1 384 ? 15.156 1.070 -16.653 1.00 61.78 384 SER A C 1
ATOM 3075 O O . SER A 1 384 ? 14.230 1.351 -15.908 1.00 61.78 384 SER A O 1
ATOM 3077 N N . ILE A 1 385 ? 16.352 1.645 -16.572 1.00 69.62 385 ILE A N 1
ATOM 3078 C CA . ILE A 1 385 ? 16.602 2.847 -15.782 1.00 69.62 385 ILE A CA 1
ATOM 3079 C C . ILE A 1 385 ? 16.955 3.930 -16.771 1.00 69.62 385 ILE A C 1
ATOM 3081 O O . ILE A 1 385 ? 17.986 3.823 -17.431 1.00 69.62 385 ILE A O 1
ATOM 3085 N N . ILE A 1 386 ? 16.115 4.946 -16.885 1.00 72.38 386 ILE A N 1
ATOM 3086 C CA . ILE A 1 386 ? 16.371 6.050 -17.796 1.00 72.38 386 ILE A CA 1
ATOM 3087 C C . ILE A 1 386 ? 16.498 7.315 -16.956 1.00 72.38 386 ILE A C 1
ATOM 3089 O O . ILE A 1 386 ? 15.622 7.558 -16.129 1.00 72.38 386 ILE A O 1
ATOM 3093 N N . PRO A 1 387 ? 17.619 8.053 -17.040 1.00 70.75 387 PRO A N 1
ATOM 3094 C CA . PRO A 1 387 ? 17.804 9.236 -16.220 1.00 70.75 387 PRO A CA 1
ATOM 3095 C C . PRO A 1 387 ? 16.771 10.270 -16.638 1.00 70.75 387 PRO A C 1
ATOM 3097 O O . PRO A 1 387 ? 16.666 10.590 -17.817 1.00 70.75 387 PRO A O 1
ATOM 3100 N N . TYR A 1 388 ? 16.031 10.740 -15.650 1.00 67.38 388 TYR A N 1
ATOM 3101 C CA . TYR A 1 388 ? 15.002 11.752 -15.759 1.00 67.38 388 TYR A CA 1
ATOM 3102 C C . TYR A 1 388 ? 15.651 13.033 -15.212 1.00 67.38 388 TYR A C 1
ATOM 3104 O O . TYR A 1 388 ? 15.625 13.296 -14.011 1.00 67.38 388 TYR A O 1
ATOM 3112 N N . ASP A 1 389 ? 16.476 13.683 -16.041 1.00 61.12 389 ASP A N 1
ATOM 3113 C CA . ASP A 1 389 ? 17.329 14.814 -15.645 1.00 61.12 389 ASP A CA 1
ATOM 3114 C C . ASP A 1 389 ? 17.339 15.884 -16.746 1.00 61.12 389 ASP A C 1
ATOM 3116 O O . ASP A 1 389 ? 18.011 15.707 -17.764 1.00 61.12 389 ASP A O 1
ATOM 3120 N N . HIS A 1 390 ? 16.626 16.985 -16.500 1.00 54.22 390 HIS A N 1
ATOM 3121 C CA . HIS A 1 390 ? 16.543 18.174 -17.351 1.00 54.22 390 HIS A CA 1
ATOM 3122 C C . HIS A 1 390 ? 17.817 19.054 -17.296 1.00 54.22 390 HIS A C 1
ATOM 3124 O O . HIS A 1 390 ? 17.992 19.980 -18.080 1.00 54.22 390 HIS A O 1
ATOM 3130 N N . LEU A 1 391 ? 18.798 18.749 -16.425 1.00 46.88 391 LEU A N 1
ATOM 3131 C CA . LEU A 1 391 ? 19.985 19.596 -16.171 1.00 46.88 391 LEU A CA 1
ATOM 3132 C C . LEU A 1 391 ? 21.029 19.644 -17.304 1.00 46.88 391 LEU A C 1
ATOM 3134 O O . LEU A 1 391 ? 22.215 19.892 -17.051 1.00 46.88 391 LEU A O 1
ATOM 3138 N N . GLN A 1 392 ? 20.637 19.383 -18.544 1.00 49.19 392 GLN A N 1
ATOM 3139 C CA . GLN A 1 392 ? 21.447 19.684 -19.713 1.00 49.19 392 GLN A CA 1
ATOM 3140 C C . GLN A 1 392 ? 20.670 20.586 -20.663 1.00 49.19 392 GLN A C 1
ATOM 3142 O O . GLN A 1 392 ? 20.082 20.092 -21.614 1.00 49.19 392 GLN A O 1
ATOM 3147 N N . ASP A 1 393 ? 20.737 21.889 -20.362 1.00 42.91 393 ASP A N 1
ATOM 3148 C CA . ASP A 1 393 ? 20.557 23.052 -21.241 1.00 42.91 393 ASP A CA 1
ATOM 3149 C C . ASP A 1 393 ? 19.978 22.719 -22.635 1.00 42.91 393 ASP A C 1
ATOM 3151 O O . ASP A 1 393 ? 20.738 22.362 -23.541 1.00 42.91 393 ASP A O 1
ATOM 3155 N N . GLY A 1 394 ? 18.657 22.864 -22.801 1.00 46.75 394 GLY A N 1
ATOM 3156 C CA . GLY A 1 394 ? 17.982 22.904 -24.108 1.00 46.75 394 GLY A CA 1
ATOM 3157 C C . GLY A 1 394 ? 17.791 21.560 -24.818 1.00 46.75 394 GLY A C 1
ATOM 3158 O O . GLY A 1 394 ? 17.840 21.510 -26.042 1.00 46.75 394 GLY A O 1
ATOM 3159 N N . LEU A 1 395 ? 17.656 20.455 -24.076 1.00 45.91 395 LEU A N 1
ATOM 3160 C CA . LEU A 1 395 ? 17.375 19.125 -24.649 1.00 45.91 395 LEU A CA 1
ATOM 3161 C C . LEU A 1 395 ? 15.893 18.739 -24.653 1.00 45.91 395 LEU A C 1
ATOM 3163 O O . LEU A 1 395 ? 15.550 17.714 -25.243 1.00 45.91 395 LEU A O 1
ATOM 3167 N N . PHE A 1 396 ? 15.068 19.526 -23.981 1.00 49.25 396 PHE A N 1
ATOM 3168 C CA . PHE A 1 396 ? 13.628 19.383 -23.842 1.00 49.25 396 PHE A CA 1
ATOM 3169 C C . PHE A 1 396 ? 13.126 20.832 -23.916 1.00 49.25 396 PHE A C 1
ATOM 3171 O O . PHE A 1 396 ? 13.119 21.518 -22.908 1.00 49.25 396 PHE A O 1
ATOM 3178 N N . ASP A 1 397 ? 13.039 21.375 -25.134 1.00 42.12 397 ASP A N 1
ATOM 3179 C CA . ASP A 1 397 ? 12.408 22.682 -25.365 1.00 42.12 397 ASP A CA 1
ATOM 3180 C C . ASP A 1 397 ? 10.945 22.355 -25.668 1.00 42.12 397 ASP A C 1
ATOM 3182 O O . ASP A 1 397 ? 10.687 21.523 -26.543 1.00 42.12 397 ASP A O 1
ATOM 3186 N N . ASP A 1 398 ? 10.035 22.983 -24.933 1.00 46.25 398 ASP A N 1
ATOM 3187 C CA . ASP A 1 398 ? 8.605 22.649 -24.865 1.00 46.25 398 ASP A CA 1
ATOM 3188 C C . ASP A 1 398 ? 7.829 23.011 -26.149 1.00 46.25 398 ASP A C 1
ATOM 3190 O O . ASP A 1 398 ? 6.669 22.646 -26.313 1.00 46.25 398 ASP A O 1
ATOM 3194 N N . ASP A 1 399 ? 8.485 23.692 -27.096 1.00 46.69 399 ASP A N 1
ATOM 3195 C CA . ASP A 1 399 ? 7.858 24.235 -28.307 1.00 46.69 399 ASP A CA 1
ATOM 3196 C C . ASP A 1 399 ? 7.927 23.296 -29.533 1.00 46.69 399 ASP A C 1
ATOM 3198 O O . ASP A 1 399 ? 7.260 23.549 -30.537 1.00 46.69 399 ASP A O 1
ATOM 3202 N N . ASP A 1 400 ? 8.725 22.221 -29.491 1.00 45.84 400 ASP A N 1
ATOM 3203 C CA . ASP A 1 400 ? 8.866 21.282 -30.610 1.00 45.84 400 ASP A CA 1
ATOM 3204 C C . ASP A 1 400 ? 8.538 19.846 -30.151 1.00 45.84 400 ASP A C 1
ATOM 3206 O O . ASP A 1 400 ? 9.277 19.257 -29.361 1.00 45.84 400 ASP A O 1
ATOM 3210 N N . ASP A 1 401 ? 7.484 19.259 -30.736 1.00 48.94 401 ASP A N 1
ATOM 3211 C CA . ASP A 1 401 ? 6.941 17.873 -30.676 1.00 48.94 401 ASP A CA 1
ATOM 3212 C C . ASP A 1 401 ? 7.968 16.705 -30.876 1.00 48.94 401 ASP A C 1
ATOM 3214 O O . ASP A 1 401 ? 7.620 15.553 -31.169 1.00 48.94 401 ASP A O 1
ATOM 3218 N N . ASP A 1 402 ? 9.265 16.985 -30.756 1.00 42.94 402 ASP A N 1
ATOM 3219 C CA . ASP A 1 402 ? 10.398 16.235 -31.298 1.00 42.94 402 ASP A CA 1
ATOM 3220 C C . ASP A 1 402 ? 11.272 15.570 -30.212 1.00 42.94 402 ASP A C 1
ATOM 3222 O O . ASP A 1 402 ? 12.299 14.944 -30.522 1.00 42.94 402 ASP A O 1
ATOM 3226 N N . GLY A 1 403 ? 10.884 15.690 -28.938 1.00 46.84 403 GLY A N 1
ATOM 3227 C CA . GLY A 1 403 ? 11.551 15.083 -27.785 1.00 46.84 403 GLY A CA 1
ATOM 3228 C C . GLY A 1 403 ? 11.393 13.556 -27.693 1.00 46.84 403 GLY A C 1
ATOM 3229 O O . GLY A 1 403 ? 10.535 12.940 -28.323 1.00 46.84 403 GLY A O 1
ATOM 3230 N N . ILE A 1 404 ? 12.229 12.889 -26.883 1.00 50.25 404 ILE A N 1
ATOM 3231 C CA . ILE A 1 404 ? 11.861 11.547 -26.406 1.00 50.25 404 ILE A CA 1
ATOM 3232 C C . ILE A 1 404 ? 10.700 11.754 -25.437 1.00 50.25 404 ILE A C 1
ATOM 3234 O O . ILE A 1 404 ? 10.919 12.393 -24.414 1.00 50.25 404 ILE A O 1
ATOM 3238 N N . ASP A 1 405 ? 9.541 11.165 -25.745 1.00 54.81 405 ASP A N 1
ATOM 3239 C CA . ASP A 1 405 ? 8.298 11.132 -24.949 1.00 54.81 405 ASP A CA 1
ATOM 3240 C C . ASP A 1 405 ? 8.499 10.454 -23.569 1.00 54.81 405 ASP A C 1
ATOM 3242 O O . ASP A 1 405 ? 7.900 9.416 -23.255 1.00 54.81 405 ASP A O 1
ATOM 3246 N N . PHE A 1 406 ? 9.423 10.953 -22.747 1.00 59.72 406 PHE A N 1
ATOM 3247 C CA . PHE A 1 406 ? 9.628 10.466 -21.384 1.00 59.72 406 PHE A CA 1
ATOM 3248 C C . PHE A 1 406 ? 8.477 10.861 -20.483 1.00 59.72 406 PHE A C 1
ATOM 3250 O O . PHE A 1 406 ? 8.073 10.025 -19.674 1.00 59.72 406 PHE A O 1
ATOM 3257 N N . GLU A 1 407 ? 7.978 12.072 -20.695 1.00 57.53 407 GLU A N 1
ATOM 3258 C CA . GLU A 1 407 ? 6.776 12.666 -20.114 1.00 57.53 407 GLU A CA 1
ATOM 3259 C C . GLU A 1 407 ? 5.621 11.671 -20.223 1.00 57.53 407 GLU A C 1
ATOM 3261 O O . GLU A 1 407 ? 5.316 10.962 -19.266 1.00 57.53 407 GLU A O 1
ATOM 3266 N N . ARG A 1 408 ? 5.240 11.322 -21.458 1.00 62.62 408 ARG A N 1
ATOM 3267 C CA . ARG A 1 408 ? 4.159 10.355 -21.748 1.00 62.62 408 ARG A CA 1
ATOM 3268 C C . ARG A 1 408 ? 4.300 8.942 -21.160 1.00 62.62 408 ARG A C 1
ATOM 3270 O O . ARG A 1 408 ? 3.363 8.138 -21.293 1.00 62.62 408 ARG A O 1
ATOM 3277 N N . HIS A 1 409 ? 5.475 8.554 -20.652 1.00 68.69 409 HIS A N 1
ATOM 3278 C CA . HIS A 1 409 ? 5.704 7.250 -20.016 1.00 68.69 409 HIS A CA 1
ATOM 3279 C C . HIS A 1 409 ? 5.813 7.319 -18.495 1.00 68.69 409 HIS A C 1
ATOM 3281 O O . HIS A 1 409 ? 5.675 6.269 -17.865 1.00 68.69 409 HIS A O 1
ATOM 3287 N N . CYS A 1 410 ? 6.162 8.468 -17.931 1.00 76.56 410 CYS A N 1
ATOM 3288 C CA . CYS A 1 410 ? 6.506 8.614 -16.529 1.00 76.56 410 CYS A CA 1
ATOM 3289 C C . CYS A 1 410 ? 5.691 9.747 -15.904 1.00 76.56 410 CYS A C 1
ATOM 3291 O O . CYS A 1 410 ? 4.578 9.468 -15.488 1.00 76.56 410 CYS A O 1
ATOM 3293 N N . ALA A 1 411 ? 6.250 10.941 -15.805 1.00 73.31 411 ALA A N 1
ATOM 3294 C CA . ALA A 1 411 ? 5.612 12.143 -15.278 1.00 73.31 411 ALA A CA 1
ATOM 3295 C C . ALA A 1 411 ? 6.066 13.298 -16.169 1.00 73.31 411 ALA A C 1
ATOM 3297 O O . ALA A 1 411 ? 7.109 13.111 -16.802 1.00 73.31 411 ALA A O 1
ATOM 3298 N N . GLU A 1 412 ? 5.407 14.449 -16.153 1.00 71.62 412 GLU A N 1
ATOM 3299 C CA . GLU A 1 412 ? 5.936 15.693 -16.712 1.00 71.62 412 GLU A CA 1
ATOM 3300 C C . GLU A 1 412 ? 6.808 16.428 -15.668 1.00 71.62 412 GLU A C 1
ATOM 3302 O O . GLU A 1 412 ? 7.157 15.876 -14.607 1.00 71.62 412 GLU A O 1
ATOM 3307 N N . TRP A 1 413 ? 7.332 17.607 -16.010 1.00 66.75 413 TRP A N 1
ATOM 3308 C CA . TRP A 1 413 ? 8.105 18.448 -15.089 1.00 66.75 413 TRP A CA 1
ATOM 3309 C C . TRP A 1 413 ? 7.281 19.664 -14.686 1.00 66.75 413 TRP A C 1
ATOM 3311 O O . TRP A 1 413 ? 6.782 20.374 -15.545 1.00 66.75 413 TRP A O 1
ATOM 3321 N N . GLU A 1 414 ? 7.265 19.975 -13.390 1.00 58.38 414 GLU A N 1
ATOM 3322 C CA . GLU A 1 414 ? 6.855 21.305 -12.937 1.00 58.38 414 GLU A CA 1
ATOM 3323 C C . GLU A 1 414 ? 7.961 22.327 -13.261 1.00 58.38 414 GLU A C 1
ATOM 3325 O O . GLU A 1 414 ? 9.158 22.070 -13.035 1.00 58.38 414 GLU A O 1
ATOM 3330 N N . ASP A 1 415 ? 7.555 23.502 -13.746 1.00 55.91 415 ASP A N 1
ATOM 3331 C CA . ASP A 1 415 ? 8.437 24.608 -14.122 1.00 55.91 415 ASP A CA 1
ATOM 3332 C C . ASP A 1 415 ? 9.456 25.006 -13.023 1.00 55.91 415 ASP A C 1
ATOM 3334 O O . ASP A 1 415 ? 9.204 24.970 -11.816 1.00 55.91 415 ASP A O 1
ATOM 3338 N N . ASP A 1 416 ? 10.639 25.440 -13.478 1.00 54.88 416 ASP A N 1
ATOM 3339 C CA . ASP A 1 416 ? 11.788 26.018 -12.749 1.00 54.88 416 ASP A CA 1
ATOM 3340 C C . ASP A 1 416 ? 12.554 25.140 -11.723 1.00 54.88 416 ASP A C 1
ATOM 3342 O O . ASP A 1 416 ? 13.778 25.303 -11.580 1.00 54.88 416 ASP A O 1
ATOM 3346 N N . ASP A 1 417 ? 11.921 24.186 -11.031 1.00 60.91 417 ASP A N 1
ATOM 3347 C CA . ASP A 1 417 ? 12.539 23.502 -9.873 1.00 60.91 417 ASP A CA 1
ATOM 3348 C C . ASP A 1 417 ? 13.190 22.138 -10.176 1.00 60.91 417 ASP A C 1
ATOM 3350 O O . ASP A 1 417 ? 13.886 21.566 -9.320 1.00 60.91 417 ASP A O 1
ATOM 3354 N N . ASN A 1 418 ? 13.075 21.638 -11.411 1.00 70.12 418 ASN A N 1
ATOM 3355 C CA . ASN A 1 418 ? 13.556 20.310 -11.810 1.00 70.12 418 ASN A CA 1
ATOM 3356 C C . ASN A 1 418 ? 13.037 19.205 -10.860 1.00 70.12 418 ASN A C 1
ATOM 3358 O O . ASN A 1 418 ? 13.820 18.375 -10.358 1.00 70.12 418 ASN A O 1
ATOM 3362 N N . VAL A 1 419 ? 11.730 19.180 -10.613 1.00 77.81 419 VAL A N 1
ATOM 3363 C CA . VAL A 1 419 ? 11.052 18.099 -9.893 1.00 77.81 419 VAL A CA 1
ATOM 3364 C C . VAL A 1 419 ? 9.974 17.518 -10.819 1.00 77.81 419 VAL A C 1
ATOM 3366 O O . VAL A 1 419 ? 9.230 18.288 -11.408 1.00 77.81 419 VAL A O 1
ATOM 3369 N N . PRO A 1 420 ? 9.915 16.186 -11.001 1.00 82.69 420 PRO A N 1
ATOM 3370 C CA . PRO A 1 420 ? 8.815 15.559 -11.726 1.00 82.69 420 PRO A CA 1
ATOM 3371 C C . PRO A 1 420 ? 7.508 15.755 -10.960 1.00 82.69 420 PRO A C 1
ATOM 3373 O O . PRO A 1 420 ? 7.537 15.643 -9.728 1.00 82.69 420 PRO A O 1
ATOM 3376 N N . GLU A 1 421 ? 6.397 15.911 -11.673 1.00 84.88 421 GLU A N 1
ATOM 3377 C CA . GLU A 1 421 ? 5.051 16.062 -11.093 1.00 84.88 421 GLU A CA 1
ATOM 3378 C C . GLU A 1 421 ? 4.736 14.980 -10.067 1.00 84.88 421 GLU A C 1
ATOM 3380 O O . GLU A 1 421 ? 4.164 15.242 -9.018 1.00 84.88 421 GLU A O 1
ATOM 3385 N N . HIS A 1 422 ? 5.176 13.743 -10.298 1.00 89.12 422 HIS A N 1
ATOM 3386 C CA . HIS A 1 422 ? 5.035 12.688 -9.309 1.00 89.12 422 HIS A CA 1
ATOM 3387 C C . HIS A 1 422 ? 6.244 11.751 -9.274 1.00 89.12 422 HIS A C 1
ATOM 3389 O O . HIS A 1 422 ? 6.915 11.454 -10.264 1.00 89.12 422 HIS A O 1
ATOM 3395 N N . TYR A 1 423 ? 6.557 11.249 -8.077 1.00 92.25 423 TYR A N 1
ATOM 3396 C CA . TYR A 1 423 ? 7.677 10.335 -7.862 1.00 92.25 423 TYR A CA 1
ATOM 3397 C C . TYR A 1 423 ? 7.509 9.484 -6.602 1.00 92.25 423 TYR A C 1
ATOM 3399 O O . TYR A 1 423 ? 6.786 9.808 -5.663 1.00 92.25 423 TYR A O 1
ATOM 3407 N N . VAL A 1 424 ? 8.215 8.356 -6.562 1.00 93.75 424 VAL A N 1
ATOM 3408 C CA . VAL A 1 424 ? 8.177 7.412 -5.443 1.00 93.75 424 VAL A CA 1
ATOM 3409 C C . VAL A 1 424 ? 8.763 8.035 -4.177 1.00 93.75 424 VAL A C 1
ATOM 3411 O O . VAL A 1 424 ? 9.934 8.424 -4.140 1.00 93.75 424 VAL A O 1
ATOM 3414 N N . LEU A 1 425 ? 7.978 8.008 -3.099 1.00 94.88 425 LEU A N 1
ATOM 3415 C CA . LEU A 1 425 ? 8.425 8.301 -1.741 1.00 94.88 425 LEU A CA 1
ATOM 3416 C C . LEU A 1 425 ? 8.763 6.991 -1.024 1.00 94.88 425 LEU A C 1
ATOM 3418 O O . LEU A 1 425 ? 7.884 6.197 -0.669 1.00 94.88 425 LEU A O 1
ATOM 3422 N N . ASP A 1 426 ? 10.058 6.769 -0.801 1.00 93.06 426 ASP A N 1
ATOM 3423 C CA . ASP A 1 426 ? 10.561 5.562 -0.146 1.00 93.06 426 ASP A CA 1
ATOM 3424 C C . ASP A 1 426 ? 10.034 5.400 1.287 1.00 93.06 426 ASP A C 1
ATOM 3426 O O . ASP A 1 426 ? 9.915 6.359 2.058 1.00 93.06 426 ASP A O 1
ATOM 3430 N N . ARG A 1 427 ? 9.810 4.140 1.681 1.00 93.50 427 ARG A N 1
ATOM 3431 C CA . ARG A 1 427 ? 9.278 3.785 2.996 1.00 93.50 427 ARG A CA 1
ATOM 3432 C C . ARG A 1 427 ? 10.143 4.336 4.120 1.00 93.50 427 ARG A C 1
ATOM 3434 O O . ARG A 1 427 ? 11.312 3.962 4.270 1.00 93.50 427 ARG A O 1
ATOM 3441 N N . ARG A 1 428 ? 9.531 5.106 5.017 1.00 93.50 428 ARG A N 1
ATOM 3442 C CA . ARG A 1 428 ? 10.185 5.565 6.250 1.00 93.50 428 ARG A CA 1
ATOM 3443 C C . ARG A 1 428 ? 9.215 5.674 7.416 1.00 93.50 428 ARG A C 1
ATOM 3445 O O . ARG A 1 428 ? 8.001 5.765 7.258 1.00 93.50 428 ARG A O 1
ATOM 3452 N N . LYS A 1 429 ? 9.789 5.642 8.618 1.00 93.12 429 LYS A N 1
ATOM 3453 C CA . LYS A 1 429 ? 9.101 6.043 9.846 1.00 93.12 429 LYS A CA 1
ATOM 3454 C C . LYS A 1 429 ? 9.156 7.561 9.967 1.00 93.12 429 LYS A C 1
ATOM 3456 O O . LYS A 1 429 ? 10.127 8.181 9.526 1.00 93.12 429 LYS A O 1
ATOM 3461 N N . TYR A 1 430 ? 8.150 8.125 10.616 1.00 91.50 430 TYR A N 1
ATOM 3462 C CA . TYR A 1 430 ? 8.083 9.552 10.907 1.00 91.50 430 TYR A CA 1
ATOM 3463 C C . TYR A 1 430 ? 8.059 9.744 12.415 1.00 91.50 430 TYR A C 1
ATOM 3465 O O . TYR A 1 430 ? 7.397 8.995 13.128 1.00 91.50 430 TYR A O 1
ATOM 3473 N N . TYR A 1 431 ? 8.810 10.719 12.921 1.00 88.31 431 TYR A N 1
ATOM 3474 C CA . TYR A 1 431 ? 8.968 10.894 14.374 1.00 88.31 431 TYR A CA 1
ATOM 3475 C C . TYR A 1 431 ? 7.940 11.854 14.981 1.00 88.31 431 TYR A C 1
ATOM 3477 O O . TYR A 1 431 ? 7.797 11.930 16.201 1.00 88.31 431 TYR A O 1
ATOM 3485 N N . SER A 1 432 ? 7.238 12.617 14.143 1.00 89.69 432 SER A N 1
ATOM 3486 C CA . SER A 1 432 ? 6.198 13.559 14.555 1.00 89.69 432 SER A CA 1
ATOM 3487 C C . SER A 1 432 ? 5.240 13.843 13.401 1.00 89.69 432 SER A C 1
ATOM 3489 O O . SER A 1 432 ? 5.620 13.688 12.244 1.00 89.69 432 SER A O 1
ATOM 3491 N N . THR A 1 433 ? 4.051 14.373 13.699 1.00 88.56 433 THR A N 1
ATOM 3492 C CA . THR A 1 433 ? 3.106 14.851 12.674 1.00 88.56 433 THR A CA 1
ATOM 3493 C C . THR A 1 433 ? 3.734 15.898 11.754 1.00 88.56 433 THR A C 1
ATOM 3495 O O . THR A 1 433 ? 3.502 15.880 10.558 1.00 88.56 433 THR A O 1
ATOM 3498 N N . LYS A 1 434 ? 4.601 16.775 12.277 1.00 92.31 434 LYS A N 1
ATOM 3499 C CA . LYS A 1 434 ? 5.298 17.771 11.449 1.00 92.31 434 LYS A CA 1
ATOM 3500 C C . LYS A 1 434 ? 6.287 17.132 10.467 1.00 92.31 434 LYS A C 1
ATOM 3502 O O . LYS A 1 434 ? 6.438 17.618 9.355 1.00 92.31 434 LYS A O 1
ATOM 3507 N N . ASP A 1 435 ? 6.980 16.080 10.902 1.00 93.12 435 ASP A N 1
ATOM 3508 C CA . ASP A 1 435 ? 7.901 15.310 10.057 1.00 93.12 435 ASP A CA 1
ATOM 3509 C C . ASP A 1 435 ? 7.136 14.510 8.995 1.00 93.12 435 ASP A C 1
ATOM 3511 O O . ASP A 1 435 ? 7.580 14.447 7.854 1.00 93.12 435 ASP A O 1
ATOM 3515 N N . LEU A 1 436 ? 5.979 13.951 9.369 1.00 92.62 436 LEU A N 1
ATOM 3516 C CA . LEU A 1 436 ? 5.062 13.271 8.458 1.00 92.62 436 LEU A CA 1
ATOM 3517 C C . LEU A 1 436 ? 4.551 14.211 7.368 1.00 92.62 436 LEU A C 1
ATOM 3519 O O . LEU A 1 436 ? 4.708 13.896 6.197 1.00 92.62 436 LEU A O 1
ATOM 3523 N N . ASN A 1 437 ? 3.998 15.364 7.741 1.00 94.12 437 ASN A N 1
ATOM 3524 C CA . ASN A 1 437 ? 3.450 16.310 6.774 1.00 94.12 437 ASN A CA 1
ATOM 3525 C C . ASN A 1 437 ? 4.537 16.761 5.790 1.00 94.12 437 ASN A C 1
ATOM 3527 O O . ASN A 1 437 ? 4.484 16.427 4.613 1.00 94.12 437 ASN A O 1
ATOM 3531 N N . LYS A 1 438 ? 5.625 17.340 6.311 1.00 93.88 438 LYS A N 1
ATOM 3532 C CA . LYS A 1 438 ? 6.698 17.929 5.498 1.00 93.88 438 LYS A CA 1
ATOM 3533 C C . LYS A 1 438 ? 7.359 16.966 4.505 1.00 93.88 438 LYS A C 1
ATOM 3535 O O . LYS A 1 438 ? 7.867 17.392 3.473 1.00 93.88 438 LYS A O 1
ATOM 3540 N N . HIS A 1 439 ? 7.497 15.696 4.875 1.00 93.19 439 HIS A N 1
ATOM 3541 C CA . HIS A 1 439 ? 8.282 14.726 4.107 1.00 93.19 439 HIS A CA 1
ATOM 3542 C C . HIS A 1 439 ? 7.440 13.603 3.497 1.00 93.19 439 HIS A C 1
ATOM 3544 O O . HIS A 1 439 ? 8.013 12.616 3.028 1.00 93.19 439 HIS A O 1
ATOM 3550 N N . PHE A 1 440 ? 6.114 13.702 3.566 1.00 95.62 440 PHE A N 1
ATOM 3551 C CA . PHE A 1 440 ? 5.209 12.714 2.992 1.00 95.62 440 PHE A CA 1
ATOM 3552 C C . PHE A 1 440 ? 3.950 13.368 2.450 1.00 95.62 440 PHE A C 1
ATOM 3554 O O . PHE A 1 440 ? 3.779 13.386 1.245 1.00 95.62 440 PHE A O 1
ATOM 3561 N N . LEU A 1 441 ? 3.104 13.926 3.319 1.00 95.44 441 LEU A N 1
ATOM 3562 C CA . LEU A 1 441 ? 1.780 14.400 2.909 1.00 95.44 441 LEU A CA 1
ATOM 3563 C C . LEU A 1 441 ? 1.869 15.647 2.034 1.00 95.44 441 LEU A C 1
ATOM 3565 O O . LEU A 1 441 ? 1.307 15.642 0.953 1.00 95.44 441 LEU A O 1
ATOM 3569 N N . ASP A 1 442 ? 2.664 16.641 2.436 1.00 94.88 442 ASP A N 1
ATOM 3570 C CA . ASP A 1 442 ? 2.882 17.858 1.645 1.00 94.88 442 ASP A CA 1
ATOM 3571 C C . ASP A 1 442 ? 3.476 17.500 0.270 1.00 94.88 442 ASP A C 1
ATOM 3573 O O . ASP A 1 442 ? 3.147 18.116 -0.730 1.00 94.88 442 ASP A O 1
ATOM 3577 N N . LYS A 1 443 ? 4.302 16.442 0.205 1.00 93.88 443 LYS A N 1
ATOM 3578 C CA . LYS A 1 443 ? 4.876 15.953 -1.054 1.00 93.88 443 LYS A CA 1
ATOM 3579 C C . LYS A 1 443 ? 3.903 15.219 -1.953 1.00 93.88 443 LYS A C 1
ATOM 3581 O O . LYS A 1 443 ? 4.180 15.168 -3.133 1.00 93.88 443 LYS A O 1
ATOM 3586 N N . ILE A 1 444 ? 2.853 14.617 -1.407 1.00 94.38 444 ILE A N 1
ATOM 3587 C CA . ILE A 1 444 ? 1.801 13.952 -2.185 1.00 94.38 444 ILE A CA 1
ATOM 3588 C C . ILE A 1 444 ? 0.776 14.982 -2.659 1.00 94.38 444 ILE A C 1
ATOM 3590 O O . ILE A 1 444 ? 0.230 14.842 -3.744 1.00 94.38 444 ILE A O 1
ATOM 3594 N N . GLU A 1 445 ? 0.530 16.010 -1.849 1.00 91.50 445 GLU A N 1
ATOM 3595 C CA . GLU A 1 445 ? -0.378 17.103 -2.188 1.00 91.50 445 GLU A CA 1
ATOM 3596 C C . GLU A 1 445 ? 0.101 17.882 -3.418 1.00 91.50 445 GLU A C 1
ATOM 3598 O O . GLU A 1 445 ? -0.701 18.169 -4.299 1.00 91.50 445 GLU A O 1
ATOM 3603 N N . GLU A 1 446 ? 1.414 18.137 -3.484 1.00 89.81 446 GLU A N 1
ATOM 3604 C CA . GLU A 1 446 ? 2.124 18.778 -4.603 1.00 89.81 446 GLU A CA 1
ATOM 3605 C C . GLU A 1 446 ? 2.173 17.917 -5.883 1.00 89.81 446 GLU A C 1
ATOM 3607 O O . GLU A 1 446 ? 2.703 18.387 -6.874 1.00 89.81 446 GLU A O 1
ATOM 3612 N N . MET A 1 447 ? 1.708 16.657 -5.876 1.00 90.06 447 MET A N 1
ATOM 3613 C CA . MET A 1 447 ? 1.815 15.803 -7.068 1.00 90.06 447 MET A CA 1
ATOM 3614 C C . MET A 1 447 ? 0.661 15.998 -8.046 1.00 90.06 447 MET A C 1
ATOM 3616 O O . MET A 1 447 ? -0.489 16.058 -7.609 1.00 90.06 447 MET A O 1
ATOM 3620 N N . GLU A 1 448 ? 0.961 15.958 -9.340 1.00 85.44 448 GLU A N 1
ATOM 3621 C CA . GLU A 1 448 ? -0.008 16.083 -10.437 1.00 85.44 448 GLU A CA 1
ATOM 3622 C C . GLU A 1 448 ? -0.062 14.801 -11.283 1.00 85.44 448 GLU A C 1
ATOM 3624 O O . GLU A 1 448 ? 0.875 13.981 -11.292 1.00 85.44 448 GLU A O 1
ATOM 3629 N N . GLU A 1 449 ? -1.226 14.562 -11.877 1.00 83.44 449 GLU A N 1
ATOM 3630 C CA . GLU A 1 449 ? -1.505 13.431 -12.751 1.00 83.44 449 GLU A CA 1
ATOM 3631 C C . GLU A 1 449 ? -1.060 13.666 -14.197 1.00 83.44 449 GLU A C 1
ATOM 3633 O O . GLU A 1 449 ? -1.195 14.757 -14.725 1.00 83.44 449 GLU A O 1
ATOM 3638 N N . ASP A 1 450 ? -0.573 12.607 -14.844 1.00 74.38 450 ASP A N 1
ATOM 3639 C CA . ASP A 1 450 ? -0.094 12.627 -16.225 1.00 74.38 450 ASP A CA 1
ATOM 3640 C C . ASP A 1 450 ? -0.167 11.219 -16.852 1.00 74.38 450 ASP A C 1
ATOM 3642 O O . ASP A 1 450 ? -0.044 10.173 -16.202 1.00 74.38 450 ASP A O 1
ATOM 3646 N N . GLY A 1 451 ? -0.364 11.161 -18.161 1.00 72.69 451 GLY A N 1
ATOM 3647 C CA . GLY A 1 451 ? -0.168 9.978 -18.968 1.00 72.69 451 GLY A CA 1
ATOM 3648 C C . GLY A 1 451 ? -1.194 8.868 -18.739 1.00 72.69 451 GLY A C 1
ATOM 3649 O O . GLY A 1 451 ? -2.305 9.044 -18.251 1.00 72.69 451 GLY A O 1
ATOM 3650 N N . GLY A 1 452 ? -0.828 7.656 -19.171 1.00 74.88 452 GLY A N 1
ATOM 3651 C CA . GLY A 1 452 ? -1.746 6.510 -19.193 1.00 74.88 452 GLY A CA 1
ATOM 3652 C C . GLY A 1 452 ? -1.656 5.608 -17.963 1.00 74.88 452 GLY A C 1
ATOM 3653 O O . GLY A 1 452 ? -0.676 5.623 -17.229 1.00 74.88 452 GLY A O 1
ATOM 3654 N N . THR A 1 453 ? -2.620 4.703 -17.814 1.00 82.00 453 THR A N 1
ATOM 3655 C CA . THR A 1 453 ? -2.765 3.835 -16.632 1.00 82.00 453 THR A CA 1
ATOM 3656 C C . THR A 1 453 ? -2.167 2.423 -16.801 1.00 82.00 453 THR A C 1
ATOM 3658 O O . THR A 1 453 ? -2.719 1.591 -17.525 1.00 82.00 453 THR A O 1
ATOM 3661 N N . ASP A 1 454 ? -1.052 2.115 -16.120 1.00 87.25 454 ASP A N 1
ATOM 3662 C CA . ASP A 1 454 ? -0.472 0.760 -16.007 1.00 87.25 454 ASP A CA 1
ATOM 3663 C C . ASP A 1 454 ? -0.218 0.368 -14.533 1.00 87.25 454 ASP A C 1
ATOM 3665 O O . ASP A 1 454 ? 0.920 0.303 -14.042 1.00 87.25 454 ASP A O 1
ATOM 3669 N N . MET A 1 455 ? -1.280 0.008 -13.809 1.00 91.00 455 MET A N 1
ATOM 3670 C CA . MET A 1 455 ? -1.233 -0.254 -12.358 1.00 91.00 455 MET A CA 1
ATOM 3671 C C . MET A 1 455 ? -0.222 -1.329 -11.951 1.00 91.00 455 MET A C 1
ATOM 3673 O O . MET A 1 455 ? 0.414 -1.264 -10.888 1.00 91.00 455 MET A O 1
ATOM 3677 N N . TYR A 1 456 ? -0.007 -2.321 -12.816 1.00 91.25 456 TYR A N 1
ATOM 3678 C CA . TYR A 1 456 ? 0.944 -3.398 -12.556 1.00 91.25 456 TYR A CA 1
ATOM 3679 C C . TYR A 1 456 ? 2.385 -2.896 -12.336 1.00 91.25 456 TYR A C 1
ATOM 3681 O O . TYR A 1 456 ? 3.155 -3.589 -11.664 1.00 91.25 456 TYR A O 1
ATOM 3689 N N . GLN A 1 457 ? 2.760 -1.719 -12.852 1.00 91.00 457 GLN A N 1
ATOM 3690 C CA . GLN A 1 457 ? 4.089 -1.121 -12.667 1.00 91.00 457 GLN A CA 1
ATOM 3691 C C . GLN A 1 457 ? 4.299 -0.720 -11.202 1.00 91.00 457 GLN A C 1
ATOM 3693 O O . GLN A 1 457 ? 5.271 -1.153 -10.571 1.00 91.00 457 GLN A O 1
ATOM 3698 N N . GLY A 1 458 ? 3.341 0.016 -10.630 1.00 93.25 458 GLY A N 1
ATOM 3699 C CA . GLY A 1 458 ? 3.350 0.395 -9.219 1.00 93.25 458 GLY A CA 1
ATOM 3700 C C . GLY A 1 458 ? 3.248 -0.823 -8.295 1.00 93.25 458 GLY A C 1
ATOM 3701 O O . GLY A 1 458 ? 4.021 -0.966 -7.339 1.00 93.25 458 GLY A O 1
ATOM 3702 N N . LEU A 1 459 ? 2.376 -1.782 -8.630 1.00 94.88 459 LEU A N 1
ATOM 3703 C CA . LEU A 1 459 ? 2.202 -3.009 -7.846 1.00 94.88 459 LEU A CA 1
ATOM 3704 C C . LEU A 1 459 ? 3.462 -3.893 -7.829 1.00 94.88 459 LEU A C 1
ATOM 3706 O O . LEU A 1 459 ? 3.772 -4.504 -6.803 1.00 94.88 459 LEU A O 1
ATOM 3710 N N . LEU A 1 460 ? 4.206 -3.967 -8.936 1.00 94.12 460 LEU A N 1
ATOM 3711 C CA . LEU A 1 460 ? 5.480 -4.692 -9.012 1.00 94.12 460 LEU A CA 1
ATOM 3712 C C . LEU A 1 460 ? 6.603 -4.015 -8.212 1.00 94.12 460 LEU A C 1
ATOM 3714 O O . LEU A 1 460 ? 7.530 -4.703 -7.776 1.00 94.12 460 LEU A O 1
ATOM 3718 N N . ALA A 1 461 ? 6.528 -2.698 -8.007 1.00 93.00 461 ALA A N 1
ATOM 3719 C CA . ALA A 1 461 ? 7.503 -1.938 -7.230 1.00 93.00 461 ALA A CA 1
ATOM 3720 C C . ALA A 1 461 ? 7.221 -1.950 -5.719 1.00 93.00 461 ALA A C 1
ATOM 3722 O O . ALA A 1 461 ? 8.157 -1.929 -4.920 1.00 93.00 461 ALA A O 1
ATOM 3723 N N . ALA A 1 462 ? 5.958 -2.071 -5.303 1.00 95.00 462 ALA A N 1
ATOM 3724 C CA . ALA A 1 462 ? 5.571 -2.081 -3.889 1.00 95.00 462 ALA A CA 1
ATOM 3725 C C . ALA A 1 462 ? 6.360 -3.062 -2.992 1.00 95.00 462 ALA A C 1
ATOM 3727 O O . ALA A 1 462 ? 6.755 -2.673 -1.889 1.00 95.00 462 ALA A O 1
ATOM 3728 N N . PRO A 1 463 ? 6.676 -4.304 -3.414 1.00 94.12 463 PRO A N 1
ATOM 3729 C CA . PRO A 1 463 ? 7.432 -5.244 -2.591 1.00 94.12 463 PRO A CA 1
ATOM 3730 C C . PRO A 1 463 ? 8.808 -4.737 -2.134 1.00 94.12 463 PRO A C 1
ATOM 3732 O O . PRO A 1 463 ? 9.215 -5.045 -1.010 1.00 94.12 463 PRO A O 1
ATOM 3735 N N . SER A 1 464 ? 9.523 -3.936 -2.937 1.00 92.00 464 SER A N 1
ATOM 3736 C CA . SER A 1 464 ? 10.855 -3.445 -2.547 1.00 92.00 464 SER A CA 1
ATOM 3737 C C . SER A 1 464 ? 10.801 -2.472 -1.373 1.00 92.00 464 SER A C 1
ATOM 3739 O O . SER A 1 464 ? 11.749 -2.408 -0.588 1.00 92.00 464 SER A O 1
ATOM 3741 N N . GLN A 1 465 ? 9.675 -1.777 -1.196 1.00 93.44 465 GLN A N 1
ATOM 3742 C CA . GLN A 1 465 ? 9.464 -0.866 -0.072 1.00 93.44 465 GLN A CA 1
ATOM 3743 C C . GLN A 1 465 ? 9.428 -1.604 1.274 1.00 93.44 465 GLN A C 1
ATOM 3745 O O . GLN A 1 465 ? 9.765 -1.030 2.307 1.00 93.44 465 GLN A O 1
ATOM 3750 N N . PHE A 1 466 ? 9.158 -2.913 1.283 1.00 92.19 466 PHE A N 1
ATOM 3751 C CA . PHE A 1 466 ? 9.240 -3.752 2.483 1.00 92.19 466 PHE A CA 1
ATOM 3752 C C . PHE A 1 466 ? 10.653 -4.274 2.786 1.00 92.19 466 PHE A C 1
ATOM 3754 O O . PHE A 1 466 ? 10.838 -5.053 3.729 1.00 92.19 466 PHE A O 1
ATOM 3761 N N . TYR A 1 467 ? 11.686 -3.860 2.045 1.00 89.12 467 TYR A N 1
ATOM 3762 C CA . TYR A 1 467 ? 13.057 -4.209 2.409 1.00 89.12 467 TYR A CA 1
ATOM 3763 C C . TYR A 1 467 ? 13.393 -3.688 3.815 1.00 89.12 467 TYR A C 1
ATOM 3765 O O . TYR A 1 467 ? 13.182 -2.521 4.153 1.00 89.12 467 TYR A O 1
ATOM 3773 N N . GLY A 1 468 ? 13.915 -4.577 4.663 1.00 85.12 468 GLY A N 1
ATOM 3774 C CA . GLY A 1 468 ? 14.247 -4.252 6.052 1.00 85.12 468 GLY A CA 1
ATOM 3775 C C . GLY A 1 468 ? 13.037 -3.950 6.948 1.00 85.12 468 GLY A C 1
ATOM 3776 O O . GLY A 1 468 ? 13.231 -3.480 8.067 1.00 85.12 468 GLY A O 1
ATOM 3777 N N . ALA A 1 469 ? 11.808 -4.202 6.487 1.00 86.75 469 ALA A N 1
ATOM 3778 C CA . ALA A 1 469 ? 10.589 -4.090 7.284 1.00 86.75 469 ALA A CA 1
ATOM 3779 C C . ALA A 1 469 ? 10.603 -5.069 8.463 1.00 86.75 469 ALA A C 1
ATOM 3781 O O . ALA A 1 469 ? 10.793 -6.275 8.279 1.00 86.75 469 ALA A O 1
ATOM 3782 N N . THR A 1 470 ? 10.381 -4.547 9.670 1.00 82.69 470 THR A N 1
ATOM 3783 C CA . THR A 1 470 ? 10.323 -5.334 10.914 1.00 82.69 470 THR A CA 1
ATOM 3784 C C . THR A 1 470 ? 8.908 -5.495 11.455 1.00 82.69 470 THR A C 1
ATOM 3786 O O . THR A 1 470 ? 8.695 -6.323 12.338 1.00 82.69 470 THR A O 1
ATOM 3789 N N . ASN A 1 471 ? 7.958 -4.690 10.977 1.00 83.75 471 ASN A N 1
ATOM 3790 C CA . ASN A 1 471 ? 6.576 -4.743 11.433 1.00 83.75 471 ASN A CA 1
ATOM 3791 C C . ASN A 1 471 ? 5.887 -5.987 10.860 1.00 83.75 471 ASN A C 1
ATOM 3793 O O . ASN A 1 471 ? 6.137 -6.370 9.715 1.00 83.75 471 ASN A O 1
ATOM 3797 N N . LYS A 1 472 ? 5.057 -6.641 11.685 1.00 83.50 472 LYS A N 1
ATOM 3798 C CA . LYS A 1 472 ? 4.372 -7.895 11.327 1.00 83.50 472 LYS A CA 1
ATOM 3799 C C . LYS A 1 472 ? 3.256 -7.690 10.312 1.00 83.50 472 LYS A C 1
ATOM 3801 O O . LYS A 1 472 ? 3.042 -8.580 9.496 1.00 83.50 472 LYS A O 1
ATOM 3806 N N . GLU A 1 473 ? 2.598 -6.538 10.378 1.00 85.38 473 GLU A N 1
ATOM 3807 C CA . GLU A 1 473 ? 1.532 -6.138 9.466 1.00 85.38 473 GLU A CA 1
ATOM 3808 C C . GLU A 1 473 ? 2.130 -5.420 8.257 1.00 85.38 473 GLU A C 1
ATOM 3810 O O . GLU A 1 473 ? 2.841 -4.420 8.408 1.00 85.38 473 GLU A O 1
ATOM 3815 N N . ARG A 1 474 ? 1.865 -5.950 7.061 1.00 90.38 474 ARG A N 1
ATOM 3816 C CA . ARG A 1 474 ? 2.349 -5.422 5.781 1.00 90.38 474 ARG A CA 1
ATOM 3817 C C . ARG A 1 474 ? 1.184 -5.236 4.831 1.00 90.38 474 ARG A C 1
ATOM 3819 O O . ARG A 1 474 ? 0.474 -6.194 4.523 1.00 90.38 474 ARG A O 1
ATOM 3826 N N . VAL A 1 475 ? 1.002 -4.022 4.340 1.00 92.62 475 VAL A N 1
ATOM 3827 C CA . VAL A 1 475 ? -0.197 -3.671 3.584 1.00 92.62 475 VAL A CA 1
ATOM 3828 C C . VAL A 1 475 ? 0.169 -2.930 2.321 1.00 92.62 475 VAL A C 1
ATOM 3830 O O . VAL A 1 475 ? 0.911 -1.955 2.355 1.00 92.62 475 VAL A O 1
ATOM 3833 N N . ILE A 1 476 ? -0.375 -3.402 1.207 1.00 96.00 476 ILE A N 1
ATOM 3834 C CA . ILE A 1 476 ? -0.363 -2.681 -0.060 1.00 96.00 476 ILE A CA 1
ATOM 3835 C C . ILE A 1 476 ? -1.789 -2.203 -0.307 1.00 96.00 476 ILE A C 1
ATOM 3837 O O . ILE A 1 476 ? -2.706 -3.027 -0.376 1.00 96.00 476 ILE A O 1
ATOM 3841 N N . VAL A 1 477 ? -1.965 -0.891 -0.423 1.00 94.50 477 VAL A N 1
ATOM 3842 C CA . VAL A 1 477 ? -3.237 -0.266 -0.799 1.00 94.50 477 VAL A CA 1
ATOM 3843 C C . VAL A 1 477 ? -3.068 0.300 -2.195 1.00 94.50 477 VAL A C 1
ATOM 3845 O O . VAL A 1 477 ? -2.250 1.191 -2.395 1.00 94.50 477 VAL A O 1
ATOM 3848 N N . VAL A 1 478 ? -3.812 -0.241 -3.150 1.00 95.31 478 VAL A N 1
ATOM 3849 C CA . VAL A 1 478 ? -3.845 0.254 -4.526 1.00 95.31 478 VAL A CA 1
ATOM 3850 C C . VAL A 1 478 ? -5.049 1.180 -4.678 1.00 95.31 478 VAL A C 1
ATOM 3852 O O . VAL A 1 478 ? -6.147 0.779 -4.303 1.00 95.31 478 VAL A O 1
ATOM 3855 N N . LEU A 1 479 ? -4.854 2.390 -5.194 1.00 92.94 479 LEU A N 1
ATOM 3856 C CA . LEU A 1 479 ? -5.889 3.403 -5.429 1.00 92.94 479 LEU A CA 1
ATOM 3857 C C . LEU A 1 479 ? -5.931 3.695 -6.929 1.00 92.94 479 LEU A C 1
ATOM 3859 O O . LEU A 1 479 ? -4.922 4.152 -7.447 1.00 92.94 479 LEU A O 1
ATOM 3863 N N . SER A 1 480 ? -7.029 3.364 -7.615 1.00 90.12 480 SER A N 1
ATOM 3864 C CA . SER A 1 480 ? -7.171 3.532 -9.074 1.00 90.12 480 SER A CA 1
ATOM 3865 C C . SER A 1 480 ? -8.635 3.401 -9.508 1.00 90.12 480 SER A C 1
ATOM 3867 O O . SER A 1 480 ? -9.436 2.737 -8.835 1.00 90.12 480 SER A O 1
ATOM 3869 N N . ASP A 1 481 ? -9.000 3.991 -10.642 1.00 83.56 481 ASP A N 1
ATOM 3870 C CA . ASP A 1 481 ? -10.295 3.750 -11.295 1.00 83.56 481 ASP A CA 1
ATOM 3871 C C . ASP A 1 481 ? -10.368 2.374 -11.999 1.00 83.56 481 ASP A C 1
ATOM 3873 O O . ASP A 1 481 ? -11.457 1.851 -12.274 1.00 83.56 481 ASP A O 1
ATOM 3877 N N . GLY A 1 482 ? -9.212 1.726 -12.171 1.00 80.12 482 GLY A N 1
ATOM 3878 C CA . GLY A 1 482 ? -9.046 0.402 -12.749 1.00 80.12 482 GLY A CA 1
ATOM 3879 C C . GLY A 1 482 ? -9.015 0.382 -14.276 1.00 80.12 482 GLY A C 1
ATOM 3880 O O . GLY A 1 482 ? -9.102 -0.715 -14.841 1.00 80.12 482 GLY A O 1
ATOM 3881 N N . LEU A 1 483 ? -8.922 1.528 -14.951 1.00 77.38 483 LEU A N 1
ATOM 3882 C CA . LEU A 1 483 ? -8.631 1.556 -16.381 1.00 77.38 483 LEU A CA 1
ATOM 3883 C C . LEU A 1 483 ? -7.187 1.091 -16.602 1.00 77.38 483 LEU A C 1
ATOM 3885 O O . LEU A 1 483 ? -6.299 1.360 -15.810 1.00 77.38 483 LEU A O 1
ATOM 3889 N N . GLU A 1 484 ? -6.952 0.294 -17.636 1.00 79.69 484 GLU A N 1
ATOM 3890 C CA . GLU A 1 484 ? -5.609 -0.188 -17.970 1.00 79.69 484 GLU A CA 1
ATOM 3891 C C . GLU A 1 484 ? -5.393 0.039 -19.459 1.00 79.69 484 GLU A C 1
ATOM 3893 O O . GLU A 1 484 ? -6.290 -0.243 -20.260 1.00 79.69 484 GLU A O 1
ATOM 3898 N N . ASN A 1 485 ? -4.192 0.457 -19.859 1.00 77.62 485 ASN A N 1
ATOM 3899 C CA . ASN A 1 485 ? -3.891 0.683 -21.278 1.00 77.62 485 ASN A CA 1
ATOM 3900 C C . ASN A 1 485 ? -3.871 -0.617 -22.109 1.00 77.62 485 ASN A C 1
ATOM 3902 O O . ASN A 1 485 ? -3.752 -0.576 -23.333 1.00 77.62 485 ASN A O 1
ATOM 3906 N N . ASN A 1 486 ? -3.849 -1.789 -21.461 1.00 79.56 486 ASN A N 1
ATOM 3907 C CA . ASN A 1 486 ? -3.582 -3.083 -22.094 1.00 79.56 486 ASN A CA 1
ATOM 3908 C C . ASN A 1 486 ? -3.901 -4.275 -21.162 1.00 79.56 486 ASN A C 1
ATOM 3910 O O . ASN A 1 486 ? -4.255 -4.133 -19.995 1.00 79.56 486 ASN A O 1
ATOM 3914 N N . ASP A 1 487 ? -3.710 -5.494 -21.675 1.00 83.69 487 ASP A N 1
ATOM 3915 C CA . ASP A 1 487 ? -3.968 -6.757 -20.971 1.00 83.69 487 ASP A CA 1
ATOM 3916 C C . ASP A 1 487 ? -2.764 -7.315 -20.170 1.00 83.69 487 ASP A C 1
ATOM 3918 O O . ASP A 1 487 ? -2.796 -8.467 -19.716 1.00 83.69 487 ASP A O 1
ATOM 3922 N N . MET A 1 488 ? -1.678 -6.552 -19.984 1.00 86.31 488 MET A N 1
ATOM 3923 C CA . MET A 1 488 ? -0.468 -7.017 -19.288 1.00 86.31 488 MET A CA 1
ATOM 3924 C C . MET A 1 488 ? -0.758 -7.384 -17.837 1.00 86.31 488 MET A C 1
ATOM 3926 O O . MET A 1 488 ? -0.272 -8.420 -17.371 1.00 86.31 488 MET A O 1
ATOM 3930 N N . PHE A 1 489 ? -1.575 -6.600 -17.126 1.00 90.50 489 PHE A N 1
ATOM 3931 C CA . PHE A 1 489 ? -1.943 -6.934 -15.752 1.00 90.50 489 PHE A CA 1
ATOM 3932 C C . PHE A 1 489 ? -2.673 -8.284 -15.679 1.00 90.50 489 PHE A C 1
ATOM 3934 O O . PHE A 1 489 ? -2.318 -9.137 -14.862 1.00 90.50 489 PHE A O 1
ATOM 3941 N N . ASP A 1 490 ? -3.611 -8.544 -16.595 1.00 90.19 490 ASP A N 1
ATOM 3942 C CA . ASP A 1 490 ? -4.299 -9.836 -16.711 1.00 90.19 490 ASP A CA 1
ATOM 3943 C C . ASP A 1 490 ? -3.322 -10.986 -17.007 1.00 90.19 490 ASP A C 1
ATOM 3945 O O . ASP A 1 490 ? -3.379 -12.036 -16.355 1.00 90.19 490 ASP A O 1
ATOM 3949 N N . LYS A 1 491 ? -2.360 -10.781 -17.913 1.00 91.56 491 LYS A N 1
ATOM 3950 C CA . LYS A 1 491 ? -1.302 -11.762 -18.212 1.00 91.56 491 LYS A CA 1
ATOM 3951 C C . LYS A 1 491 ? -0.401 -12.041 -17.000 1.00 91.56 491 LYS A C 1
ATOM 3953 O O . LYS A 1 491 ? -0.077 -13.205 -16.736 1.00 91.56 491 LYS A O 1
ATOM 3958 N N . LEU A 1 492 ? 0.000 -11.008 -16.259 1.00 93.62 492 LEU A N 1
ATOM 3959 C CA . LEU A 1 492 ? 0.834 -11.118 -15.057 1.00 93.62 492 LEU A CA 1
ATOM 3960 C C . LEU A 1 492 ? 0.085 -11.800 -13.907 1.00 93.62 492 LEU A C 1
ATOM 3962 O O . LEU A 1 492 ? 0.636 -12.677 -13.231 1.00 93.62 492 LEU A O 1
ATOM 3966 N N . GLU A 1 493 ? -1.178 -11.443 -13.694 1.00 94.38 493 GLU A N 1
ATOM 3967 C CA . GLU A 1 493 ? -2.031 -12.062 -12.684 1.00 94.38 493 GLU A CA 1
ATOM 3968 C C . GLU A 1 493 ? -2.246 -13.548 -12.994 1.00 94.38 493 GLU A C 1
ATOM 3970 O O . GLU A 1 493 ? -2.010 -14.378 -12.112 1.00 94.38 493 GLU A O 1
ATOM 3975 N N . LYS A 1 494 ? -2.545 -13.911 -14.252 1.00 94.38 494 LYS A N 1
ATOM 3976 C CA . LYS A 1 494 ? -2.646 -15.316 -14.695 1.00 94.38 494 LYS A CA 1
ATOM 3977 C C . LYS A 1 494 ? -1.336 -16.083 -14.493 1.00 94.38 494 LYS A C 1
ATOM 3979 O O . LYS A 1 494 ? -1.355 -17.287 -14.227 1.00 94.38 494 LYS A O 1
ATOM 3984 N N . ALA A 1 495 ? -0.192 -15.402 -14.582 1.00 95.75 495 ALA A N 1
ATOM 3985 C CA . ALA A 1 495 ? 1.124 -15.955 -14.254 1.00 95.75 495 ALA A CA 1
ATOM 3986 C C . ALA A 1 495 ? 1.412 -16.027 -12.734 1.00 95.75 495 ALA A C 1
ATOM 3988 O O . ALA A 1 495 ? 2.428 -16.592 -12.317 1.00 95.75 495 ALA A O 1
ATOM 3989 N N . GLY A 1 496 ? 0.503 -15.528 -11.895 1.00 96.19 496 GLY A N 1
ATOM 3990 C CA . GLY A 1 496 ? 0.519 -15.658 -10.442 1.00 96.19 496 GLY A CA 1
ATOM 3991 C C . GLY A 1 496 ? 1.076 -14.453 -9.685 1.00 96.19 496 GLY A C 1
ATOM 3992 O O . GLY A 1 496 ? 1.472 -14.639 -8.533 1.00 96.19 496 GLY A O 1
ATOM 3993 N N . LEU A 1 497 ? 1.109 -13.254 -10.284 1.00 95.88 497 LEU A N 1
ATOM 3994 C CA . LEU A 1 497 ? 1.708 -12.044 -9.698 1.00 95.88 497 LEU A CA 1
ATOM 3995 C C . LEU A 1 497 ? 1.277 -11.804 -8.242 1.00 95.88 497 LEU A C 1
ATOM 3997 O O . LEU A 1 497 ? 2.096 -11.908 -7.329 1.00 95.88 497 LEU A O 1
ATOM 4001 N N . CYS A 1 498 ? -0.014 -11.565 -7.991 1.00 95.62 498 CYS A N 1
ATOM 4002 C CA . CYS A 1 498 ? -0.500 -11.198 -6.654 1.00 95.62 498 CYS A CA 1
ATOM 4003 C C . CYS A 1 498 ? -0.302 -12.317 -5.621 1.00 95.62 498 CYS A C 1
ATOM 4005 O O . CYS A 1 498 ? 0.011 -12.066 -4.455 1.00 95.62 498 CYS A O 1
ATOM 4007 N N . LYS A 1 499 ? -0.406 -13.580 -6.054 1.00 95.56 499 LYS A N 1
ATOM 4008 C CA . LYS A 1 499 ? -0.104 -14.751 -5.217 1.00 95.56 499 LYS A CA 1
ATOM 4009 C C . LYS A 1 499 ? 1.373 -14.793 -4.818 1.00 95.56 499 LYS A C 1
ATOM 4011 O O . LYS A 1 499 ? 1.692 -15.161 -3.685 1.00 95.56 499 LYS A O 1
ATOM 4016 N N . ASN A 1 500 ? 2.271 -14.455 -5.738 1.00 95.75 500 ASN A N 1
ATOM 4017 C CA . ASN A 1 500 ? 3.705 -14.440 -5.483 1.00 95.75 500 ASN A CA 1
ATOM 4018 C C . ASN A 1 500 ? 4.114 -13.225 -4.639 1.00 95.75 500 ASN A C 1
ATOM 4020 O O . ASN A 1 500 ? 4.937 -13.409 -3.746 1.00 95.75 500 ASN A O 1
ATOM 4024 N N . ILE A 1 501 ? 3.491 -12.052 -4.826 1.00 95.38 501 ILE A N 1
ATOM 4025 C CA . ILE A 1 501 ? 3.661 -10.880 -3.945 1.00 95.38 501 ILE A CA 1
ATOM 4026 C C . ILE A 1 501 ? 3.282 -11.241 -2.509 1.00 95.38 501 ILE A C 1
ATOM 4028 O O . ILE A 1 501 ? 4.115 -11.116 -1.611 1.00 95.38 501 ILE A O 1
ATOM 4032 N N . LYS A 1 502 ? 2.069 -11.779 -2.299 1.00 93.62 502 LYS A N 1
ATOM 4033 C CA . LYS A 1 502 ? 1.606 -12.234 -0.977 1.00 93.62 502 LYS A CA 1
ATOM 4034 C C . LYS A 1 502 ? 2.622 -13.189 -0.350 1.00 93.62 502 LYS A C 1
ATOM 4036 O O . LYS A 1 502 ? 3.113 -12.928 0.741 1.00 93.62 502 LYS A O 1
ATOM 4041 N N . ARG A 1 503 ? 3.033 -14.236 -1.079 1.00 92.19 503 ARG A N 1
ATOM 4042 C CA . ARG A 1 503 ? 4.020 -15.216 -0.590 1.00 92.19 503 ARG A CA 1
ATOM 4043 C C . ARG A 1 503 ? 5.369 -14.585 -0.233 1.00 92.19 503 ARG A C 1
ATOM 4045 O O . ARG A 1 503 ? 5.945 -14.959 0.785 1.00 92.19 503 ARG A O 1
ATOM 4052 N N . ALA A 1 504 ? 5.885 -13.692 -1.075 1.00 91.00 504 ALA A N 1
ATOM 4053 C CA . ALA A 1 504 ? 7.171 -13.038 -0.853 1.00 91.00 504 ALA A CA 1
ATOM 4054 C C . ALA A 1 504 ? 7.140 -12.167 0.410 1.00 91.00 504 ALA A C 1
ATOM 4056 O O . ALA A 1 504 ? 8.100 -12.153 1.173 1.00 91.00 504 ALA A O 1
ATOM 4057 N N . LEU A 1 505 ? 6.017 -11.493 0.664 1.00 91.50 505 LEU A N 1
ATOM 4058 C CA . LEU A 1 505 ? 5.847 -10.631 1.828 1.00 91.50 505 LEU A CA 1
ATOM 4059 C C . LEU A 1 505 ? 5.470 -11.391 3.105 1.00 91.50 505 LEU A C 1
ATOM 4061 O O . LEU A 1 505 ? 5.734 -10.872 4.187 1.00 91.50 505 LEU A O 1
ATOM 4065 N N . SER A 1 506 ? 4.912 -12.603 3.017 1.00 88.38 506 SER A N 1
ATOM 4066 C CA . SER A 1 506 ? 4.494 -13.386 4.192 1.00 88.38 506 SER A CA 1
ATOM 4067 C C . SER A 1 506 ? 5.655 -13.926 5.022 1.00 88.38 506 SER A C 1
ATOM 4069 O O . SER A 1 506 ? 5.449 -14.277 6.179 1.00 88.38 506 SER A O 1
ATOM 4071 N N . HIS A 1 507 ? 6.870 -14.003 4.478 1.00 80.06 507 HIS A N 1
ATOM 4072 C CA . HIS A 1 507 ? 8.027 -14.523 5.204 1.00 80.06 507 HIS A CA 1
ATOM 4073 C C . HIS A 1 507 ? 9.226 -13.590 5.067 1.00 80.06 507 HIS A C 1
ATOM 4075 O O . HIS A 1 507 ? 9.534 -13.116 3.977 1.00 80.06 507 HIS A O 1
ATOM 4081 N N . ASN A 1 508 ? 9.937 -13.336 6.166 1.00 69.12 508 ASN A N 1
ATOM 4082 C CA . ASN A 1 508 ? 11.243 -12.682 6.077 1.00 69.12 508 ASN A CA 1
ATOM 4083 C C . ASN A 1 508 ? 12.370 -13.701 5.835 1.00 69.12 508 ASN A C 1
ATOM 4085 O O . ASN A 1 508 ? 12.171 -14.914 5.880 1.00 69.12 508 ASN A O 1
ATOM 4089 N N . SER A 1 509 ? 13.589 -13.200 5.625 1.00 64.50 509 SER A N 1
ATOM 4090 C CA . SER A 1 509 ? 14.795 -14.020 5.429 1.00 64.50 509 SER A CA 1
ATOM 4091 C C . SER A 1 509 ? 15.141 -14.935 6.613 1.00 64.50 509 SER A C 1
ATOM 4093 O O . SER A 1 509 ? 15.957 -15.840 6.457 1.00 64.50 509 SER A O 1
ATOM 4095 N N . LYS A 1 510 ? 14.522 -14.725 7.782 1.00 66.44 510 LYS A N 1
ATOM 4096 C CA . LYS A 1 510 ? 14.657 -15.558 8.987 1.00 66.44 510 LYS A CA 1
ATOM 4097 C C . LYS A 1 510 ? 13.521 -16.581 9.144 1.00 66.44 510 LYS A C 1
ATOM 4099 O O . LYS A 1 510 ? 13.545 -17.353 10.097 1.00 66.44 510 LYS A O 1
ATOM 4104 N N . GLY A 1 511 ? 12.549 -16.604 8.228 1.00 67.62 511 GLY A N 1
ATOM 4105 C CA . GLY A 1 511 ? 11.397 -17.511 8.252 1.00 67.62 511 GLY A CA 1
ATOM 4106 C C . GLY A 1 511 ? 10.234 -17.058 9.141 1.00 67.62 511 GLY A C 1
ATOM 4107 O O . GLY A 1 511 ? 9.287 -17.819 9.326 1.00 67.62 511 GLY A O 1
ATOM 4108 N N . GLU A 1 512 ? 10.267 -15.839 9.686 1.00 74.06 512 GLU A N 1
ATOM 4109 C CA . GLU A 1 512 ? 9.171 -15.310 10.506 1.00 74.06 512 GLU A CA 1
ATOM 4110 C C . GLU A 1 512 ? 7.966 -14.961 9.628 1.00 74.06 512 GLU A C 1
ATOM 4112 O O . GLU A 1 512 ? 8.113 -14.332 8.574 1.00 74.06 512 GLU A O 1
ATOM 4117 N N . SER A 1 513 ? 6.776 -15.369 10.075 1.00 78.38 513 SER A N 1
ATOM 4118 C CA . SER A 1 513 ? 5.515 -15.100 9.384 1.00 78.38 513 SER A CA 1
ATOM 4119 C C . SER A 1 513 ? 5.059 -13.657 9.603 1.00 78.38 513 SER A C 1
ATOM 4121 O O . SER A 1 513 ? 5.073 -13.168 10.733 1.00 78.38 513 SER A O 1
ATOM 4123 N N . HIS A 1 514 ? 4.626 -13.018 8.523 1.00 81.94 514 HIS A N 1
ATOM 4124 C CA . HIS A 1 514 ? 4.039 -11.683 8.478 1.00 81.94 514 HIS A CA 1
ATOM 4125 C C . HIS A 1 514 ? 2.621 -11.780 7.924 1.00 81.94 514 HIS A C 1
ATOM 4127 O O . HIS A 1 514 ? 2.343 -12.612 7.052 1.00 81.94 514 HIS A O 1
ATOM 4133 N N . ASN A 1 515 ? 1.750 -10.914 8.418 1.00 83.06 515 ASN A N 1
ATOM 4134 C CA . ASN A 1 515 ? 0.405 -10.741 7.903 1.00 83.06 515 ASN A CA 1
ATOM 4135 C C . ASN A 1 515 ? 0.474 -9.776 6.719 1.00 83.06 515 ASN A C 1
ATOM 4137 O O . ASN A 1 515 ? 1.135 -8.738 6.784 1.00 83.06 515 ASN A O 1
ATOM 4141 N N . VAL A 1 516 ? -0.133 -10.172 5.600 1.00 88.62 516 VAL A N 1
ATOM 4142 C CA . VAL A 1 516 ? -0.039 -9.437 4.336 1.00 88.62 516 VAL A CA 1
ATOM 4143 C C . VAL A 1 516 ? -1.430 -9.181 3.795 1.00 88.62 516 VAL A C 1
ATOM 4145 O O . VAL A 1 516 ? -2.154 -10.128 3.478 1.00 88.62 516 VAL A O 1
ATOM 4148 N N . HIS A 1 517 ? -1.758 -7.907 3.610 1.00 88.12 517 HIS A N 1
ATOM 4149 C CA . HIS A 1 517 ? -3.029 -7.472 3.046 1.00 88.12 517 HIS A CA 1
ATOM 4150 C C . HIS A 1 517 ? -2.782 -6.725 1.737 1.00 88.12 517 HIS A C 1
ATOM 4152 O O . HIS A 1 517 ? -1.913 -5.861 1.647 1.00 88.12 517 HIS A O 1
ATOM 4158 N N . LEU A 1 518 ? -3.538 -7.098 0.707 1.00 92.06 518 LEU A N 1
ATOM 4159 C CA . LEU A 1 518 ? -3.640 -6.336 -0.533 1.00 92.06 518 LEU A CA 1
ATOM 4160 C C . LEU A 1 518 ? -5.066 -5.803 -0.581 1.00 92.06 518 LEU A C 1
ATOM 4162 O O . LEU A 1 518 ? -6.002 -6.607 -0.526 1.00 92.06 518 LEU A O 1
ATOM 4166 N N . LEU A 1 519 ? -5.195 -4.485 -0.654 1.00 90.62 519 LEU A N 1
ATOM 4167 C CA . LEU A 1 519 ? -6.450 -3.743 -0.710 1.00 90.62 519 LEU A CA 1
ATOM 4168 C C . LEU A 1 519 ? -6.493 -2.977 -2.031 1.00 90.62 519 LEU A C 1
ATOM 4170 O O . LEU A 1 519 ? -5.466 -2.462 -2.470 1.00 90.62 519 LEU A O 1
ATOM 4174 N N . PHE A 1 520 ? -7.669 -2.904 -2.641 1.00 90.62 520 PHE A N 1
ATOM 4175 C CA . PHE A 1 520 ? -7.911 -2.090 -3.827 1.00 90.62 520 PHE A CA 1
ATOM 4176 C C . PHE A 1 520 ? -9.037 -1.104 -3.536 1.00 90.62 520 PHE A C 1
ATOM 4178 O O . PHE A 1 520 ? -10.137 -1.514 -3.170 1.00 90.62 520 PHE A O 1
ATOM 4185 N N . VAL A 1 521 ? -8.753 0.182 -3.673 1.00 87.62 521 VAL A N 1
ATOM 4186 C CA . VAL A 1 521 ? -9.712 1.276 -3.574 1.00 87.62 521 VAL A CA 1
ATOM 4187 C C . VAL A 1 521 ? -10.070 1.671 -4.997 1.00 87.62 521 VAL A C 1
ATOM 4189 O O . VAL A 1 521 ? -9.249 2.235 -5.717 1.00 87.62 521 VAL A O 1
ATOM 4192 N N . LYS A 1 522 ? -11.284 1.304 -5.399 1.00 84.75 522 LYS A N 1
ATOM 4193 C CA . LYS A 1 522 ? -11.824 1.547 -6.727 1.00 84.75 522 LYS A CA 1
ATOM 4194 C C . LYS A 1 522 ? -12.451 2.935 -6.784 1.00 84.75 522 LYS A C 1
ATOM 4196 O O . LYS A 1 522 ? -13.413 3.182 -6.057 1.00 84.75 522 LYS A O 1
ATOM 4201 N N . PHE A 1 523 ? -11.993 3.766 -7.709 1.00 79.94 523 PHE A N 1
ATOM 4202 C CA . PHE A 1 523 ? -12.664 5.009 -8.085 1.00 79.94 523 PHE A CA 1
ATOM 4203 C C . PHE A 1 523 ? -13.678 4.747 -9.201 1.00 79.94 523 PHE A C 1
ATOM 4205 O O . PHE A 1 523 ? -13.568 3.776 -9.956 1.00 79.94 523 PHE A O 1
ATOM 4212 N N . SER A 1 524 ? -14.732 5.556 -9.263 1.00 68.50 524 SER A N 1
ATOM 4213 C CA . SER A 1 524 ? -15.739 5.378 -10.305 1.00 68.50 524 SER A CA 1
ATOM 4214 C C . SER A 1 524 ? -15.241 5.841 -11.649 1.00 68.50 524 SER A C 1
ATOM 4216 O O . SER A 1 524 ? -14.708 6.935 -11.788 1.00 68.50 524 SER A O 1
ATOM 4218 N N . HIS A 1 525 ? -15.533 5.020 -12.646 1.00 59.50 525 HIS A N 1
ATOM 4219 C CA . HIS A 1 525 ? -15.481 5.420 -14.034 1.00 59.50 525 HIS A CA 1
ATOM 4220 C C . HIS A 1 525 ? -16.859 5.948 -14.458 1.00 59.50 525 HIS A C 1
ATOM 4222 O O . HIS A 1 525 ? -17.888 5.420 -14.018 1.00 59.50 525 HIS A O 1
ATOM 4228 N N . ARG A 1 526 ? -16.893 6.979 -15.306 1.00 49.78 526 ARG A N 1
ATOM 4229 C CA . ARG A 1 526 ? -18.135 7.487 -15.895 1.00 49.78 526 ARG A CA 1
ATOM 4230 C C . ARG A 1 526 ? -18.627 6.455 -16.912 1.00 49.78 526 ARG A C 1
ATOM 4232 O O . ARG A 1 526 ? -18.099 6.367 -18.010 1.00 49.78 526 ARG A O 1
ATOM 4239 N N . GLU A 1 527 ? -19.650 5.669 -16.575 1.00 39.59 527 GLU A N 1
ATOM 4240 C CA . GLU A 1 527 ? -20.441 5.013 -17.622 1.00 39.59 527 GLU A CA 1
ATOM 4241 C C . GLU A 1 527 ? -21.112 6.142 -18.421 1.00 39.59 527 GLU A C 1
ATOM 4243 O O . GLU A 1 527 ? -21.917 6.889 -17.855 1.00 39.59 527 GLU A O 1
ATOM 4248 N N . LYS A 1 528 ? -20.762 6.318 -19.708 1.00 38.56 528 LYS A N 1
ATOM 4249 C CA . LYS A 1 528 ? -21.522 7.205 -20.606 1.00 38.56 528 LYS A CA 1
ATOM 4250 C C . LYS A 1 528 ? -23.003 6.851 -20.444 1.00 38.56 528 LYS A C 1
ATOM 4252 O O . LYS A 1 528 ? -23.397 5.690 -20.587 1.00 38.56 528 LYS A O 1
ATOM 4257 N N . ALA A 1 529 ? -23.818 7.840 -20.081 1.00 35.50 529 ALA A N 1
ATOM 4258 C CA . ALA A 1 529 ? -25.252 7.648 -19.983 1.00 35.50 529 ALA A CA 1
ATOM 4259 C C . ALA A 1 529 ? -25.753 7.195 -21.356 1.00 35.50 529 ALA A C 1
ATOM 4261 O O . ALA A 1 529 ? -25.480 7.820 -22.375 1.00 35.50 529 ALA A O 1
ATOM 4262 N N . LYS A 1 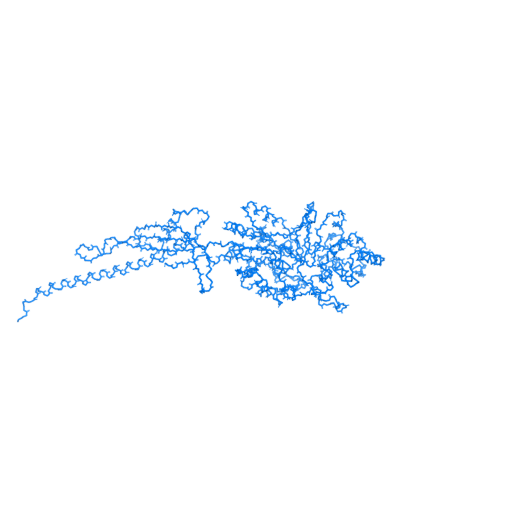530 ? -26.454 6.066 -21.380 1.00 34.22 530 LYS A N 1
ATOM 4263 C CA . LYS A 1 530 ? -27.037 5.491 -22.589 1.00 34.22 530 LYS A CA 1
ATOM 4264 C C . LYS A 1 530 ? -28.069 6.482 -23.153 1.00 34.22 530 LYS A C 1
ATOM 4266 O O . LYS A 1 530 ? -29.200 6.497 -22.666 1.00 34.22 530 LYS A O 1
ATOM 4271 N N . GLY A 1 531 ? -27.683 7.329 -24.109 1.00 40.09 531 GLY A N 1
ATOM 4272 C CA . GLY A 1 531 ? -28.588 8.330 -24.681 1.00 40.09 531 GLY A CA 1
ATOM 4273 C C . GLY A 1 531 ? -27.986 9.480 -25.494 1.00 40.09 531 GLY A C 1
ATOM 4274 O O . GLY A 1 531 ? -28.784 10.204 -26.077 1.00 40.09 531 GLY A O 1
ATOM 4275 N N . ASP A 1 532 ? -26.663 9.651 -25.558 1.00 37.19 532 ASP A N 1
ATOM 4276 C CA . ASP A 1 532 ? -26.053 10.614 -26.488 1.00 37.19 532 ASP A CA 1
ATOM 4277 C C . ASP A 1 532 ? -25.704 9.892 -27.799 1.00 37.19 532 ASP A C 1
ATOM 4279 O O . ASP A 1 532 ? -24.846 9.009 -27.829 1.00 37.19 532 ASP A O 1
ATOM 4283 N N . ASP A 1 533 ? -26.473 10.212 -28.842 1.00 43.91 533 ASP A N 1
ATOM 4284 C CA . ASP A 1 533 ? -26.459 9.628 -30.190 1.00 43.91 533 ASP A CA 1
ATOM 4285 C C . ASP A 1 533 ? -25.261 10.117 -31.036 1.00 43.91 533 ASP A C 1
ATOM 4287 O O . ASP A 1 533 ? -25.455 10.574 -32.161 1.00 43.91 533 ASP A O 1
ATOM 4291 N N . ASP A 1 534 ? -24.035 10.011 -30.522 1.00 43.03 534 ASP A N 1
ATOM 4292 C CA . ASP A 1 534 ? -22.827 10.200 -31.334 1.00 43.03 534 ASP A CA 1
ATOM 4293 C C . ASP A 1 534 ? -22.118 8.852 -31.517 1.00 43.03 534 ASP A C 1
ATOM 4295 O O . ASP A 1 534 ? -21.721 8.189 -30.554 1.00 43.03 534 ASP A O 1
ATOM 4299 N N . ASP A 1 535 ? -22.025 8.442 -32.785 1.00 41.62 535 ASP A N 1
ATOM 4300 C CA . ASP A 1 535 ? -21.481 7.185 -33.317 1.00 41.62 535 ASP A CA 1
ATOM 4301 C C . ASP A 1 535 ? -19.951 7.044 -33.127 1.00 41.62 535 ASP A C 1
ATOM 4303 O O . ASP A 1 535 ? -19.241 6.597 -34.030 1.00 41.62 535 ASP A O 1
ATOM 4307 N N . ASP A 1 536 ? -19.423 7.380 -31.952 1.00 40.00 536 ASP A N 1
ATOM 4308 C CA . ASP A 1 536 ? -18.044 7.060 -31.599 1.00 40.00 536 ASP A CA 1
ATOM 4309 C C . ASP A 1 536 ? -17.988 5.670 -30.976 1.00 40.00 536 ASP A C 1
ATOM 4311 O O . ASP A 1 536 ? -18.625 5.394 -29.953 1.00 40.00 536 ASP A O 1
ATOM 4315 N N . GLU A 1 537 ? -17.227 4.797 -31.643 1.00 37.44 537 GLU A N 1
ATOM 4316 C CA . GLU A 1 537 ? -16.904 3.436 -31.232 1.00 37.44 537 GLU A CA 1
ATOM 4317 C C . GLU A 1 537 ? -16.805 3.341 -29.712 1.00 37.44 537 GLU A C 1
ATOM 4319 O O . GLU A 1 537 ? -16.003 4.023 -29.075 1.00 37.44 537 GLU A O 1
ATOM 4324 N N . GLU A 1 538 ? -17.652 2.479 -29.150 1.00 37.12 538 GLU A N 1
ATOM 4325 C CA . GLU A 1 538 ? -17.554 1.931 -27.807 1.00 37.12 538 GLU A CA 1
ATOM 4326 C C . GLU A 1 538 ? -16.078 1.585 -27.557 1.00 37.12 538 GLU A C 1
ATOM 4328 O O . GLU A 1 538 ? -15.607 0.527 -27.974 1.00 37.12 538 GLU A O 1
ATOM 4333 N N . LEU A 1 539 ? -15.320 2.521 -26.963 1.00 38.16 539 LEU A N 1
ATOM 4334 C CA . LEU A 1 539 ? -13.959 2.282 -26.512 1.00 38.16 539 LEU A CA 1
ATOM 4335 C C . LEU A 1 539 ? -14.104 1.115 -25.552 1.00 38.16 539 LEU A C 1
ATOM 4337 O O . LEU A 1 539 ? -14.651 1.257 -24.456 1.00 38.16 539 LEU A O 1
ATOM 4341 N N . ASP A 1 540 ? -13.707 -0.057 -26.041 1.00 37.88 540 ASP A N 1
ATOM 4342 C CA . ASP A 1 540 ? -13.738 -1.346 -25.371 1.00 37.88 540 ASP A CA 1
ATOM 4343 C C . ASP A 1 540 ? -12.691 -1.284 -24.250 1.00 37.88 540 ASP A C 1
ATOM 4345 O O . ASP A 1 540 ? -11.648 -1.939 -24.287 1.00 37.88 540 ASP A O 1
ATOM 4349 N N . HIS A 1 541 ? -12.921 -0.395 -23.276 1.00 45.25 541 HIS A N 1
ATOM 4350 C CA . HIS A 1 541 ? -12.168 -0.269 -22.047 1.00 45.25 541 HIS A CA 1
ATOM 4351 C C . HIS A 1 541 ? -12.365 -1.600 -21.352 1.00 45.25 541 HIS A C 1
ATOM 4353 O O . HIS A 1 541 ? -13.389 -1.848 -20.707 1.00 45.25 541 HIS A O 1
ATOM 4359 N N . HIS A 1 542 ? -11.411 -2.499 -21.604 1.00 45.84 542 HIS A N 1
ATOM 4360 C CA . HIS A 1 542 ? -11.408 -3.860 -21.124 1.00 45.84 542 HIS A CA 1
ATOM 4361 C C . HIS A 1 542 ? -11.907 -3.859 -19.694 1.00 45.84 542 HIS A C 1
ATOM 4363 O O . HIS A 1 542 ? -11.273 -3.280 -18.817 1.00 45.84 542 HIS A O 1
ATOM 4369 N N . ASN A 1 543 ? -13.067 -4.483 -19.487 1.00 51.75 543 ASN A N 1
ATOM 4370 C CA . ASN A 1 543 ? -13.695 -4.647 -18.190 1.00 51.75 543 ASN A CA 1
ATOM 4371 C C . ASN A 1 543 ? -12.686 -5.375 -17.291 1.00 51.75 543 ASN A C 1
ATOM 4373 O O . ASN A 1 543 ? -12.632 -6.604 -17.274 1.00 51.75 543 ASN A O 1
ATOM 4377 N N . SER A 1 544 ? -11.817 -4.612 -16.630 1.00 60.59 544 SER A N 1
ATOM 4378 C CA . SER A 1 544 ? -10.633 -5.052 -15.889 1.00 60.59 544 SER A CA 1
ATOM 4379 C C . SER A 1 544 ? -11.039 -5.626 -14.533 1.00 60.59 544 SER A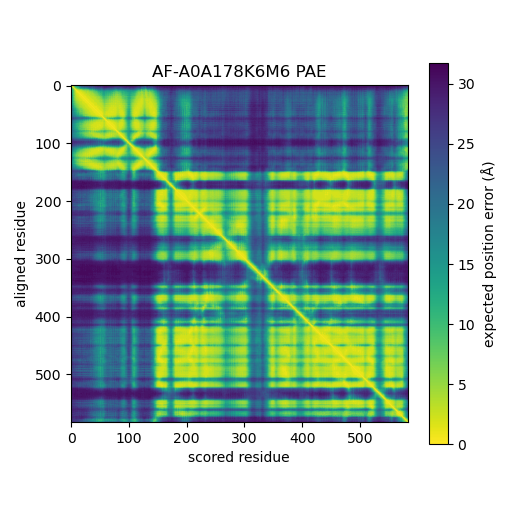 C 1
ATOM 4381 O O . SER A 1 544 ? -10.317 -6.398 -13.900 1.00 60.59 544 SER A O 1
ATOM 4383 N N . LEU A 1 545 ? -12.274 -5.354 -14.114 1.00 67.31 545 LEU A N 1
ATOM 4384 C CA . LEU A 1 545 ? -12.884 -5.822 -12.879 1.00 67.31 545 LEU A CA 1
ATOM 4385 C C . LEU A 1 545 ? -12.642 -7.318 -12.564 1.00 67.31 545 LEU A C 1
ATOM 4387 O O . LEU A 1 545 ? -12.416 -7.642 -11.394 1.00 67.31 545 LEU A O 1
ATOM 4391 N N . PRO A 1 546 ? -12.650 -8.264 -13.530 1.00 82.81 546 PRO A N 1
ATOM 4392 C CA . PRO A 1 546 ? -12.313 -9.659 -13.282 1.00 82.81 546 PRO A CA 1
ATOM 4393 C C . PRO A 1 546 ? -10.859 -9.874 -12.851 1.00 82.81 546 PRO A C 1
ATOM 4395 O O . PRO A 1 546 ? -10.637 -10.708 -11.974 1.00 82.81 546 PRO A O 1
ATOM 4398 N N . VAL A 1 547 ? -9.871 -9.172 -13.425 1.00 87.44 547 VAL A N 1
ATOM 4399 C CA . VAL A 1 547 ? -8.463 -9.326 -13.008 1.00 87.44 547 VAL A CA 1
ATOM 4400 C C . VAL A 1 547 ? -8.247 -8.756 -11.606 1.00 87.44 547 VAL A C 1
ATOM 4402 O O . VAL A 1 547 ? -7.670 -9.437 -10.752 1.00 87.44 547 VAL A O 1
ATOM 4405 N N . TYR A 1 548 ? -8.831 -7.593 -11.310 1.00 88.44 548 TYR A N 1
ATOM 4406 C CA . TYR A 1 548 ? -8.810 -6.999 -9.972 1.00 88.44 548 TYR A CA 1
ATOM 4407 C C . T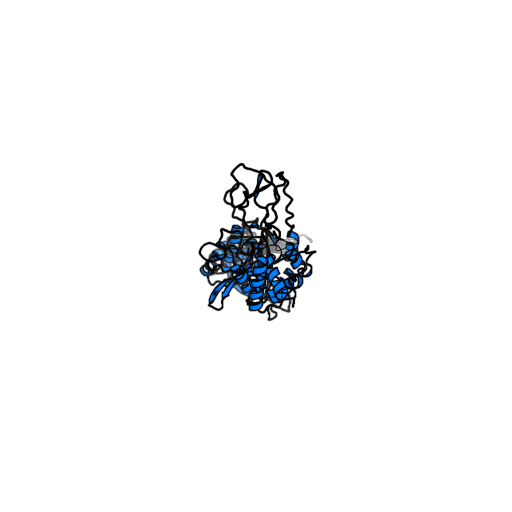YR A 1 548 ? -9.443 -7.928 -8.925 1.00 88.44 548 TYR A C 1
ATOM 4409 O O . TYR A 1 548 ? -8.834 -8.213 -7.891 1.00 88.44 548 TYR A O 1
ATOM 4417 N N . LYS A 1 549 ? -10.605 -8.526 -9.222 1.00 88.12 549 LYS A N 1
ATOM 4418 C CA . LYS A 1 549 ? -11.237 -9.524 -8.339 1.00 88.12 549 LYS A CA 1
ATOM 4419 C C . LYS A 1 549 ? -10.372 -10.763 -8.107 1.00 88.12 549 LYS A C 1
ATOM 4421 O O . LYS A 1 549 ? -10.382 -11.292 -6.999 1.00 88.12 549 LYS A O 1
ATOM 4426 N N . ARG A 1 550 ? -9.608 -11.239 -9.097 1.00 91.38 550 ARG A N 1
ATOM 4427 C CA . ARG A 1 550 ? -8.700 -12.385 -8.889 1.00 91.38 550 ARG A CA 1
ATOM 4428 C C . ARG A 1 550 ? -7.497 -12.028 -8.011 1.00 91.38 550 ARG A C 1
ATOM 4430 O O . ARG A 1 550 ? -7.091 -12.839 -7.178 1.00 91.38 550 ARG A O 1
ATOM 4437 N N . CYS A 1 551 ? -6.963 -10.817 -8.150 1.00 91.50 551 CYS A N 1
ATOM 4438 C CA . CYS A 1 551 ? -5.817 -10.351 -7.370 1.00 91.50 551 CYS A CA 1
ATOM 4439 C C . CYS A 1 551 ? -6.179 -10.001 -5.909 1.00 91.50 551 CYS A C 1
ATOM 4441 O O . CYS A 1 551 ? -5.540 -10.490 -4.960 1.00 91.50 551 CYS A O 1
ATOM 4443 N N . PHE A 1 552 ? -7.212 -9.173 -5.731 1.00 89.38 552 PHE A N 1
ATOM 4444 C CA . PHE A 1 552 ? -7.595 -8.565 -4.452 1.00 89.38 552 PHE A CA 1
ATOM 4445 C C . PHE A 1 552 ? -8.721 -9.325 -3.736 1.00 89.38 552 PHE A C 1
ATOM 4447 O O . PHE A 1 552 ? -8.771 -9.320 -2.508 1.00 89.38 552 PHE A O 1
ATOM 4454 N N . GLY A 1 553 ? -9.560 -10.073 -4.458 1.00 86.81 553 GLY A N 1
ATOM 4455 C CA . GLY A 1 553 ? -10.656 -10.842 -3.866 1.00 86.81 553 GLY A CA 1
ATOM 4456 C C . GLY A 1 553 ? -11.757 -9.939 -3.311 1.00 86.81 553 GLY A C 1
ATOM 4457 O O . GLY A 1 553 ? -12.253 -9.062 -4.012 1.00 86.81 553 GLY A O 1
ATOM 4458 N N . GLU A 1 554 ? -12.135 -10.170 -2.053 1.00 80.25 554 GLU A N 1
ATOM 4459 C CA . GLU A 1 554 ? -13.147 -9.377 -1.334 1.00 80.25 554 GLU A CA 1
ATOM 4460 C C . GLU A 1 554 ? -12.599 -8.040 -0.806 1.00 80.25 554 GLU A C 1
ATOM 4462 O O . GLU A 1 554 ? -13.370 -7.181 -0.394 1.00 80.25 554 GLU A O 1
ATOM 4467 N N . ASN A 1 555 ? -11.282 -7.823 -0.886 1.00 82.62 555 ASN A N 1
ATOM 4468 C CA . ASN A 1 555 ? -10.593 -6.630 -0.389 1.00 82.62 555 ASN A CA 1
ATOM 4469 C C . ASN A 1 555 ? -10.701 -5.426 -1.352 1.00 82.62 555 ASN A C 1
ATOM 4471 O O . ASN A 1 555 ? -9.732 -4.684 -1.531 1.00 82.62 555 ASN A O 1
ATOM 4475 N N . ILE A 1 556 ? -11.845 -5.274 -2.023 1.00 82.94 556 ILE A N 1
ATOM 4476 C CA . ILE A 1 556 ? -12.133 -4.170 -2.944 1.00 82.94 556 ILE A CA 1
ATOM 4477 C C . ILE A 1 556 ? -13.104 -3.206 -2.258 1.00 82.94 556 ILE A C 1
ATOM 4479 O O . ILE A 1 556 ? -14.216 -3.590 -1.893 1.00 82.94 556 ILE A O 1
ATOM 4483 N N . ILE A 1 557 ? -12.683 -1.955 -2.101 1.00 79.19 557 ILE A N 1
ATOM 4484 C CA . ILE A 1 557 ? -13.428 -0.871 -1.459 1.00 79.19 557 ILE A CA 1
ATOM 4485 C C . ILE A 1 557 ? -13.818 0.136 -2.540 1.00 79.19 557 ILE A C 1
ATOM 4487 O O . ILE A 1 557 ? -12.996 0.498 -3.368 1.00 79.19 557 ILE A O 1
ATOM 4491 N N . ASP A 1 558 ? -15.071 0.576 -2.545 1.00 75.75 558 ASP A N 1
ATOM 4492 C CA . ASP A 1 558 ? -15.581 1.564 -3.501 1.00 75.75 558 ASP A CA 1
ATOM 4493 C C . ASP A 1 558 ? -15.427 2.984 -2.930 1.00 75.75 558 ASP A C 1
ATOM 4495 O O . ASP A 1 558 ? -15.914 3.258 -1.824 1.00 75.75 558 ASP A O 1
ATOM 4499 N N . ALA A 1 559 ? -14.754 3.864 -3.676 1.00 68.38 559 ALA A N 1
ATOM 4500 C CA . ALA A 1 559 ? -14.442 5.233 -3.281 1.00 68.38 559 ALA A CA 1
ATOM 4501 C C . ALA A 1 559 ? -15.644 6.197 -3.357 1.00 68.38 559 ALA A C 1
ATOM 4503 O O . ALA A 1 559 ? -15.590 7.291 -2.808 1.00 68.38 559 ALA A O 1
ATOM 4504 N N . ASN A 1 560 ? -16.787 5.798 -3.924 1.00 61.50 560 ASN A N 1
ATOM 4505 C CA . ASN A 1 560 ? -17.991 6.648 -3.939 1.00 61.50 560 ASN A CA 1
ATOM 4506 C C . ASN A 1 560 ? -18.611 6.881 -2.553 1.00 61.50 560 ASN A C 1
ATOM 4508 O O . ASN A 1 560 ? -19.551 7.658 -2.394 1.00 61.50 560 ASN A O 1
ATOM 4512 N N . LYS A 1 561 ? -18.154 6.155 -1.529 1.00 55.59 561 LYS A N 1
ATOM 4513 C CA . LYS A 1 561 ? -18.648 6.271 -0.150 1.00 55.59 561 LYS A CA 1
ATOM 4514 C C . LYS A 1 561 ? -17.715 7.159 0.673 1.00 55.59 561 LYS A C 1
ATOM 4516 O O . LYS A 1 561 ? -17.222 6.717 1.711 1.00 55.59 561 LYS A O 1
ATOM 4521 N N . HIS A 1 562 ? -17.502 8.379 0.179 1.00 51.28 562 HIS A N 1
ATOM 4522 C CA . HIS A 1 562 ? -16.543 9.395 0.636 1.00 51.28 562 HIS A CA 1
ATOM 4523 C C . HIS A 1 562 ? -16.281 9.389 2.155 1.00 51.28 562 HIS A C 1
ATOM 4525 O O . HIS A 1 562 ? -15.152 9.209 2.599 1.00 51.28 562 HIS A O 1
ATOM 4531 N N . ASP A 1 563 ? -17.340 9.442 2.969 1.00 50.44 563 ASP A N 1
ATOM 4532 C CA . ASP A 1 563 ? -17.237 9.595 4.430 1.00 50.44 563 ASP A CA 1
ATOM 4533 C C . ASP A 1 563 ? -16.789 8.336 5.197 1.00 50.44 563 ASP A C 1
ATOM 4535 O O . ASP A 1 563 ? -16.731 8.351 6.427 1.00 50.44 563 ASP A O 1
ATOM 4539 N N . LYS A 1 564 ? -16.553 7.205 4.517 1.00 53.56 564 LYS A N 1
ATOM 4540 C CA . LYS A 1 564 ? -16.307 5.906 5.174 1.00 53.56 564 LYS A CA 1
ATOM 4541 C C . LYS A 1 564 ? -15.142 5.109 4.603 1.00 53.56 564 LYS A C 1
ATOM 4543 O O . LYS A 1 564 ? -14.938 3.984 5.049 1.00 53.56 564 LYS A O 1
ATOM 4548 N N . ILE A 1 565 ? -14.390 5.627 3.635 1.00 64.56 565 ILE A N 1
ATOM 4549 C CA . ILE A 1 565 ? -13.305 4.861 2.993 1.00 64.56 565 ILE A CA 1
ATOM 4550 C C . ILE A 1 565 ? -12.121 4.724 3.937 1.00 64.56 565 ILE A C 1
ATOM 4552 O O . ILE A 1 565 ? -11.664 3.608 4.173 1.00 64.56 565 ILE A O 1
ATOM 4556 N N . SER A 1 566 ? -11.689 5.833 4.540 1.00 61.34 566 SER A N 1
ATOM 4557 C CA . SER A 1 566 ? -10.647 5.838 5.566 1.00 61.34 566 SER A CA 1
ATOM 4558 C C . SER A 1 566 ? -11.031 4.910 6.718 1.00 61.34 566 SER A C 1
ATOM 4560 O O . SER A 1 566 ? -10.233 4.068 7.111 1.00 61.34 566 SER A O 1
ATOM 4562 N N . ASP A 1 567 ? -12.288 4.956 7.169 1.00 60.09 567 ASP A N 1
ATOM 4563 C CA . ASP A 1 567 ? -12.814 4.038 8.184 1.00 60.09 567 ASP A CA 1
ATOM 4564 C C . ASP A 1 567 ? -12.880 2.583 7.702 1.00 60.09 567 ASP A C 1
ATOM 4566 O O . ASP A 1 567 ? -12.614 1.676 8.479 1.00 60.09 567 ASP A O 1
ATOM 4570 N N . ALA A 1 568 ? -13.221 2.313 6.441 1.00 61.12 568 ALA A N 1
ATOM 4571 C CA . ALA A 1 568 ? -13.269 0.959 5.889 1.00 61.12 568 ALA A CA 1
ATOM 4572 C C . ALA A 1 568 ? -11.869 0.349 5.761 1.00 61.12 568 ALA A C 1
ATOM 4574 O O . ALA A 1 568 ? -11.684 -0.820 6.108 1.00 61.12 568 ALA A O 1
ATOM 4575 N N . ILE A 1 569 ? -10.892 1.145 5.315 1.00 64.19 569 ILE A N 1
ATOM 4576 C CA . ILE A 1 569 ? -9.477 0.772 5.278 1.00 64.19 569 ILE A CA 1
ATOM 4577 C C . ILE A 1 569 ? -9.006 0.535 6.706 1.00 64.19 569 ILE A C 1
ATOM 4579 O O . ILE A 1 569 ? -8.526 -0.550 7.005 1.00 64.19 569 ILE A O 1
ATOM 4583 N N . LEU A 1 570 ? -9.211 1.495 7.611 1.00 64.12 570 LEU A N 1
ATOM 4584 C CA . LEU A 1 570 ? -8.826 1.352 9.010 1.00 64.12 570 LEU A CA 1
ATOM 4585 C C . LEU A 1 570 ? -9.477 0.121 9.634 1.00 64.12 570 LEU A C 1
ATOM 4587 O O . LEU A 1 570 ? -8.746 -0.671 10.197 1.00 64.12 570 LEU A O 1
ATOM 4591 N N . ASN A 1 571 ? -10.771 -0.127 9.438 1.00 59.84 571 ASN A N 1
ATOM 4592 C CA . ASN A 1 571 ? -11.445 -1.328 9.932 1.00 59.84 571 ASN A CA 1
ATOM 4593 C C . ASN A 1 571 ? -10.842 -2.612 9.354 1.00 59.84 571 ASN A C 1
ATOM 4595 O O . ASN A 1 571 ? -10.605 -3.541 10.111 1.00 59.84 571 ASN A O 1
ATOM 4599 N N . HIS A 1 572 ? -10.510 -2.670 8.061 1.00 61.84 572 HIS A N 1
ATOM 4600 C CA . HIS A 1 572 ? -9.786 -3.818 7.491 1.00 61.84 572 HIS A CA 1
ATOM 4601 C C . HIS A 1 572 ? -8.396 -4.014 8.112 1.00 61.84 572 HIS A C 1
ATOM 4603 O O . HIS A 1 572 ? -7.905 -5.139 8.191 1.00 61.84 572 HIS A O 1
ATOM 4609 N N . LEU A 1 573 ? -7.758 -2.924 8.540 1.00 62.44 573 LEU A N 1
ATOM 4610 C CA . LEU A 1 573 ? -6.453 -2.922 9.199 1.00 62.44 573 LEU A CA 1
ATOM 4611 C C . LEU A 1 573 ? -6.541 -3.131 10.717 1.00 62.44 573 LEU A C 1
ATOM 4613 O O . LEU A 1 573 ? -5.546 -3.493 11.344 1.00 62.44 573 LEU A O 1
ATOM 4617 N N . THR A 1 574 ? -7.707 -2.887 11.312 1.00 55.34 574 THR A N 1
ATOM 4618 C CA . THR A 1 574 ? -7.950 -2.893 12.755 1.00 55.34 574 THR A CA 1
ATOM 4619 C C . THR A 1 574 ? -8.996 -3.909 13.184 1.00 55.34 574 THR A C 1
ATOM 4621 O O . THR A 1 574 ? -9.350 -3.875 14.355 1.00 55.34 574 THR A O 1
ATOM 4624 N N . ASP A 1 575 ? -9.464 -4.826 12.327 1.00 46.69 575 ASP A N 1
ATOM 4625 C CA . ASP A 1 575 ? -10.527 -5.821 12.612 1.00 46.69 575 ASP A CA 1
ATOM 4626 C C . ASP A 1 575 ? -10.184 -6.825 13.746 1.00 46.69 575 ASP A C 1
ATOM 4628 O O . ASP A 1 575 ? -10.843 -7.837 13.961 1.00 46.69 575 ASP A O 1
ATOM 4632 N N . GLU A 1 576 ? -9.150 -6.524 14.530 1.00 46.94 576 GLU A N 1
ATOM 4633 C CA . GLU A 1 576 ? -8.845 -7.097 15.835 1.00 46.94 576 GLU A CA 1
ATOM 4634 C C . GLU A 1 576 ? -9.335 -6.229 17.029 1.00 46.94 576 GLU A C 1
ATOM 4636 O O . GLU A 1 576 ? -9.138 -6.586 18.196 1.00 46.94 576 GLU A O 1
ATOM 4641 N N . THR A 1 577 ? -9.964 -5.067 16.819 1.00 42.97 577 THR A N 1
ATOM 4642 C CA . THR A 1 577 ? -10.332 -4.158 17.920 1.00 42.97 577 THR A CA 1
ATOM 4643 C C . THR A 1 577 ? -11.764 -4.362 18.406 1.00 42.97 577 THR A C 1
ATOM 4645 O O . THR A 1 577 ? -12.713 -3.877 17.804 1.00 42.97 577 THR A O 1
ATOM 4648 N N . GLY A 1 578 ? -11.886 -5.041 19.555 1.00 44.16 578 GLY A N 1
ATOM 4649 C CA . GLY A 1 578 ? -13.097 -5.066 20.382 1.00 44.16 578 GLY A CA 1
ATOM 4650 C C . GLY A 1 578 ? -13.624 -6.470 20.675 1.00 44.16 578 GLY A C 1
ATOM 4651 O O . GLY A 1 578 ? -14.763 -6.789 20.350 1.00 44.16 578 GLY A O 1
ATOM 4652 N N . HIS A 1 579 ? -12.823 -7.333 21.306 1.00 48.03 579 HIS A N 1
ATOM 4653 C CA . HIS A 1 579 ? -13.313 -8.644 21.741 1.00 48.03 579 HIS A CA 1
ATOM 4654 C C . HIS A 1 579 ? -13.807 -8.608 23.192 1.00 48.03 579 HIS A C 1
ATOM 4656 O O . HIS A 1 579 ? -13.155 -8.054 24.084 1.00 48.03 579 HIS A O 1
ATOM 4662 N N . ASN A 1 580 ? -14.942 -9.268 23.446 1.00 41.12 580 ASN A N 1
ATOM 4663 C CA . ASN A 1 580 ? -15.328 -9.672 24.795 1.00 41.12 580 ASN A CA 1
ATOM 4664 C C . ASN A 1 580 ? -14.312 -10.706 25.284 1.00 41.12 580 ASN A C 1
ATOM 4666 O O . ASN A 1 580 ? -14.256 -11.834 24.791 1.00 41.12 580 ASN A O 1
ATOM 4670 N N . PHE A 1 581 ? -13.486 -10.325 26.254 1.00 48.03 581 PHE A N 1
ATOM 4671 C CA . PHE A 1 581 ? -12.589 -11.276 26.896 1.00 48.03 581 PHE A CA 1
ATOM 4672 C C . PHE A 1 581 ? -13.385 -12.025 27.957 1.00 48.03 581 PHE A C 1
ATOM 4674 O O . PHE A 1 581 ? -13.915 -11.415 28.887 1.00 48.03 581 PHE A O 1
ATOM 4681 N N . TYR A 1 582 ? -13.456 -13.353 27.825 1.00 39.59 582 TYR A N 1
ATOM 4682 C CA . TYR A 1 582 ? -14.040 -14.199 28.861 1.00 39.59 582 TYR A CA 1
ATOM 4683 C C . TYR A 1 582 ? -13.376 -13.930 30.219 1.00 39.59 582 TYR A C 1
ATOM 4685 O O . TYR A 1 582 ? -12.169 -13.681 30.312 1.00 39.59 582 TYR A O 1
ATOM 4693 N N . ARG A 1 583 ? -14.226 -13.942 31.249 1.00 38.62 583 ARG A N 1
ATOM 4694 C CA . ARG A 1 583 ? -13.912 -13.631 32.645 1.00 38.62 583 ARG A CA 1
ATOM 4695 C C . ARG A 1 583 ? -12.767 -14.446 33.226 1.00 38.62 583 ARG A C 1
ATOM 4697 O O . ARG A 1 583 ? -12.802 -15.687 33.079 1.00 38.62 583 ARG A O 1
#

Solvent-accessible surface area (backbone atoms only — not comparable to full-atom values): 33469 Å² total; per-residue (Å²): 143,82,88,84,60,75,66,63,57,54,55,54,47,54,54,50,52,48,53,53,50,33,52,50,52,43,50,56,52,49,54,49,52,53,51,50,39,51,50,48,31,57,27,28,39,56,23,14,44,54,42,55,68,74,52,60,85,92,50,80,83,57,47,68,61,41,34,52,52,34,47,54,43,34,50,68,65,48,74,80,48,82,43,77,50,72,48,55,48,80,43,84,44,77,51,75,59,48,100,45,100,87,64,64,49,77,50,50,25,42,34,26,44,32,42,41,40,34,32,34,74,47,92,54,82,57,87,90,52,75,54,65,56,64,65,42,77,43,68,44,62,17,42,16,32,34,51,54,76,71,39,36,37,39,33,40,28,34,55,30,12,46,86,37,53,54,83,74,82,77,77,57,81,82,81,48,102,76,72,74,43,59,49,52,48,50,48,48,44,51,48,51,41,50,51,53,47,44,73,74,26,53,79,22,29,48,24,39,27,43,18,5,57,18,32,28,40,72,45,69,46,100,84,71,48,79,42,40,25,38,32,38,64,65,31,36,39,87,92,33,60,58,34,55,40,41,67,32,85,50,46,38,56,46,56,55,54,47,56,77,69,41,93,52,79,81,45,90,80,39,56,66,54,50,50,52,53,48,52,50,56,39,56,76,61,70,53,51,76,67,36,44,57,51,50,54,48,54,47,58,28,45,41,77,76,79,72,86,74,72,71,72,89,68,95,73,79,88,83,81,93,85,67,64,95,86,59,56,52,74,66,87,95,40,82,39,73,67,78,71,91,80,81,57,69,75,42,75,92,42,63,60,89,79,48,82,92,46,64,89,68,47,55,56,52,24,51,58,54,40,18,57,66,71,48,52,41,86,71,62,82,45,32,42,57,36,75,51,69,81,90,55,86,81,72,75,55,95,88,52,101,76,47,67,55,52,40,65,36,29,35,48,69,48,84,96,71,86,44,56,28,40,54,41,43,76,54,42,69,40,93,42,71,69,52,36,35,71,74,43,48,55,59,53,66,69,39,55,62,29,44,44,36,30,65,55,41,26,61,60,49,50,51,22,58,52,37,90,61,81,53,48,39,37,35,40,40,35,38,38,60,61,67,55,84,61,65,60,54,49,54,23,47,76,47,34,23,52,63,35,48,47,58,57,60,26,38,51,100,86,68,51,78,31,52,67,46,57,36,35,38,35,39,84,70,86,72,76,72,92,79,73,95,65,94,66,77,79,75,79,70,64,80,40,64,64,49,52,40,72,63,38,50,86,39,62,43,64,51,87,47,68,96,42,44,46,58,51,52,46,42,75,77,43,79,68,64,66,48,78,52,82,131

Mean predicted aligned error: 16.38 Å

pLDDT: mean 72.45, std 19.59, range [30.55, 97.5]

InterPro domains:
  IPR036465 von Willebrand factor A-like domain superfamily [G3DSA:3.40.50.410] (145-292)
  IPR036465 von Willebrand factor A-like domain superfamily [G3DSA:3.40.50.410] (425-583)
  IPR036465 von Willebrand factor A-like domain superfamily [SSF53300] (148-489)

Radius of gyration: 35.78 Å; Cα contacts (8 Å, |Δi|>4): 915; chains: 1; bounding box: 97×70×123 Å